Protein AF-A0A7Y2HBG3-F1 (afdb_monomer_lite)

pLDDT: mean 85.07, std 15.74, range [34.28, 98.06]

Foldseek 3Di:
DDDDDDDDDDDDPPPPPPPPPPPPPWEFDQEEEFEADLQSHGFDEVVNGTPDCPVCVVVVPDQQKKKFKADPVRHTAFIDYRRGTPDGNDDDAPDWIKMKMAGNVGDIYIHIYHYFHQDDKAWAEAQAPPADDPPPPPDRDHHDPLQEAAQLCVCCQVVVQDPVQNCVNPNDDLQCRLVPTIDGSNSQFDSVQKDKDWDKADPDLQQFIKIKIKMKGWDCNVHIDIDIHIHIHGHHYQDPVQEEAWDQDPPPRATDADASHWHAAHQDDDDDFPQDPALVSQLVRPQDPVDAFDARPNPPQHVVNVDDGSATPRSSSQNNRAGWHWDQDDVVRDRDTDHQDADDRQKGKDKDWDWDPPDDPPDDGDIDIRMDMWIARNNVRDIDD

Secondary structure (DSSP, 8-state):
---------------------------B-SEEEEEB-TTS-B---HHHHBSS---GGGTTTS--EEEEEE-TTS-EEEEEETTEEEEES---BTSEEEEEEEETTS-EEEEEEEEE--SPPEE---SBTT-B-SSSSSS--B--GGGEEEGGGHHHHHTT--HHHHHHHS---HHHHHHHHEE-SS----GGGEEEEEEEEE--TTT-EEEEEEEEEEEESSSEEEEEEEEEEEEEPPPGGGEEE--B-TTT-SBPP-TT-EEEPPS-----TT---SHHHHHHHHS-TTS----SSSS---GGGT---SS--S-TTHHHHS-EEEE--SSS---EEEE-SSEETTEEEEEEEEEE----TT-SS--EEEEEEEEEETTT--EE-

Radius of gyration: 40.15 Å; chains: 1; bounding box: 95×35×157 Å

Sequence (385 aa):
MIKKFCILCWVLCATTLFFKVNAQSLSCNNHINVSVNEQCSIDLTVDMLLEGNVDIGEDIDDDAYTYTVFDLAGDPLVYGNIDGPTEVLGIVLDANLDFEVQHEGGNTCWGTLLFEDKIAPTLDCDCPVGGEDLDNDGIVDGYSENCTLTCWELPILKDKYWDRLRDNLVPEMVDDFVDDNTSDNCDGVSEDDVSYYDVYVDLGPCNGALLRRTWTVNYDAGGNGSVSCTREYFFKPVGLETVIEARVDPVSGAFEVIEDTLLLPPSIVELSCGADLSPEGITAFFDNPATVDQDTNDDRIDPDELDIDLVVENNEGIAYAYPHYYIEGRNPSGPHAQAVNTEVCNFIVAYTDQEIDACAPGCYGNRKVLRTWTVLESCSANYIE

Structure (mmCIF, N/CA/C/O backbone):
data_AF-A0A7Y2HBG3-F1
#
_entry.id   AF-A0A7Y2HBG3-F1
#
loop_
_atom_site.group_PDB
_atom_site.id
_atom_site.type_symbol
_atom_site.label_atom_id
_atom_site.label_alt_id
_atom_site.label_comp_id
_atom_site.label_asym_id
_atom_site.label_entity_id
_atom_site.label_seq_id
_atom_site.pdbx_PDB_ins_code
_atom_site.Cartn_x
_atom_site.Cartn_y
_atom_site.Cartn_z
_atom_site.occupancy
_atom_site.B_iso_or_equiv
_atom_site.auth_seq_id
_atom_site.auth_comp_id
_atom_site.auth_asym_id
_atom_site.auth_atom_id
_atom_site.pdbx_PDB_model_num
ATOM 1 N N . MET A 1 1 ? 42.270 -3.106 -110.096 1.00 35.66 1 MET A N 1
ATOM 2 C CA . MET A 1 1 ? 42.963 -1.877 -110.552 1.00 35.66 1 MET A CA 1
ATOM 3 C C . MET A 1 1 ? 43.227 -1.029 -109.309 1.00 35.66 1 MET A C 1
ATOM 5 O O . MET A 1 1 ? 42.261 -0.665 -108.667 1.00 35.66 1 MET A O 1
ATOM 9 N N . ILE A 1 2 ? 44.451 -0.999 -108.752 1.00 37.34 2 ILE A N 1
ATOM 10 C CA . ILE A 1 2 ? 45.536 -0.037 -109.090 1.00 37.34 2 ILE A CA 1
ATOM 11 C C . ILE A 1 2 ? 45.033 1.394 -108.775 1.00 37.34 2 ILE A C 1
ATOM 13 O O . ILE A 1 2 ? 44.134 1.833 -109.470 1.00 37.34 2 ILE A O 1
ATOM 17 N N . LYS A 1 3 ? 45.526 2.186 -107.804 1.00 36.47 3 LYS A N 1
ATOM 18 C CA . LYS A 1 3 ? 46.884 2.355 -107.237 1.00 36.47 3 LYS A CA 1
ATOM 19 C C . LYS A 1 3 ? 46.865 3.338 -106.029 1.00 36.47 3 LYS A C 1
ATOM 21 O O . LYS A 1 3 ? 46.089 4.279 -106.076 1.00 36.47 3 LYS A O 1
ATOM 26 N N . LYS A 1 4 ? 47.868 3.183 -105.136 1.00 37.56 4 LYS A N 1
ATOM 27 C CA . LYS A 1 4 ? 48.688 4.204 -104.401 1.00 37.56 4 LYS A CA 1
ATOM 28 C C . LYS A 1 4 ? 47.971 5.123 -103.385 1.00 37.56 4 LYS A C 1
ATOM 30 O O . LYS A 1 4 ? 47.071 5.842 -103.772 1.00 37.56 4 LYS A O 1
ATOM 35 N N . PHE A 1 5 ? 48.264 5.144 -102.076 1.00 38.56 5 PHE A N 1
ATOM 36 C CA . PHE A 1 5 ? 49.525 5.311 -101.307 1.00 38.56 5 PHE A CA 1
ATOM 37 C C . PHE A 1 5 ? 50.268 6.640 -101.565 1.00 38.56 5 PHE A C 1
ATOM 39 O O . PHE A 1 5 ? 50.906 6.768 -102.608 1.00 38.56 5 PHE A O 1
ATOM 46 N N . CYS A 1 6 ? 50.176 7.583 -100.609 1.00 35.06 6 CYS A N 1
ATOM 47 C CA . CYS A 1 6 ? 51.200 8.549 -100.137 1.00 35.06 6 CYS A CA 1
ATOM 48 C C . CYS A 1 6 ? 50.526 9.568 -99.180 1.00 35.06 6 CYS A C 1
ATOM 50 O O . CYS A 1 6 ? 49.588 10.220 -99.613 1.00 35.06 6 CYS A O 1
ATOM 52 N N . ILE A 1 7 ? 50.798 9.647 -97.868 1.00 37.88 7 ILE A N 1
ATOM 53 C CA . ILE A 1 7 ? 51.998 10.104 -97.120 1.00 37.88 7 ILE A CA 1
ATOM 54 C C . ILE A 1 7 ? 51.656 11.397 -96.329 1.00 37.88 7 ILE A C 1
ATOM 56 O O . ILE A 1 7 ? 51.047 12.307 -96.878 1.00 37.88 7 ILE A O 1
ATOM 60 N N . LEU A 1 8 ? 52.168 11.452 -95.087 1.00 36.41 8 LEU A N 1
ATOM 61 C CA . LEU A 1 8 ? 52.326 12.583 -94.143 1.00 36.41 8 LEU A CA 1
ATOM 62 C C . LEU A 1 8 ? 51.073 13.004 -93.334 1.00 36.41 8 LEU A C 1
ATOM 64 O O . LEU A 1 8 ? 50.142 13.584 -93.869 1.00 36.41 8 LEU A O 1
ATOM 68 N N . CYS A 1 9 ? 50.939 12.605 -92.063 1.00 34.28 9 CYS A N 1
ATOM 69 C CA . CYS A 1 9 ? 51.647 13.096 -90.861 1.00 34.28 9 CYS A CA 1
ATOM 70 C C . CYS A 1 9 ? 51.121 14.458 -90.377 1.00 34.28 9 CYS A C 1
ATOM 72 O O . CYS A 1 9 ? 51.545 15.490 -90.883 1.00 34.28 9 CYS A O 1
ATOM 74 N N . TRP A 1 10 ? 50.284 14.448 -89.335 1.00 40.06 10 TRP A N 1
ATOM 75 C CA . TRP A 1 10 ? 50.557 15.245 -88.138 1.00 40.06 10 TRP A CA 1
ATOM 76 C C . TRP A 1 10 ? 49.806 14.679 -86.932 1.00 40.06 10 TRP A C 1
ATOM 78 O O . TRP A 1 10 ? 48.584 14.562 -86.916 1.00 40.06 10 TRP A O 1
ATOM 88 N N . VAL A 1 11 ? 50.600 14.281 -85.945 1.00 46.84 11 VAL A N 1
ATOM 89 C CA . VAL A 1 11 ? 50.195 13.928 -84.591 1.00 46.84 11 VAL A CA 1
ATOM 90 C C . VAL A 1 11 ? 49.826 15.230 -83.883 1.00 46.84 11 VAL A C 1
ATOM 92 O O . VAL A 1 11 ? 50.690 16.086 -83.714 1.00 46.84 11 VAL A O 1
ATOM 95 N N . LEU A 1 12 ? 48.580 15.367 -83.431 1.00 44.00 12 LEU A N 1
ATOM 96 C CA . LEU A 1 12 ? 48.275 16.190 -82.264 1.00 44.00 12 LEU A CA 1
ATOM 97 C C . LEU A 1 12 ? 47.732 15.248 -81.192 1.00 44.00 12 LEU A C 1
ATOM 99 O O . LEU A 1 12 ? 46.601 14.773 -81.254 1.00 44.00 12 LEU A O 1
ATOM 103 N N . CYS A 1 13 ? 48.622 14.912 -80.264 1.00 42.25 13 CYS A N 1
ATOM 104 C CA . CYS A 1 13 ? 48.340 14.166 -79.053 1.00 42.25 13 CYS A CA 1
ATOM 105 C C . CYS A 1 13 ? 47.404 15.020 -78.189 1.00 42.25 13 CYS A C 1
ATOM 107 O O . CYS A 1 13 ? 47.849 15.956 -77.528 1.00 42.25 13 CYS A O 1
ATOM 109 N N . ALA A 1 14 ? 46.101 14.743 -78.243 1.00 43.56 14 ALA A N 1
ATOM 110 C CA . ALA A 1 14 ? 45.167 15.227 -77.243 1.00 43.56 14 ALA A CA 1
ATOM 111 C C . ALA A 1 14 ? 45.442 14.427 -75.967 1.00 43.56 14 ALA A C 1
ATOM 113 O O . ALA A 1 14 ? 45.007 13.286 -75.829 1.00 43.56 14 ALA A O 1
ATOM 114 N N . THR A 1 15 ? 46.228 15.003 -75.062 1.00 45.09 15 THR A N 1
ATOM 115 C CA . THR A 1 15 ? 46.352 14.515 -73.691 1.00 45.09 15 THR A CA 1
ATOM 116 C C . THR A 1 15 ? 44.989 14.657 -73.026 1.00 45.09 15 THR A C 1
ATOM 118 O O . THR A 1 15 ? 44.652 15.709 -72.487 1.00 45.09 15 THR A O 1
ATOM 121 N N . THR A 1 16 ? 44.179 13.605 -73.102 1.00 46.97 16 THR A N 1
ATOM 122 C CA . THR A 1 16 ? 43.052 13.397 -72.200 1.00 46.97 16 THR A CA 1
ATOM 123 C C . THR A 1 16 ? 43.629 13.296 -70.795 1.00 46.97 16 THR A C 1
ATOM 125 O O . THR A 1 16 ? 44.203 12.268 -70.429 1.00 46.97 16 THR A O 1
ATOM 128 N N . LEU A 1 17 ? 43.522 14.380 -70.023 1.00 44.84 17 LEU A N 1
ATOM 129 C CA . LEU A 1 17 ? 43.567 14.308 -68.570 1.00 44.84 17 LEU A CA 1
ATOM 130 C C . LEU A 1 17 ? 42.410 13.400 -68.150 1.00 44.84 17 LEU A C 1
ATOM 132 O O . LEU A 1 17 ? 41.267 13.832 -68.037 1.00 44.84 17 LEU A O 1
ATOM 136 N N . PHE A 1 18 ? 42.706 12.117 -67.969 1.00 40.81 18 PHE A N 1
ATOM 137 C CA . PHE A 1 18 ? 41.895 11.277 -67.111 1.00 40.81 18 PHE A CA 1
ATOM 138 C C . PHE A 1 18 ? 42.109 11.812 -65.699 1.00 40.81 18 PHE A C 1
ATOM 140 O O . PHE A 1 18 ? 43.105 11.490 -65.052 1.00 40.81 18 PHE A O 1
ATOM 147 N N . PHE A 1 19 ? 41.195 12.661 -65.232 1.00 39.84 19 PHE A N 1
ATOM 148 C CA . PHE A 1 19 ? 40.973 12.763 -63.801 1.00 39.84 19 PHE A CA 1
ATOM 149 C C . PHE A 1 19 ? 40.593 11.355 -63.349 1.00 39.84 19 PHE A C 1
ATOM 151 O O . PHE A 1 19 ? 39.530 10.844 -63.703 1.00 39.84 19 PHE A O 1
ATOM 158 N N . LYS A 1 20 ? 41.495 10.687 -62.626 1.00 36.22 20 LYS A N 1
ATOM 159 C CA . LYS A 1 20 ? 41.077 9.602 -61.750 1.00 36.22 20 LYS A CA 1
ATOM 160 C C . LYS A 1 20 ? 40.217 10.262 -60.681 1.00 36.22 20 LYS A C 1
ATOM 162 O O . LYS A 1 20 ? 40.748 10.775 -59.704 1.00 36.22 20 LYS A O 1
ATOM 167 N N . VAL A 1 21 ? 38.907 10.292 -60.900 1.00 41.09 21 VAL A N 1
ATOM 168 C CA . VAL A 1 21 ? 37.963 10.398 -59.793 1.00 41.09 21 VAL A CA 1
ATOM 169 C C . VAL A 1 21 ? 38.123 9.073 -59.056 1.00 41.09 21 VAL A C 1
ATOM 171 O O . VAL A 1 21 ? 37.597 8.050 -59.487 1.00 41.09 21 VAL A O 1
ATOM 174 N N . ASN A 1 22 ? 38.980 9.047 -58.034 1.00 44.22 22 ASN A N 1
ATOM 175 C CA . ASN A 1 22 ? 38.869 8.014 -57.018 1.00 44.22 22 ASN A CA 1
ATOM 176 C C . ASN A 1 22 ? 37.537 8.309 -56.335 1.00 44.22 22 ASN A C 1
ATOM 178 O O . ASN A 1 22 ? 37.468 9.200 -55.497 1.00 44.22 22 ASN A O 1
ATOM 182 N N . ALA A 1 23 ? 36.470 7.629 -56.751 1.00 49.62 23 ALA A N 1
ATOM 183 C CA . ALA A 1 23 ? 35.312 7.512 -55.887 1.00 49.62 23 ALA A CA 1
ATOM 184 C C . ALA A 1 23 ? 35.822 6.791 -54.635 1.00 49.62 23 ALA A C 1
ATOM 186 O O . ALA A 1 23 ? 36.252 5.638 -54.733 1.00 49.62 23 ALA A O 1
ATOM 187 N N . GLN A 1 24 ? 35.889 7.490 -53.500 1.00 57.66 24 GLN A N 1
ATOM 188 C CA . GLN A 1 24 ? 36.055 6.821 -52.214 1.00 57.66 24 GLN A CA 1
ATOM 189 C C . GLN A 1 24 ? 34.936 5.778 -52.122 1.00 57.66 24 GLN A C 1
ATOM 191 O O . GLN A 1 24 ? 33.767 6.092 -52.346 1.00 57.66 24 GLN A O 1
ATOM 196 N N . SER A 1 25 ? 35.314 4.519 -51.911 1.00 71.62 25 SER A N 1
ATOM 197 C CA . SER A 1 25 ? 34.357 3.433 -51.733 1.00 71.62 25 SER A CA 1
ATOM 198 C C . SER A 1 25 ? 33.735 3.607 -50.355 1.00 71.62 25 SER A C 1
ATOM 200 O O . SER A 1 25 ? 34.375 3.269 -49.366 1.00 71.62 25 SER A O 1
ATOM 202 N N . LEU A 1 26 ? 32.528 4.164 -50.308 1.00 84.12 26 LEU A N 1
ATOM 203 C CA . LEU A 1 26 ? 31.754 4.310 -49.082 1.00 84.12 26 LEU A CA 1
ATOM 204 C C . LEU A 1 26 ? 30.995 3.002 -48.816 1.00 84.12 26 LEU A C 1
ATOM 206 O O . LEU A 1 26 ? 30.283 2.526 -49.700 1.00 84.12 26 LEU A O 1
ATOM 210 N N . SER A 1 27 ? 31.180 2.409 -47.637 1.00 89.62 27 SER A N 1
ATOM 211 C CA . SER A 1 27 ? 30.490 1.185 -47.207 1.00 89.62 27 SER A CA 1
ATOM 212 C C . SER A 1 27 ? 29.998 1.371 -45.776 1.00 89.62 27 SER A C 1
ATOM 214 O O . SER A 1 27 ? 30.723 1.933 -44.957 1.00 89.62 27 SER A O 1
ATOM 216 N N . CYS A 1 28 ? 28.780 0.918 -45.495 1.00 93.44 28 CYS A N 1
ATOM 217 C CA . CYS A 1 28 ? 28.123 1.030 -44.195 1.00 93.44 28 CYS A CA 1
ATOM 218 C C . CYS A 1 28 ? 28.035 -0.350 -43.544 1.00 93.44 28 CYS A C 1
ATOM 220 O O . CYS A 1 28 ? 27.941 -1.357 -44.249 1.00 93.44 28 CYS A O 1
ATOM 222 N N . ASN A 1 29 ? 28.005 -0.399 -42.213 1.00 94.25 29 ASN A N 1
ATOM 223 C CA . ASN A 1 29 ? 27.684 -1.619 -41.480 1.00 94.25 29 ASN A CA 1
ATOM 224 C C . ASN A 1 29 ? 26.280 -2.094 -41.871 1.00 94.25 29 ASN A C 1
ATOM 226 O O . ASN A 1 29 ? 25.335 -1.311 -41.911 1.00 94.25 29 ASN A O 1
ATOM 230 N N . ASN A 1 30 ? 26.133 -3.394 -42.139 1.00 94.19 30 ASN A N 1
ATOM 231 C CA . ASN A 1 30 ? 24.834 -3.951 -42.534 1.00 94.19 30 ASN A CA 1
ATOM 232 C C . ASN A 1 30 ? 23.771 -3.796 -41.428 1.00 94.19 30 ASN A C 1
ATOM 234 O O . ASN A 1 30 ? 22.612 -3.495 -41.717 1.00 94.19 30 ASN A O 1
ATOM 238 N N . HIS A 1 31 ? 24.168 -4.030 -40.174 1.00 95.81 31 HIS A N 1
ATOM 239 C CA . HIS A 1 31 ? 23.319 -3.887 -38.995 1.00 95.81 31 HIS A CA 1
ATOM 240 C C . HIS A 1 31 ? 24.152 -3.489 -37.775 1.00 95.81 31 HIS A C 1
ATOM 242 O O . HIS A 1 31 ? 25.235 -4.053 -37.584 1.00 95.81 31 HIS A O 1
ATOM 248 N N . ILE A 1 32 ? 23.642 -2.576 -36.949 1.00 95.06 32 ILE A N 1
ATOM 249 C CA . ILE A 1 32 ? 24.228 -2.231 -35.649 1.00 95.06 32 ILE A CA 1
ATOM 250 C C . ILE A 1 32 ? 23.154 -2.129 -34.561 1.00 95.06 32 ILE A C 1
ATOM 252 O O . ILE A 1 32 ? 22.011 -1.780 -34.836 1.00 95.06 32 ILE A O 1
ATOM 256 N N . ASN A 1 33 ? 23.555 -2.356 -33.314 1.00 93.81 33 ASN A N 1
ATOM 257 C CA . ASN A 1 33 ? 22.723 -2.082 -32.146 1.00 93.81 33 ASN A CA 1
ATOM 258 C C . ASN A 1 33 ? 23.331 -0.908 -31.387 1.00 93.81 33 ASN A C 1
ATOM 260 O O . ASN A 1 33 ? 24.543 -0.889 -31.153 1.00 93.81 33 ASN A O 1
ATOM 264 N N . VAL A 1 34 ? 22.496 0.044 -30.991 1.00 93.31 34 VAL A N 1
ATOM 265 C CA . VAL A 1 34 ? 22.908 1.262 -30.297 1.00 93.31 34 VAL A CA 1
ATOM 266 C C . VAL A 1 34 ? 22.105 1.364 -29.008 1.00 93.31 34 VAL A C 1
ATOM 268 O O . VAL A 1 34 ? 20.884 1.474 -29.041 1.00 93.31 34 VAL A O 1
ATOM 271 N N . SER A 1 35 ? 22.793 1.314 -27.869 1.00 93.06 35 SER A N 1
ATOM 272 C CA . SER A 1 35 ? 22.155 1.570 -26.578 1.00 93.06 35 SER A CA 1
ATOM 273 C C . SER A 1 35 ? 21.939 3.064 -26.379 1.00 93.06 35 SER A C 1
ATOM 275 O O . SER A 1 35 ? 22.846 3.852 -26.654 1.00 93.06 35 SER A O 1
ATOM 277 N N . VAL A 1 36 ? 20.770 3.438 -25.869 1.00 93.50 36 VAL A N 1
ATOM 278 C CA . VAL A 1 36 ? 20.542 4.785 -25.330 1.00 93.50 36 VAL A CA 1
ATOM 279 C C . VAL A 1 36 ? 21.261 4.964 -23.990 1.00 93.50 36 VAL A C 1
ATOM 281 O O . VAL A 1 36 ? 21.630 3.993 -23.325 1.00 93.50 36 VAL A O 1
ATOM 284 N N . ASN A 1 37 ? 21.515 6.217 -23.624 1.00 92.19 37 ASN A N 1
ATOM 285 C CA . ASN A 1 37 ? 22.162 6.576 -22.364 1.00 92.19 37 ASN A CA 1
ATOM 286 C C . ASN A 1 37 ? 21.147 6.868 -21.239 1.00 92.19 37 ASN A C 1
ATOM 288 O O . ASN A 1 37 ? 19.935 6.774 -21.427 1.00 92.19 37 ASN A O 1
ATOM 292 N N . GLU A 1 38 ? 21.659 7.265 -20.069 1.00 91.75 38 GLU A N 1
ATOM 293 C CA . GLU A 1 38 ? 20.882 7.549 -18.848 1.00 91.75 38 GLU A CA 1
ATOM 294 C C . GLU A 1 38 ? 19.824 8.659 -19.009 1.00 91.75 38 GLU A C 1
ATOM 296 O O . GLU A 1 38 ? 18.970 8.820 -18.144 1.00 91.75 38 GLU A O 1
ATOM 301 N N . GLN A 1 39 ? 19.873 9.449 -20.084 1.00 92.12 39 GLN A N 1
ATOM 302 C CA . GLN A 1 39 ? 18.915 10.515 -20.391 1.00 92.12 39 GLN A CA 1
ATOM 303 C C . GLN A 1 39 ? 18.018 10.160 -21.587 1.00 92.12 39 GLN A C 1
ATOM 305 O O . GLN A 1 39 ? 17.551 11.061 -22.288 1.00 92.12 39 GLN A O 1
ATOM 310 N N . CYS A 1 40 ? 17.855 8.868 -21.885 1.00 92.00 40 CYS A N 1
ATOM 311 C CA . CYS A 1 40 ? 17.193 8.364 -23.092 1.00 92.00 40 CYS A CA 1
ATOM 312 C C . CYS A 1 40 ? 17.672 9.056 -24.372 1.00 92.00 40 CYS A C 1
ATOM 314 O O . CYS A 1 40 ? 16.893 9.400 -25.258 1.00 92.00 40 CYS A O 1
ATOM 316 N N . SER A 1 41 ? 18.966 9.351 -24.444 1.00 92.06 41 SER A N 1
ATOM 317 C CA . SER A 1 41 ? 19.564 10.037 -25.582 1.00 92.06 41 SER A CA 1
ATOM 318 C C . SER A 1 41 ? 20.488 9.093 -26.336 1.00 92.06 41 SER A C 1
ATOM 320 O O . SER A 1 41 ? 21.005 8.114 -25.795 1.00 92.06 41 SER A O 1
ATOM 322 N N . ILE A 1 42 ? 20.667 9.377 -27.621 1.00 92.50 42 ILE A N 1
ATOM 323 C CA . ILE A 1 42 ? 21.480 8.561 -28.517 1.00 92.50 42 ILE A CA 1
ATOM 324 C C . ILE A 1 42 ? 22.881 9.163 -28.602 1.00 92.50 42 ILE A C 1
ATOM 326 O O . ILE A 1 42 ? 23.030 10.327 -28.959 1.00 92.50 42 ILE A O 1
ATOM 330 N N . ASP A 1 43 ? 23.903 8.342 -28.383 1.00 91.69 43 ASP A N 1
ATOM 331 C CA . ASP A 1 43 ? 25.300 8.691 -28.647 1.00 91.69 43 ASP A CA 1
ATOM 332 C C . ASP A 1 43 ? 25.776 7.956 -29.913 1.00 91.69 43 ASP A C 1
ATOM 334 O O . ASP A 1 43 ? 26.466 6.938 -29.851 1.00 91.69 43 ASP A O 1
ATOM 338 N N . LEU A 1 44 ? 25.345 8.446 -31.084 1.00 93.25 44 LEU A N 1
ATOM 339 C CA . LEU A 1 44 ? 25.628 7.846 -32.395 1.00 93.25 44 LEU A CA 1
ATOM 340 C C . LEU A 1 44 ? 26.450 8.794 -33.269 1.00 93.25 44 LEU A C 1
ATOM 342 O O . LEU A 1 44 ? 25.975 9.861 -33.660 1.00 93.25 44 LEU A O 1
ATOM 346 N N . THR A 1 45 ? 27.660 8.377 -33.632 1.00 91.38 45 THR A N 1
ATOM 347 C CA . THR A 1 45 ? 28.518 9.092 -34.588 1.00 91.38 45 THR A CA 1
ATOM 348 C C . THR A 1 45 ? 28.583 8.352 -35.918 1.00 91.38 45 THR A C 1
ATOM 350 O O . THR A 1 45 ? 28.360 7.142 -35.995 1.00 91.38 45 THR A O 1
ATOM 353 N N . VAL A 1 46 ? 28.928 9.070 -36.988 1.00 89.62 46 VAL A N 1
ATOM 354 C CA . VAL A 1 46 ? 29.006 8.473 -38.331 1.00 89.62 46 VAL A CA 1
ATOM 355 C C . VAL A 1 46 ? 30.045 7.348 -38.449 1.00 89.62 46 VAL A C 1
ATOM 357 O O . VAL A 1 46 ? 29.845 6.420 -39.227 1.00 89.62 46 VAL A O 1
ATOM 360 N N . ASP A 1 47 ? 31.115 7.370 -37.647 1.00 87.38 47 ASP A N 1
ATOM 361 C CA . ASP A 1 47 ? 32.137 6.309 -37.626 1.00 87.38 47 ASP A CA 1
ATOM 362 C C . ASP A 1 47 ? 31.538 4.946 -37.235 1.00 87.38 47 ASP A C 1
ATOM 364 O O . ASP A 1 47 ? 31.865 3.915 -37.817 1.00 87.38 47 ASP A O 1
ATOM 368 N N . MET A 1 48 ? 30.561 4.943 -36.323 1.00 90.62 48 MET A N 1
ATOM 369 C CA . MET A 1 48 ? 29.867 3.723 -35.891 1.00 90.62 48 MET A CA 1
ATOM 370 C C . MET A 1 48 ? 29.035 3.085 -37.017 1.00 90.62 48 MET A C 1
ATOM 372 O O . MET A 1 48 ? 28.728 1.891 -36.971 1.00 90.62 48 MET A O 1
ATOM 376 N N . LEU A 1 49 ? 28.671 3.865 -38.039 1.00 92.81 49 LEU A N 1
ATOM 377 C CA . LEU A 1 49 ? 27.843 3.435 -39.166 1.00 92.81 49 LEU A CA 1
ATOM 378 C C . LEU A 1 49 ? 28.663 2.904 -40.346 1.00 92.81 49 LEU A C 1
ATOM 380 O O . LEU A 1 49 ? 28.112 2.199 -41.191 1.00 92.81 49 LEU A O 1
ATOM 384 N N . LEU A 1 50 ? 29.956 3.218 -40.424 1.00 90.19 50 LEU A N 1
ATOM 385 C CA . LEU A 1 50 ? 30.808 2.893 -41.566 1.00 90.19 50 LEU A CA 1
ATOM 386 C C . LEU A 1 50 ? 31.531 1.546 -41.401 1.00 90.19 50 LEU A C 1
ATOM 388 O O . LEU A 1 50 ? 31.882 1.113 -40.305 1.00 90.19 50 LEU A O 1
ATOM 392 N N . GLU A 1 51 ? 31.763 0.863 -42.522 1.00 87.00 51 GLU A N 1
ATOM 393 C CA . GLU A 1 51 ? 32.562 -0.363 -42.572 1.00 87.00 51 GLU A CA 1
ATOM 394 C C . GLU A 1 51 ? 34.053 -0.051 -42.778 1.00 87.00 51 GLU A C 1
ATOM 396 O O . GLU A 1 51 ? 34.460 0.552 -43.775 1.00 87.00 51 GLU A O 1
ATOM 401 N N . GLY A 1 52 ? 34.892 -0.597 -41.893 1.00 70.31 52 GLY A N 1
ATOM 402 C CA . GLY A 1 52 ? 36.352 -0.527 -41.989 1.00 70.31 52 GLY A CA 1
ATOM 403 C C . GLY A 1 52 ? 36.955 0.709 -41.319 1.00 70.31 52 GLY A C 1
ATOM 404 O O . GLY A 1 52 ? 36.258 1.631 -40.928 1.00 70.31 52 GLY A O 1
ATOM 405 N N . ASN A 1 53 ? 38.284 0.716 -41.172 1.00 58.69 53 ASN A N 1
ATOM 406 C CA . ASN A 1 53 ? 39.011 1.872 -40.645 1.00 58.69 53 ASN A CA 1
ATOM 407 C C . ASN A 1 53 ? 39.105 2.923 -41.757 1.00 58.69 53 ASN A C 1
ATOM 409 O O . ASN A 1 53 ? 40.114 2.994 -42.466 1.00 58.69 53 ASN A O 1
ATOM 413 N N . VAL A 1 54 ? 38.015 3.656 -41.984 1.00 58.78 54 VAL A N 1
ATOM 414 C CA . VAL A 1 54 ? 38.080 4.908 -42.731 1.00 58.78 54 VAL A CA 1
ATOM 415 C C . VAL A 1 54 ? 39.020 5.771 -41.904 1.00 58.78 54 VAL A C 1
ATOM 417 O O . VAL A 1 54 ? 38.752 6.022 -40.739 1.00 58.78 54 VAL A O 1
ATOM 420 N N . ASP A 1 55 ? 40.194 6.102 -42.436 1.00 56.38 55 ASP A N 1
ATOM 421 C CA . ASP A 1 55 ? 41.157 6.948 -41.733 1.00 56.38 55 ASP A CA 1
ATOM 422 C C . ASP A 1 55 ? 40.569 8.368 -41.733 1.00 56.38 55 ASP A 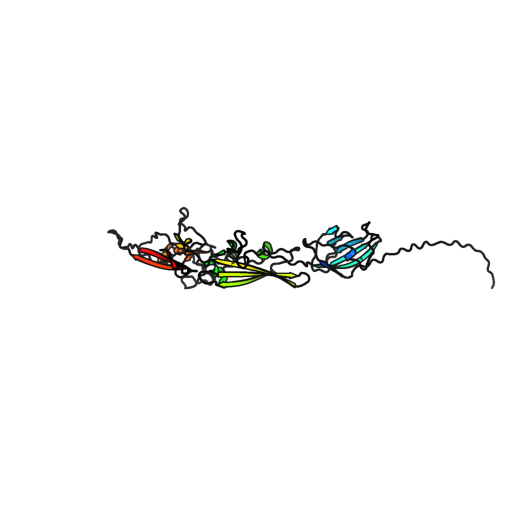C 1
ATOM 424 O O . ASP A 1 55 ? 40.936 9.213 -42.544 1.00 56.38 55 ASP A O 1
ATOM 428 N N . ILE A 1 56 ? 39.575 8.602 -40.867 1.00 60.34 56 ILE A N 1
ATOM 429 C CA . ILE A 1 56 ? 38.886 9.891 -40.699 1.00 60.34 56 ILE A CA 1
ATOM 430 C C . ILE A 1 56 ? 39.908 10.951 -40.263 1.00 60.34 56 ILE A C 1
ATOM 432 O O . ILE A 1 56 ? 39.697 12.138 -40.453 1.00 60.34 56 ILE A O 1
ATOM 436 N N . GLY A 1 57 ? 41.070 10.511 -39.759 1.00 52.69 57 GLY A N 1
ATOM 437 C CA . GLY A 1 57 ? 42.181 11.288 -39.217 1.00 52.69 57 GLY A CA 1
ATOM 438 C C . GLY A 1 57 ? 42.790 12.388 -40.095 1.00 52.69 57 GLY A C 1
ATOM 439 O O . GLY A 1 57 ? 43.538 13.198 -39.550 1.00 52.69 57 GLY A O 1
ATOM 440 N N . GLU A 1 58 ? 42.485 12.459 -41.396 1.00 51.94 58 GLU A N 1
ATOM 441 C CA . GLU A 1 58 ? 42.834 13.617 -42.248 1.00 51.94 58 GLU A CA 1
ATOM 442 C C . GLU A 1 58 ? 41.612 14.421 -42.757 1.00 51.94 58 GLU A C 1
ATOM 444 O O . GLU A 1 58 ? 41.807 15.539 -43.225 1.00 51.94 58 GLU A O 1
ATOM 449 N N . ASP A 1 59 ? 40.381 13.912 -42.593 1.00 54.34 59 ASP A N 1
ATOM 450 C CA . ASP A 1 59 ? 39.098 14.552 -42.966 1.00 54.34 59 ASP A CA 1
ATOM 451 C C . ASP A 1 59 ? 38.274 15.016 -41.729 1.00 54.34 59 ASP A C 1
ATOM 453 O O . ASP A 1 59 ? 37.124 15.428 -41.866 1.00 54.34 59 ASP A O 1
ATOM 457 N N . ILE A 1 60 ? 38.855 14.985 -40.516 1.00 48.19 60 ILE A N 1
ATOM 458 C CA . ILE A 1 60 ? 38.238 15.423 -39.235 1.00 48.19 60 ILE A CA 1
ATOM 459 C C . ILE A 1 60 ? 37.737 16.886 -39.265 1.00 48.19 60 ILE A C 1
ATOM 461 O O . ILE A 1 60 ? 36.939 17.272 -38.417 1.00 48.19 60 ILE A O 1
ATOM 465 N N . ASP A 1 61 ? 38.180 17.702 -40.225 1.00 51.53 61 ASP A N 1
ATOM 466 C CA . ASP A 1 61 ? 38.003 19.158 -40.204 1.00 51.53 61 ASP A CA 1
ATOM 467 C C . ASP A 1 61 ? 36.781 19.716 -40.978 1.00 51.53 61 ASP A C 1
ATOM 469 O O . ASP A 1 61 ? 36.645 20.940 -40.989 1.00 51.53 61 ASP A O 1
ATOM 473 N N . ASP A 1 62 ? 35.904 18.924 -41.627 1.00 58.59 62 ASP A N 1
ATOM 474 C CA . ASP A 1 62 ? 34.938 19.529 -42.588 1.00 58.59 62 ASP A CA 1
ATOM 475 C C . ASP A 1 62 ? 33.504 18.963 -42.656 1.00 58.59 62 ASP A C 1
ATOM 477 O O . ASP A 1 62 ? 32.851 19.144 -43.677 1.00 58.59 62 ASP A O 1
ATOM 481 N N . ASP A 1 63 ? 32.975 18.277 -41.630 1.00 67.12 63 ASP A N 1
ATOM 482 C CA . ASP A 1 63 ? 31.568 17.796 -41.640 1.00 67.12 63 ASP A CA 1
ATOM 483 C C . ASP A 1 63 ? 31.185 16.972 -42.896 1.00 67.12 63 ASP A C 1
ATOM 485 O O . ASP A 1 63 ? 30.014 16.836 -43.257 1.00 67.12 63 ASP A O 1
ATOM 489 N N . ALA A 1 64 ? 32.182 16.381 -43.565 1.00 80.69 64 ALA A N 1
ATOM 490 C CA . ALA A 1 64 ? 32.029 15.821 -44.906 1.00 80.69 64 ALA A CA 1
ATOM 491 C C . ALA A 1 64 ? 31.095 14.600 -44.960 1.00 80.69 64 ALA A C 1
ATOM 493 O O . ALA A 1 64 ? 30.696 14.166 -46.046 1.00 80.69 64 ALA A O 1
ATOM 494 N N . TYR A 1 65 ? 30.779 14.038 -43.792 1.00 87.38 65 TYR A N 1
ATOM 495 C CA . TYR A 1 65 ? 29.894 12.905 -43.605 1.00 87.38 65 TYR A CA 1
ATOM 496 C C . TYR A 1 65 ? 28.736 13.279 -42.691 1.00 87.38 65 TYR A C 1
ATOM 498 O O . TYR A 1 65 ? 28.928 13.669 -41.538 1.00 87.38 65 TYR A O 1
ATOM 506 N N . THR A 1 66 ? 27.529 13.062 -43.190 1.00 92.75 66 THR A N 1
ATOM 507 C CA . THR A 1 66 ? 26.298 13.167 -42.414 1.00 92.75 66 THR A CA 1
ATOM 508 C C . THR A 1 66 ? 25.547 11.851 -42.466 1.00 92.75 66 THR A C 1
ATOM 510 O O . THR A 1 66 ? 25.739 11.040 -43.375 1.00 92.75 66 THR A O 1
ATOM 513 N N . TYR A 1 67 ? 24.690 11.623 -41.481 1.00 95.31 67 TYR A N 1
ATOM 514 C CA . TYR A 1 67 ? 23.780 10.492 -41.486 1.00 95.31 67 TYR A CA 1
ATOM 515 C C . TYR A 1 67 ? 22.349 10.931 -41.205 1.00 95.31 67 TYR A C 1
ATOM 517 O O . TYR A 1 67 ? 22.090 11.980 -40.609 1.00 95.31 67 TYR A O 1
ATOM 525 N N . THR A 1 68 ? 21.408 10.114 -41.659 1.00 97.69 68 THR A N 1
ATOM 526 C CA . THR A 1 68 ? 19.989 10.236 -41.336 1.00 97.69 68 THR A CA 1
ATOM 527 C C . THR A 1 68 ? 19.450 8.865 -40.959 1.00 97.69 68 THR A C 1
ATOM 529 O O . THR A 1 68 ? 19.695 7.890 -41.668 1.00 97.69 68 THR A O 1
ATOM 532 N N . VAL A 1 69 ? 18.736 8.794 -39.839 1.00 97.88 69 VAL A N 1
ATOM 533 C CA . VAL A 1 69 ? 17.977 7.614 -39.407 1.00 97.88 69 VAL A CA 1
ATOM 534 C C . VAL A 1 69 ? 16.511 7.858 -39.721 1.00 97.88 69 VAL A C 1
ATOM 536 O O . VAL A 1 69 ? 16.011 8.952 -39.460 1.00 97.88 69 VAL A O 1
ATOM 539 N N . PHE A 1 70 ? 15.832 6.857 -40.266 1.00 96.81 70 PHE A N 1
A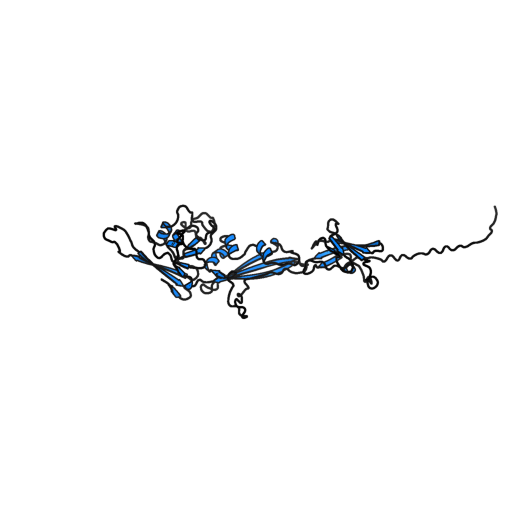TOM 540 C CA . PHE A 1 70 ? 14.434 6.938 -40.674 1.00 96.81 70 PHE A CA 1
ATOM 541 C C . PHE A 1 70 ? 13.546 6.086 -39.767 1.00 96.81 70 PHE A C 1
ATOM 543 O O . PHE A 1 70 ? 13.973 5.047 -39.266 1.00 96.81 70 PHE A O 1
ATOM 550 N N . ASP A 1 71 ? 12.302 6.514 -39.567 1.00 94.25 71 ASP A N 1
ATOM 551 C CA . ASP A 1 71 ? 11.278 5.696 -38.926 1.00 94.25 71 ASP A CA 1
ATOM 552 C C . ASP A 1 71 ? 10.791 4.562 -39.849 1.00 94.25 71 ASP A C 1
ATOM 554 O O . ASP A 1 71 ? 11.210 4.411 -41.000 1.00 94.25 71 ASP A O 1
ATOM 558 N N . LEU A 1 72 ? 9.841 3.766 -39.354 1.00 92.62 72 LEU A N 1
ATOM 559 C CA . LEU A 1 72 ? 9.233 2.669 -40.113 1.00 92.62 72 LEU A CA 1
ATOM 560 C C . LEU A 1 72 ? 8.379 3.135 -41.312 1.00 92.62 72 LEU A C 1
ATOM 562 O O . LEU A 1 72 ? 8.014 2.313 -42.156 1.00 92.62 72 LEU A O 1
ATOM 566 N N . ALA A 1 73 ? 8.026 4.421 -41.389 1.00 94.38 73 ALA A N 1
ATOM 567 C CA . ALA A 1 73 ? 7.329 5.033 -42.518 1.00 94.38 73 ALA A CA 1
ATOM 568 C C . ALA A 1 73 ? 8.296 5.639 -43.557 1.00 94.38 73 ALA A C 1
ATOM 570 O O . ALA A 1 73 ? 7.864 5.953 -44.672 1.00 94.38 73 ALA A O 1
ATOM 571 N N . GLY A 1 74 ? 9.590 5.732 -43.233 1.00 92.56 74 GLY A N 1
ATOM 572 C CA . GLY A 1 74 ? 10.629 6.349 -44.053 1.00 92.56 74 GLY A CA 1
ATOM 573 C C . GLY A 1 74 ? 10.798 7.852 -43.813 1.00 92.56 74 GLY A C 1
ATOM 574 O O . GLY A 1 74 ? 11.460 8.514 -44.614 1.00 92.56 74 GLY A O 1
ATOM 575 N N . ASP A 1 75 ? 10.203 8.401 -42.754 1.00 95.06 75 ASP A N 1
ATOM 576 C CA . ASP A 1 75 ? 10.371 9.796 -42.356 1.00 95.06 75 ASP A CA 1
ATOM 577 C C . ASP A 1 75 ? 11.628 9.956 -41.473 1.00 95.06 75 ASP A C 1
ATOM 579 O O . ASP A 1 75 ? 11.940 9.069 -40.677 1.00 95.06 75 ASP A O 1
ATOM 583 N N . PRO A 1 76 ? 12.393 11.058 -41.588 1.00 95.88 76 PRO A N 1
ATOM 584 C CA . PRO A 1 76 ? 13.598 11.255 -40.782 1.00 95.88 76 PRO A CA 1
ATOM 585 C C . PRO A 1 76 ? 13.303 11.366 -39.276 1.00 95.88 76 PRO A C 1
ATOM 587 O O . PRO A 1 76 ? 12.461 12.164 -38.868 1.00 95.88 76 PRO A O 1
ATOM 590 N N . LEU A 1 77 ? 14.054 10.627 -38.456 1.00 95.88 77 LEU A N 1
ATOM 591 C CA . LEU A 1 77 ? 14.025 10.662 -36.987 1.00 95.88 77 LEU A CA 1
ATOM 592 C C . LEU A 1 77 ? 15.245 11.351 -36.385 1.00 95.88 77 LEU A C 1
ATOM 594 O O . LEU A 1 77 ? 15.113 12.125 -35.441 1.00 95.88 77 LEU A O 1
ATOM 598 N N . VAL A 1 78 ? 16.433 11.056 -36.908 1.00 96.75 78 VAL A N 1
ATOM 599 C CA . VAL A 1 78 ? 17.696 11.563 -36.363 1.00 96.75 78 VAL A CA 1
ATOM 600 C C . VAL A 1 78 ? 18.574 12.035 -37.504 1.00 96.75 78 VAL A C 1
ATOM 602 O O . VAL A 1 78 ? 18.764 11.310 -38.479 1.00 96.75 78 VAL A O 1
ATOM 605 N N . TYR A 1 79 ? 19.142 13.222 -37.352 1.00 96.19 79 TYR A N 1
ATOM 606 C CA . TYR A 1 79 ? 20.231 13.725 -38.175 1.00 96.19 79 TYR A CA 1
ATOM 607 C C . TYR A 1 79 ? 21.495 13.778 -37.334 1.00 96.19 79 TYR A C 1
ATOM 609 O O . TYR A 1 79 ? 21.438 14.105 -36.148 1.00 96.19 79 TYR A O 1
ATOM 617 N N . GLY A 1 80 ? 22.641 13.505 -37.944 1.00 94.25 80 GLY A N 1
ATOM 618 C CA . GLY A 1 80 ? 23.917 13.653 -37.261 1.00 94.25 80 GLY A CA 1
ATOM 619 C C . GLY A 1 80 ? 25.112 13.662 -38.195 1.00 94.25 80 GLY A C 1
ATOM 620 O O . GLY A 1 80 ? 24.980 13.574 -39.418 1.00 94.25 80 GLY A O 1
ATOM 621 N N . ASN A 1 81 ? 26.287 13.811 -37.600 1.00 90.56 81 ASN A N 1
ATOM 622 C CA . ASN A 1 81 ? 27.574 13.888 -38.282 1.00 90.56 81 ASN A CA 1
ATOM 623 C C . ASN A 1 81 ? 28.649 13.138 -37.469 1.00 90.56 81 ASN A C 1
ATOM 625 O O . ASN A 1 81 ? 28.364 12.176 -36.746 1.00 90.56 81 ASN A O 1
ATOM 629 N N . ILE A 1 82 ? 29.906 13.552 -37.619 1.00 85.62 82 ILE A N 1
ATOM 630 C CA . ILE A 1 82 ? 31.043 12.981 -36.895 1.00 85.62 82 ILE A CA 1
ATOM 631 C C . ILE A 1 82 ? 31.022 13.276 -35.388 1.00 85.62 82 ILE A C 1
ATOM 633 O O . ILE A 1 82 ? 31.505 12.453 -34.613 1.00 85.62 82 ILE A O 1
ATOM 637 N N . ASP A 1 83 ? 30.416 14.389 -34.973 1.00 87.19 83 ASP A N 1
ATOM 638 C CA . ASP A 1 83 ? 30.355 14.819 -33.572 1.00 87.19 83 ASP A CA 1
ATOM 639 C C . ASP A 1 83 ? 29.156 14.228 -32.813 1.00 87.19 83 ASP A C 1
ATOM 641 O O . ASP A 1 83 ? 29.081 14.349 -31.591 1.00 87.19 83 ASP A O 1
ATOM 645 N N . GLY A 1 84 ? 28.231 13.569 -33.518 1.00 90.75 84 GLY A N 1
ATOM 646 C CA . GLY A 1 84 ? 27.053 12.927 -32.938 1.00 90.75 84 GLY A CA 1
ATOM 647 C C . GLY A 1 84 ? 25.745 13.353 -33.611 1.00 90.75 84 GLY A C 1
ATOM 648 O O . GLY A 1 84 ? 25.762 13.886 -34.727 1.00 90.75 84 GLY A O 1
ATOM 649 N N . PRO A 1 85 ? 24.593 13.123 -32.957 1.00 94.31 85 PRO A N 1
ATOM 650 C CA . PRO A 1 85 ? 23.311 13.638 -33.423 1.00 94.31 85 PRO A CA 1
ATOM 651 C C . PRO A 1 85 ? 23.278 15.171 -33.391 1.00 94.31 85 PRO A C 1
ATOM 653 O O . PRO A 1 85 ? 23.560 15.799 -32.372 1.00 94.31 85 PRO A O 1
ATOM 656 N N . THR A 1 86 ? 22.899 15.784 -34.507 1.00 93.88 86 THR A N 1
ATOM 657 C CA . THR A 1 86 ? 22.706 17.233 -34.646 1.00 93.88 86 THR A CA 1
ATOM 658 C C . THR A 1 86 ? 21.253 17.641 -34.414 1.00 93.88 86 THR A C 1
ATOM 660 O O . THR A 1 86 ? 20.994 18.746 -33.937 1.00 93.88 86 THR A O 1
ATOM 663 N N . GLU A 1 87 ? 20.303 16.751 -34.710 1.00 95.06 87 GLU A N 1
ATOM 664 C CA . GLU A 1 87 ? 18.875 16.940 -34.461 1.00 95.06 87 GLU A CA 1
ATOM 665 C C . GLU A 1 87 ? 18.204 15.581 -34.223 1.00 95.06 87 GLU A C 1
ATOM 667 O O . GLU A 1 87 ? 18.359 14.656 -35.019 1.00 95.06 87 GLU A O 1
ATOM 672 N N . VAL A 1 88 ? 17.445 15.468 -33.130 1.00 94.00 88 VAL A N 1
ATOM 673 C CA . VAL A 1 88 ? 16.674 14.270 -32.769 1.00 94.00 88 VAL A CA 1
ATOM 674 C C . VAL A 1 88 ? 15.198 14.657 -32.729 1.00 94.00 88 VAL A C 1
ATOM 676 O O . VAL A 1 88 ? 14.764 15.396 -31.848 1.00 94.00 88 VAL A O 1
ATOM 679 N N . LEU A 1 89 ? 14.438 14.185 -33.715 1.00 92.56 89 LEU A N 1
ATOM 680 C CA . LEU A 1 89 ? 12.995 14.407 -33.846 1.00 92.56 89 LEU A CA 1
ATOM 681 C C . LEU A 1 89 ? 12.175 13.362 -33.078 1.00 92.56 89 LEU A C 1
ATOM 683 O O . LEU A 1 89 ? 11.025 13.620 -32.728 1.00 92.56 89 LEU A O 1
ATOM 687 N N . GLY A 1 90 ? 12.769 12.200 -32.808 1.00 88.94 90 GLY A N 1
ATOM 688 C CA . GLY A 1 90 ? 12.186 11.127 -32.014 1.00 88.94 90 GLY A CA 1
ATOM 689 C C . GLY A 1 90 ? 13.127 9.930 -31.915 1.00 88.94 90 GLY A C 1
ATOM 690 O O . GLY A 1 90 ? 14.078 9.808 -32.687 1.00 88.94 90 GLY A O 1
ATOM 691 N N . ILE A 1 91 ? 12.843 9.047 -30.962 1.00 88.56 91 ILE A N 1
ATOM 692 C CA . ILE A 1 91 ? 13.549 7.781 -30.758 1.00 88.56 91 ILE A CA 1
ATOM 693 C C . ILE A 1 91 ? 12.495 6.680 -30.770 1.00 88.56 91 ILE A C 1
ATOM 695 O O . ILE A 1 91 ? 11.455 6.809 -30.127 1.00 88.56 91 ILE A O 1
ATOM 699 N N . VAL A 1 92 ? 12.751 5.619 -31.531 1.00 90.31 92 VAL A N 1
ATOM 700 C CA . VAL A 1 92 ? 11.912 4.420 -31.554 1.00 90.31 92 VAL A CA 1
ATOM 701 C C . VAL A 1 92 ? 12.779 3.265 -31.078 1.00 90.31 92 VAL A C 1
ATOM 703 O O . VAL A 1 92 ? 13.699 2.857 -31.788 1.00 90.31 92 VAL A O 1
ATOM 706 N N . LEU A 1 93 ? 12.507 2.793 -29.864 1.00 90.25 93 LEU A N 1
ATOM 707 C CA . LEU A 1 93 ? 13.188 1.646 -29.271 1.00 90.25 93 LEU A CA 1
ATOM 708 C C . LEU A 1 93 ? 12.650 0.334 -29.856 1.00 90.25 93 LEU A C 1
ATOM 710 O O . LEU A 1 93 ? 11.522 0.273 -30.352 1.00 90.25 93 LEU A O 1
ATOM 714 N N . ASP A 1 94 ? 13.490 -0.698 -29.835 1.00 88.19 94 ASP A N 1
ATOM 715 C CA . ASP A 1 94 ? 13.165 -2.092 -30.162 1.00 88.19 94 ASP A CA 1
ATOM 716 C C . ASP A 1 94 ? 12.565 -2.322 -31.563 1.00 88.19 94 ASP A C 1
ATOM 718 O O . ASP A 1 94 ? 11.935 -3.344 -31.855 1.00 88.19 94 ASP A O 1
ATOM 722 N N . ALA A 1 95 ? 12.821 -1.387 -32.481 1.00 91.25 95 ALA A N 1
ATOM 723 C CA . ALA A 1 95 ? 12.468 -1.477 -33.888 1.00 91.25 95 ALA A CA 1
ATOM 724 C C . ALA A 1 95 ? 13.715 -1.427 -34.780 1.00 91.25 95 ALA A C 1
ATOM 726 O O . ALA A 1 95 ? 14.605 -0.601 -34.592 1.00 91.25 95 ALA A O 1
ATOM 727 N N . ASN A 1 96 ? 13.756 -2.285 -35.804 1.00 95.12 96 ASN A N 1
ATOM 728 C CA . ASN A 1 96 ? 14.778 -2.187 -36.846 1.00 95.12 96 ASN A CA 1
ATOM 729 C C . ASN A 1 96 ? 14.476 -0.982 -37.743 1.00 95.12 96 ASN A C 1
ATOM 731 O O . ASN A 1 96 ? 13.510 -1.011 -38.509 1.00 95.12 96 ASN A O 1
ATOM 735 N N . LEU A 1 97 ? 15.315 0.043 -37.644 1.00 96.81 97 LEU A N 1
ATOM 736 C CA . LEU A 1 97 ? 15.259 1.279 -38.415 1.00 96.81 97 LEU A CA 1
ATOM 737 C C . LEU A 1 97 ? 16.290 1.258 -39.543 1.00 96.81 97 LEU A C 1
ATOM 739 O O . LEU A 1 97 ? 17.315 0.580 -39.446 1.00 96.81 97 LEU A O 1
ATOM 743 N N . ASP A 1 98 ? 16.042 2.034 -40.592 1.00 97.44 98 ASP A N 1
ATOM 744 C CA . ASP A 1 98 ? 17.000 2.231 -41.678 1.00 97.44 98 ASP A CA 1
ATOM 745 C C . ASP A 1 98 ? 17.844 3.485 -41.411 1.00 97.44 98 ASP A C 1
ATOM 747 O O . ASP A 1 98 ? 17.342 4.498 -40.917 1.00 97.44 98 ASP A O 1
ATOM 751 N N . PHE A 1 99 ? 19.124 3.444 -41.779 1.00 97.50 99 PHE A N 1
ATOM 752 C CA . PHE A 1 99 ? 19.978 4.630 -41.808 1.00 97.50 99 PHE A CA 1
ATOM 753 C C . PHE A 1 99 ? 20.652 4.797 -43.170 1.00 97.50 99 PHE A C 1
ATOM 755 O O . PHE A 1 99 ? 20.981 3.820 -43.845 1.00 97.50 99 PHE A O 1
ATOM 762 N N . GLU A 1 100 ? 20.908 6.046 -43.549 1.00 97.06 100 GLU A N 1
ATOM 763 C CA . GLU A 1 100 ? 21.716 6.417 -44.710 1.00 97.06 100 GLU A CA 1
ATOM 764 C C . GLU A 1 100 ? 22.865 7.321 -44.259 1.00 97.06 100 GLU A C 1
ATOM 766 O O . GLU A 1 100 ? 22.656 8.268 -43.504 1.00 97.06 100 GLU A O 1
ATOM 771 N N . VAL A 1 101 ? 24.078 7.033 -44.731 1.00 94.06 101 VAL A N 1
ATOM 772 C CA . VAL A 1 101 ? 25.243 7.911 -44.594 1.00 94.06 101 VAL A CA 1
ATOM 773 C C . VAL A 1 101 ? 25.528 8.543 -45.945 1.00 94.06 101 VAL A C 1
ATOM 775 O O . VAL A 1 101 ? 25.632 7.842 -46.955 1.00 94.06 101 VAL A O 1
ATOM 778 N N . GLN A 1 102 ? 25.711 9.858 -45.958 1.00 92.25 102 GLN A N 1
ATOM 779 C CA . GLN A 1 102 ? 26.051 10.632 -47.140 1.00 92.25 102 GLN A CA 1
ATOM 780 C C . GLN A 1 102 ? 27.413 11.299 -46.972 1.00 92.25 102 GLN A C 1
ATOM 782 O O . GLN A 1 102 ? 27.700 11.916 -45.954 1.00 92.25 102 GLN A O 1
ATOM 787 N N . HIS A 1 103 ? 28.234 11.210 -48.018 1.00 88.19 103 HIS A N 1
ATOM 788 C CA . HIS A 1 103 ? 29.458 11.990 -48.157 1.00 88.19 103 HIS A CA 1
ATOM 789 C C . HIS A 1 103 ? 29.229 13.192 -49.088 1.00 88.19 103 HIS A C 1
ATOM 791 O O . HIS A 1 103 ? 28.546 13.058 -50.111 1.00 88.19 103 HIS A O 1
ATOM 797 N N . GLU A 1 104 ? 29.867 14.336 -48.828 1.00 83.62 104 GLU A N 1
ATOM 798 C CA . GLU A 1 104 ? 29.792 15.546 -49.673 1.00 83.62 104 GLU A CA 1
ATOM 799 C C . GLU A 1 104 ? 30.168 15.305 -51.145 1.00 83.62 104 GLU A C 1
ATOM 801 O O . GLU A 1 104 ? 29.663 15.961 -52.060 1.00 83.62 104 GLU A O 1
ATOM 806 N N . GLY A 1 105 ? 31.010 14.302 -51.407 1.00 78.75 105 GLY A N 1
ATOM 807 C CA . GLY A 1 105 ? 31.355 13.839 -52.756 1.00 78.75 105 GLY A CA 1
ATOM 808 C C . GLY A 1 105 ? 30.213 13.148 -53.522 1.00 78.75 105 GLY A C 1
ATOM 809 O O . GLY A 1 105 ? 30.423 12.741 -54.666 1.00 78.75 105 GLY A O 1
ATOM 810 N N . GLY A 1 106 ? 29.028 13.004 -52.917 1.00 81.81 106 GLY A N 1
ATOM 811 C CA . GLY A 1 106 ? 27.811 12.458 -53.528 1.00 81.81 106 GLY A CA 1
ATOM 812 C C . GLY A 1 106 ? 27.658 10.938 -53.436 1.00 81.81 106 GLY A C 1
ATOM 813 O O . GLY A 1 106 ? 26.765 10.383 -54.073 1.00 81.81 106 GLY A O 1
ATOM 814 N N . ASN A 1 107 ? 28.520 10.263 -52.674 1.00 86.25 107 ASN A N 1
ATOM 815 C CA . ASN A 1 107 ? 28.380 8.835 -52.399 1.00 86.25 107 ASN A CA 1
ATOM 816 C C . ASN A 1 107 ? 27.489 8.636 -51.172 1.00 86.25 107 ASN A C 1
ATOM 818 O O . ASN A 1 107 ? 27.630 9.373 -50.197 1.00 86.25 107 ASN A O 1
ATOM 822 N N . THR A 1 108 ? 26.632 7.619 -51.213 1.00 92.50 108 THR A N 1
ATOM 823 C CA . THR A 1 108 ? 25.827 7.191 -50.066 1.00 92.50 108 THR A CA 1
ATOM 824 C C . THR A 1 108 ? 26.018 5.703 -49.796 1.00 92.50 108 THR A C 1
ATOM 826 O O . THR A 1 108 ? 26.341 4.927 -50.702 1.00 92.50 108 THR A O 1
ATOM 829 N N . CYS A 1 109 ? 25.837 5.308 -48.543 1.00 94.19 109 CYS A N 1
ATOM 830 C CA . CYS A 1 109 ? 25.641 3.919 -48.149 1.00 94.19 109 CYS A CA 1
ATOM 831 C C . CYS A 1 109 ? 24.505 3.839 -47.132 1.00 94.19 109 CYS A C 1
ATOM 833 O O . CYS A 1 109 ? 24.111 4.850 -46.558 1.00 94.19 109 CYS A O 1
ATOM 835 N N . TRP A 1 110 ? 23.963 2.643 -46.933 1.00 96.06 110 TRP A N 1
ATOM 836 C CA . TRP A 1 110 ? 22.830 2.419 -46.045 1.00 96.06 110 TRP A CA 1
ATOM 837 C C . TRP A 1 110 ? 23.006 1.126 -45.261 1.00 96.06 110 TRP A C 1
ATOM 839 O O . TRP A 1 110 ? 23.745 0.226 -45.672 1.00 96.06 110 TRP A O 1
ATOM 849 N N . GLY A 1 111 ? 22.285 1.034 -44.155 1.00 96.38 111 GLY A N 1
ATOM 850 C CA . GLY A 1 111 ? 22.224 -0.139 -43.303 1.00 96.38 111 GLY A CA 1
ATOM 851 C C . GLY A 1 111 ? 20.994 -0.084 -42.411 1.00 96.38 111 GLY A C 1
ATOM 852 O O . GLY A 1 111 ? 20.121 0.764 -42.587 1.00 96.38 111 GLY A O 1
ATOM 853 N N . THR A 1 112 ? 20.940 -1.001 -41.455 1.00 97.44 112 THR A N 1
ATOM 854 C CA . THR A 1 112 ? 19.880 -1.034 -40.442 1.00 97.44 112 THR A CA 1
ATOM 855 C C . THR A 1 112 ? 20.462 -0.804 -39.057 1.00 97.44 112 THR A C 1
ATOM 857 O O . THR A 1 112 ? 21.616 -1.150 -38.801 1.00 97.44 112 THR A O 1
ATOM 860 N N . LEU A 1 113 ? 19.677 -0.249 -38.147 1.00 96.62 113 LEU A N 1
ATOM 861 C CA . LEU A 1 113 ? 20.051 -0.145 -36.745 1.00 96.62 113 LEU A CA 1
ATOM 862 C C . LEU A 1 113 ? 18.880 -0.462 -35.822 1.00 96.62 113 LEU A C 1
ATOM 864 O O . LEU A 1 113 ? 17.723 -0.383 -36.227 1.00 96.62 113 LEU A O 1
ATOM 868 N N . LEU A 1 114 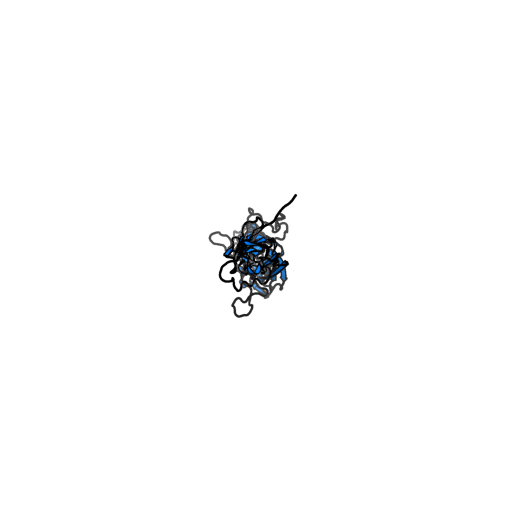? 19.206 -0.822 -34.588 1.00 94.38 114 LEU A N 1
ATOM 869 C CA . LEU A 1 114 ? 18.262 -1.023 -33.497 1.00 94.38 114 LEU A CA 1
ATOM 870 C C . LEU A 1 114 ? 18.673 -0.118 -32.333 1.00 94.38 114 LEU A C 1
ATOM 872 O O . LEU A 1 114 ? 19.797 -0.249 -31.840 1.00 94.38 114 LEU A O 1
ATOM 876 N N . PHE A 1 115 ? 17.788 0.787 -31.910 1.00 93.44 115 PHE A N 1
ATOM 877 C CA . PHE A 1 115 ? 17.946 1.474 -30.628 1.00 93.44 115 PHE A CA 1
ATOM 878 C C . PHE A 1 115 ? 17.371 0.592 -29.522 1.00 93.44 115 PHE A C 1
ATOM 880 O O . PHE A 1 115 ? 16.239 0.134 -29.642 1.00 93.44 115 PHE A O 1
ATOM 887 N N . GLU A 1 116 ? 18.151 0.344 -28.475 1.00 92.06 116 GLU A N 1
ATOM 888 C CA . GLU A 1 116 ? 17.751 -0.494 -27.338 1.00 92.06 116 GLU A CA 1
ATOM 889 C C . GLU A 1 116 ? 17.963 0.288 -26.042 1.00 92.06 116 GLU A C 1
ATOM 891 O O . GLU A 1 116 ? 19.026 0.896 -25.864 1.00 92.06 116 GLU A O 1
ATOM 896 N N . ASP A 1 117 ? 17.013 0.214 -25.113 1.00 91.81 117 ASP A N 1
ATOM 897 C CA . ASP A 1 117 ? 17.328 0.504 -23.718 1.00 91.81 117 ASP A CA 1
ATOM 898 C C . ASP A 1 117 ? 18.032 -0.706 -23.103 1.00 91.81 117 ASP A C 1
ATOM 900 O O . ASP A 1 117 ? 17.657 -1.852 -23.340 1.00 91.81 117 ASP A O 1
ATOM 904 N N . LYS A 1 118 ? 19.126 -0.470 -22.381 1.00 90.62 118 LYS A N 1
ATOM 905 C CA . LYS A 1 118 ? 19.875 -1.523 -21.672 1.00 90.62 118 LYS A CA 1
ATOM 906 C C . LYS A 1 118 ? 20.117 -1.195 -20.211 1.00 90.62 118 LYS A C 1
ATOM 908 O O . LYS A 1 118 ? 20.871 -1.908 -19.540 1.00 90.62 118 LYS A O 1
ATOM 913 N N . ILE A 1 119 ? 19.529 -0.112 -19.730 1.00 91.44 119 ILE A N 1
ATOM 914 C CA . ILE A 1 119 ? 19.576 0.266 -18.332 1.00 91.44 119 ILE A CA 1
ATOM 915 C C . ILE A 1 119 ? 18.346 -0.356 -17.669 1.00 91.44 119 ILE A C 1
ATOM 917 O O . ILE A 1 119 ? 17.288 -0.493 -18.268 1.00 91.44 119 ILE A O 1
ATOM 921 N N . ALA A 1 120 ? 18.540 -0.887 -16.465 1.00 92.19 120 ALA A N 1
ATOM 922 C CA . ALA A 1 120 ? 17.443 -1.464 -15.705 1.00 92.19 120 ALA A CA 1
ATOM 923 C C . ALA A 1 120 ? 16.691 -0.346 -14.973 1.00 92.19 120 ALA A C 1
ATOM 925 O O . ALA A 1 120 ? 17.362 0.548 -14.438 1.00 92.19 120 ALA A O 1
ATOM 926 N N . PRO A 1 121 ? 15.361 -0.453 -14.830 1.00 94.25 121 PRO A N 1
ATOM 927 C CA . PRO A 1 121 ? 14.609 0.472 -14.006 1.00 94.25 121 PRO A CA 1
ATOM 928 C C . PRO A 1 121 ? 15.074 0.384 -12.550 1.00 94.25 121 PRO A C 1
ATOM 930 O O . PRO A 1 121 ? 15.543 -0.650 -12.056 1.00 94.25 121 PRO A O 1
ATOM 933 N N . THR A 1 122 ? 14.920 1.492 -11.844 1.00 93.94 122 THR A N 1
ATOM 934 C CA . THR A 1 122 ? 15.171 1.610 -10.410 1.00 93.94 122 THR A CA 1
ATOM 935 C C . THR A 1 122 ? 13.846 1.670 -9.664 1.00 93.94 122 THR A C 1
ATOM 937 O O . THR A 1 122 ? 12.887 2.263 -10.150 1.00 93.94 122 THR A O 1
ATOM 940 N N . LEU A 1 123 ? 13.791 1.026 -8.495 1.00 95.25 123 LEU A N 1
ATOM 941 C CA . LEU A 1 123 ? 12.606 1.017 -7.640 1.00 95.25 123 LEU A CA 1
ATOM 942 C C . LEU A 1 123 ? 12.880 1.848 -6.388 1.00 95.25 123 LEU A C 1
ATOM 944 O O . LEU A 1 123 ? 13.881 1.603 -5.704 1.00 95.25 123 LEU A O 1
ATOM 948 N N . ASP A 1 124 ? 11.992 2.791 -6.086 1.00 93.25 124 ASP A N 1
ATOM 949 C CA . ASP A 1 124 ? 11.959 3.491 -4.805 1.00 93.25 124 ASP A CA 1
ATOM 950 C C . ASP A 1 124 ? 11.045 2.740 -3.839 1.00 93.25 124 ASP A C 1
ATOM 952 O O . ASP A 1 124 ? 9.848 2.588 -4.076 1.00 93.25 124 ASP A O 1
ATOM 956 N N . CYS A 1 125 ? 11.625 2.226 -2.759 1.00 89.44 125 CYS A N 1
ATOM 957 C CA . CYS A 1 125 ? 10.920 1.360 -1.827 1.00 89.44 125 CYS A CA 1
ATOM 958 C C . CYS A 1 125 ? 11.127 1.869 -0.409 1.00 89.44 125 CYS A C 1
ATOM 960 O O . CYS A 1 125 ? 12.126 1.551 0.243 1.00 89.44 125 CYS A O 1
ATOM 962 N N . ASP A 1 126 ? 10.156 2.654 0.051 1.00 91.19 126 ASP A N 1
ATOM 963 C CA . ASP A 1 126 ? 9.986 2.974 1.466 1.00 91.19 126 ASP A CA 1
ATOM 964 C C . ASP A 1 126 ? 9.609 1.714 2.277 1.00 91.19 126 ASP A C 1
ATOM 966 O O . ASP A 1 126 ? 9.481 0.610 1.737 1.00 91.19 126 ASP A O 1
ATOM 970 N N . CYS A 1 127 ? 9.472 1.855 3.597 1.00 94.69 127 CYS A N 1
ATOM 971 C CA . CYS A 1 127 ? 9.176 0.737 4.497 1.00 94.69 127 CYS A CA 1
ATOM 972 C C . CYS A 1 127 ? 10.192 -0.421 4.383 1.00 94.69 127 CYS A C 1
ATOM 974 O O . CYS A 1 127 ? 9.816 -1.550 4.050 1.00 94.69 127 CYS A O 1
ATOM 976 N N . PRO A 1 128 ? 11.496 -0.189 4.620 1.00 95.06 128 PRO A N 1
ATOM 977 C CA . PRO A 1 128 ? 12.514 -1.223 4.460 1.00 95.06 128 PRO A CA 1
ATOM 978 C C . PRO A 1 128 ? 12.297 -2.416 5.405 1.00 95.06 128 PRO A C 1
ATOM 980 O O . PRO A 1 128 ? 11.874 -2.278 6.552 1.00 95.06 128 PRO A O 1
ATOM 983 N N . VAL A 1 129 ? 12.660 -3.616 4.937 1.00 95.69 129 VAL A N 1
ATOM 984 C CA . VAL A 1 129 ? 12.607 -4.839 5.756 1.00 95.69 129 VAL A CA 1
ATOM 985 C C . VAL A 1 129 ? 13.521 -4.712 6.975 1.00 95.69 129 VAL A C 1
ATOM 987 O O . VAL A 1 129 ? 14.731 -4.529 6.845 1.00 95.69 129 VAL A O 1
ATOM 990 N N . GLY A 1 130 ? 12.950 -4.934 8.152 1.00 93.38 130 GLY A N 1
ATOM 991 C CA . GLY A 1 130 ? 13.589 -4.795 9.451 1.00 93.38 130 GLY A CA 1
ATOM 992 C C . GLY A 1 130 ? 13.302 -3.463 10.136 1.00 93.38 130 GLY A C 1
ATOM 993 O O . GLY A 1 130 ? 13.686 -3.336 11.297 1.00 93.38 130 GLY A O 1
ATOM 994 N N . GLY A 1 131 ? 12.632 -2.525 9.459 1.00 92.94 131 GLY A N 1
ATOM 995 C CA . GLY A 1 131 ? 12.426 -1.160 9.925 1.00 92.94 131 GLY A CA 1
ATOM 996 C C . GLY A 1 131 ? 13.527 -0.203 9.471 1.00 92.94 131 GLY A C 1
ATOM 997 O O . GLY A 1 131 ? 14.457 -0.572 8.746 1.00 92.94 131 GLY A O 1
ATOM 998 N N . GLU A 1 132 ? 13.424 1.040 9.919 1.00 93.25 132 GLU A N 1
ATOM 999 C CA . GLU A 1 132 ? 14.336 2.128 9.589 1.00 93.25 132 GLU A CA 1
ATOM 1000 C C . GLU A 1 132 ? 14.926 2.801 10.834 1.00 93.25 132 GLU A C 1
ATOM 1002 O O . GLU A 1 132 ? 14.533 2.541 11.972 1.00 93.25 132 GLU A O 1
ATOM 1007 N N . ASP A 1 133 ? 15.942 3.621 10.591 1.00 91.69 133 ASP A N 1
ATOM 1008 C CA . ASP A 1 133 ? 16.621 4.446 11.586 1.00 91.69 133 ASP A CA 1
ATOM 1009 C C . ASP A 1 133 ? 15.920 5.811 11.639 1.00 91.69 133 ASP A C 1
ATOM 1011 O O . ASP A 1 133 ? 16.145 6.674 10.783 1.00 91.69 133 ASP A O 1
ATOM 1015 N N . LEU A 1 134 ? 15.007 5.973 12.599 1.00 91.12 134 LEU A N 1
ATOM 1016 C CA . LEU A 1 134 ? 14.113 7.128 12.671 1.00 91.12 134 LEU A CA 1
ATOM 1017 C C . LEU A 1 134 ? 14.833 8.401 13.142 1.00 91.12 134 LEU A C 1
ATOM 1019 O O . LEU A 1 134 ? 14.385 9.510 12.831 1.00 91.12 134 LEU A O 1
ATOM 1023 N N . ASP A 1 135 ? 15.947 8.275 13.871 1.00 90.56 135 ASP A N 1
ATOM 1024 C CA . ASP A 1 135 ? 16.712 9.405 14.412 1.00 90.56 135 ASP A CA 1
ATOM 1025 C C . ASP A 1 135 ? 18.083 9.633 13.742 1.00 90.56 135 ASP A C 1
ATOM 1027 O O . ASP A 1 135 ? 18.758 10.632 14.025 1.00 90.56 135 ASP A O 1
ATOM 1031 N N . ASN A 1 136 ? 18.418 8.809 12.746 1.00 90.00 136 ASN A N 1
ATOM 1032 C CA . ASN A 1 136 ? 19.665 8.810 11.982 1.00 90.00 136 ASN A CA 1
ATOM 1033 C C . ASN A 1 136 ? 20.920 8.572 12.846 1.00 90.00 136 ASN A C 1
ATOM 1035 O O . ASN A 1 136 ? 21.988 9.141 12.563 1.00 90.00 136 ASN A O 1
ATOM 1039 N N . ASP A 1 137 ? 20.822 7.771 13.911 1.00 93.31 137 ASP A N 1
ATOM 1040 C CA . ASP A 1 137 ? 21.953 7.419 14.778 1.00 93.31 137 ASP A CA 1
ATOM 1041 C C . ASP A 1 137 ? 22.765 6.193 14.295 1.00 93.31 137 ASP A C 1
ATOM 1043 O O . ASP A 1 137 ? 23.846 5.891 14.825 1.00 93.31 137 ASP A O 1
ATOM 1047 N N . GLY A 1 138 ? 22.302 5.545 13.225 1.00 89.69 138 GLY A N 1
ATOM 1048 C CA . GLY A 1 138 ? 22.861 4.343 12.618 1.00 89.69 138 GLY A CA 1
ATOM 1049 C C . GLY A 1 138 ? 22.283 3.036 13.167 1.00 89.69 138 GLY A C 1
ATOM 1050 O O . GLY A 1 138 ? 22.821 1.968 12.844 1.00 89.69 138 GLY A O 1
ATOM 1051 N N . ILE A 1 139 ? 21.246 3.090 14.005 1.00 91.25 139 ILE A N 1
ATOM 1052 C CA . ILE A 1 139 ? 20.565 1.941 14.599 1.00 91.25 139 ILE A CA 1
ATOM 1053 C C . ILE A 1 139 ? 19.113 1.934 14.125 1.00 91.25 139 ILE A C 1
ATOM 1055 O O . ILE A 1 139 ? 18.388 2.903 14.262 1.00 91.25 139 ILE A O 1
ATOM 1059 N N . VAL A 1 140 ? 18.669 0.792 13.599 1.00 91.69 140 VAL A N 1
ATOM 1060 C CA . VAL A 1 140 ? 17.250 0.595 13.287 1.00 91.69 140 VAL A CA 1
ATOM 1061 C C . VAL A 1 140 ? 16.467 0.522 14.594 1.00 91.69 140 VAL A C 1
ATOM 1063 O O . VAL A 1 140 ? 16.691 -0.391 15.399 1.00 91.69 140 VAL A O 1
ATOM 1066 N N . ASP A 1 141 ? 15.576 1.484 14.804 1.00 88.94 141 ASP A N 1
ATOM 1067 C CA . ASP A 1 141 ? 14.868 1.694 16.064 1.00 88.94 141 ASP A CA 1
ATOM 1068 C C . ASP A 1 141 ? 13.338 1.727 15.914 1.00 88.94 141 ASP A C 1
ATOM 1070 O O . ASP A 1 141 ? 12.628 1.748 16.925 1.00 88.94 141 ASP A O 1
ATOM 1074 N N . GLY A 1 142 ? 12.810 1.612 14.692 1.00 92.00 142 GLY A N 1
ATOM 1075 C CA . GLY A 1 142 ? 11.374 1.485 14.484 1.00 92.00 142 GLY A CA 1
ATOM 1076 C C . GLY A 1 142 ? 10.944 1.351 13.029 1.00 92.00 142 GLY A C 1
ATOM 1077 O O . GLY A 1 142 ? 11.711 0.960 12.157 1.00 92.00 142 GLY A O 1
ATOM 1078 N N . TYR A 1 143 ? 9.672 1.655 12.801 1.00 94.69 143 TYR A N 1
ATOM 1079 C CA . TYR A 1 143 ? 9.054 1.792 11.486 1.00 94.69 143 TYR A CA 1
ATOM 1080 C C . TYR A 1 143 ? 8.448 3.195 11.435 1.00 94.69 143 TYR A C 1
ATOM 1082 O O . TYR A 1 143 ? 7.946 3.679 12.455 1.00 94.69 143 TYR A O 1
ATOM 1090 N N . SER A 1 144 ? 8.499 3.855 10.283 1.00 94.00 144 SER A N 1
ATOM 1091 C CA . SER A 1 144 ? 7.808 5.129 10.074 1.00 94.00 144 SER A CA 1
ATOM 1092 C C . SER A 1 144 ? 6.295 4.987 10.222 1.00 94.00 144 SER A C 1
ATOM 1094 O O . SER A 1 144 ? 5.727 3.890 10.187 1.00 94.00 144 SER A O 1
ATOM 1096 N N . GLU A 1 145 ? 5.634 6.129 10.410 1.00 91.75 145 GLU A N 1
ATOM 1097 C CA . GLU A 1 145 ? 4.186 6.204 10.618 1.00 91.75 145 GLU A CA 1
ATOM 1098 C C . GLU A 1 145 ? 3.408 5.622 9.428 1.00 91.75 145 GLU A C 1
ATOM 1100 O O . GLU A 1 145 ? 2.476 4.860 9.639 1.00 91.75 145 GLU A O 1
ATOM 1105 N N . ASN A 1 146 ? 3.839 5.863 8.186 1.00 92.31 146 ASN A N 1
ATOM 1106 C CA . ASN A 1 146 ? 3.214 5.298 6.979 1.00 92.31 146 ASN A CA 1
ATOM 1107 C C . ASN A 1 146 ? 3.457 3.789 6.792 1.00 92.31 146 ASN A C 1
ATOM 1109 O O . ASN A 1 146 ? 2.798 3.160 5.969 1.00 92.31 146 ASN A O 1
ATOM 1113 N N . CYS A 1 147 ? 4.392 3.203 7.541 1.00 95.75 147 CYS A N 1
ATOM 1114 C CA . CYS A 1 147 ? 4.676 1.768 7.534 1.00 95.75 147 CYS A CA 1
ATOM 1115 C C . CYS A 1 147 ? 4.146 1.070 8.795 1.00 95.75 147 CYS A C 1
ATOM 1117 O O . CYS A 1 147 ? 4.362 -0.131 8.976 1.00 95.75 147 CYS A O 1
ATOM 1119 N N . THR A 1 148 ? 3.481 1.813 9.683 1.00 95.81 148 THR A N 1
ATOM 1120 C CA . THR A 1 148 ? 2.947 1.311 10.945 1.00 95.81 148 THR A CA 1
ATOM 1121 C C . THR A 1 148 ? 1.432 1.383 10.919 1.00 95.81 148 THR A C 1
ATOM 1123 O O . THR A 1 148 ? 0.854 2.454 10.808 1.00 95.81 148 THR A O 1
ATOM 1126 N N . LEU A 1 149 ? 0.804 0.229 11.084 1.00 95.69 149 LEU A N 1
ATOM 1127 C CA . LEU A 1 149 ? -0.636 0.076 11.205 1.00 95.69 149 LEU A CA 1
ATOM 1128 C C . LEU A 1 149 ? -0.975 -0.444 12.596 1.00 95.69 149 LEU A C 1
ATOM 1130 O O . LEU A 1 149 ? -0.136 -1.006 13.307 1.00 95.69 149 LEU A O 1
ATOM 1134 N N . THR A 1 150 ? -2.223 -0.303 12.995 1.00 93.25 150 THR A N 1
ATOM 1135 C CA . THR A 1 150 ? -2.750 -0.932 14.199 1.00 93.25 150 THR A CA 1
ATOM 1136 C C . THR A 1 150 ? -3.129 -2.384 13.934 1.00 93.25 150 THR A C 1
ATOM 1138 O O . THR A 1 150 ? -3.519 -2.800 12.846 1.00 93.25 150 THR A O 1
ATOM 1141 N N . CYS A 1 151 ? -3.010 -3.218 14.959 1.00 93.19 151 CYS A N 1
ATOM 1142 C CA . CYS A 1 151 ? -3.291 -4.651 14.872 1.00 93.19 151 CYS A CA 1
ATOM 1143 C C . CYS A 1 151 ? -4.695 -5.014 14.346 1.00 93.19 151 CYS A C 1
ATOM 1145 O O . CYS A 1 151 ? -4.849 -6.078 13.745 1.00 93.19 151 CYS A O 1
ATOM 1147 N N . TRP A 1 152 ? -5.707 -4.168 14.561 1.00 92.19 152 TRP A N 1
ATOM 1148 C CA . TRP A 1 152 ? -7.079 -4.413 14.112 1.00 92.19 152 TRP A CA 1
ATOM 1149 C C . TRP A 1 152 ? -7.298 -4.069 12.631 1.00 92.19 152 TRP A C 1
ATOM 1151 O O . TRP A 1 152 ? -8.326 -4.432 12.073 1.00 92.19 152 TRP A O 1
ATOM 1161 N N . GLU A 1 153 ? -6.310 -3.472 11.959 1.00 94.75 153 GLU A N 1
ATOM 1162 C CA . GLU A 1 153 ? -6.309 -3.271 10.502 1.00 94.75 153 GLU A CA 1
ATOM 1163 C C . GLU A 1 153 ? -5.762 -4.493 9.748 1.00 94.75 153 GLU A C 1
ATOM 1165 O O . GLU A 1 153 ? -6.006 -4.665 8.555 1.00 94.75 153 GLU A O 1
ATOM 1170 N N . LEU A 1 154 ? -5.052 -5.400 10.431 1.00 93.81 154 LEU A N 1
ATOM 1171 C CA . LEU A 1 154 ? -4.496 -6.602 9.802 1.00 93.81 154 LEU A CA 1
ATOM 1172 C C . LEU A 1 154 ? -5.565 -7.488 9.129 1.00 93.81 154 LEU A C 1
ATOM 1174 O O . LEU A 1 154 ? -5.326 -7.929 7.997 1.00 93.81 154 LEU A O 1
ATOM 1178 N N . PRO A 1 155 ? -6.721 -7.777 9.764 1.00 90.50 155 PRO A N 1
ATOM 1179 C CA . PRO A 1 155 ? -7.783 -8.551 9.127 1.00 90.50 155 PRO A CA 1
ATOM 1180 C C . PRO A 1 155 ? -8.282 -7.907 7.827 1.00 90.50 155 PRO A C 1
ATOM 1182 O O . PRO A 1 155 ? -8.481 -8.622 6.848 1.00 90.50 155 PRO A O 1
ATOM 1185 N N . ILE A 1 156 ? -8.376 -6.570 7.764 1.00 90.62 156 ILE A N 1
ATOM 1186 C CA . ILE A 1 156 ? -8.848 -5.823 6.581 1.00 90.62 156 ILE A CA 1
ATOM 1187 C C . ILE A 1 156 ? -8.053 -6.209 5.328 1.00 90.62 156 ILE A C 1
ATOM 1189 O O . ILE A 1 156 ? -8.620 -6.453 4.258 1.00 90.62 156 ILE A O 1
ATOM 1193 N N . LEU A 1 157 ? -6.732 -6.322 5.481 1.00 92.88 157 LEU A N 1
ATOM 1194 C CA . LEU A 1 157 ? -5.819 -6.715 4.413 1.00 92.88 157 LEU A CA 1
ATOM 1195 C C . LEU A 1 157 ? -5.860 -8.223 4.161 1.00 92.88 157 LEU A C 1
ATOM 1197 O O . LEU A 1 157 ? -5.996 -8.669 3.022 1.00 92.88 157 LEU A O 1
ATOM 1201 N N . LYS A 1 158 ? -5.745 -9.017 5.229 1.00 90.44 158 LYS A N 1
ATOM 1202 C CA . LYS A 1 158 ? -5.592 -10.473 5.148 1.00 90.44 158 LYS A CA 1
ATOM 1203 C C . LYS A 1 158 ? -6.828 -11.173 4.582 1.00 90.44 158 LYS A C 1
ATOM 1205 O O . LYS A 1 158 ? -6.686 -12.103 3.786 1.00 90.44 158 LYS A O 1
ATOM 1210 N N . ASP A 1 159 ? -8.011 -10.706 4.965 1.00 87.31 159 ASP A N 1
ATOM 1211 C CA . ASP A 1 159 ? -9.296 -11.285 4.567 1.00 87.31 159 ASP A CA 1
ATOM 1212 C C . ASP A 1 159 ? -9.906 -10.567 3.354 1.00 87.31 159 ASP A C 1
ATOM 1214 O O . ASP A 1 159 ? -10.987 -10.922 2.891 1.00 87.31 159 ASP A O 1
ATOM 1218 N N . LYS A 1 160 ? -9.156 -9.624 2.767 1.00 85.94 160 LYS A N 1
ATOM 1219 C CA . LYS A 1 160 ? -9.474 -8.944 1.508 1.00 85.94 160 LYS A CA 1
ATOM 1220 C C . LYS A 1 160 ? -10.809 -8.194 1.533 1.00 85.94 160 LYS A C 1
ATOM 1222 O O . LYS A 1 160 ? -11.568 -8.305 0.577 1.00 85.94 160 LYS A O 1
ATOM 1227 N N . TYR A 1 161 ? -11.057 -7.391 2.569 1.00 84.50 161 TYR A N 1
ATOM 1228 C CA . TYR A 1 161 ? -12.349 -6.722 2.767 1.00 84.50 161 TYR A CA 1
ATOM 1229 C C . TYR A 1 161 ? -12.779 -5.831 1.582 1.00 84.50 161 TYR A C 1
ATOM 1231 O O . TYR A 1 161 ? -13.607 -6.222 0.762 1.00 84.50 161 TYR A O 1
ATOM 1239 N N . TRP A 1 162 ? -12.218 -4.625 1.470 1.00 85.94 162 TRP A N 1
ATOM 1240 C CA . TRP A 1 162 ? -12.594 -3.661 0.438 1.00 85.94 162 TRP A CA 1
ATOM 1241 C C . TRP A 1 162 ? -11.352 -3.038 -0.180 1.00 85.94 162 TRP A C 1
ATOM 1243 O O . TRP A 1 162 ? -10.565 -2.407 0.520 1.00 85.94 162 TRP A O 1
ATOM 1253 N N . ASP A 1 163 ? -11.197 -3.208 -1.495 1.00 86.88 163 ASP A N 1
ATOM 1254 C CA . ASP A 1 163 ? -9.992 -2.830 -2.246 1.00 86.88 163 ASP A CA 1
ATOM 1255 C C . ASP A 1 163 ? -9.547 -1.393 -1.960 1.00 86.88 163 ASP A C 1
ATOM 1257 O O . ASP A 1 163 ? -8.387 -1.159 -1.661 1.00 86.88 163 ASP A O 1
ATOM 1261 N N . ARG A 1 164 ? -10.477 -0.430 -1.933 1.00 88.44 164 ARG A N 1
ATOM 1262 C CA . ARG A 1 164 ? -10.128 0.976 -1.685 1.00 88.44 164 ARG A CA 1
ATOM 1263 C C . ARG A 1 164 ? -9.578 1.220 -0.281 1.00 88.44 164 ARG A C 1
ATOM 1265 O O . ARG A 1 164 ? -8.675 2.029 -0.124 1.00 88.44 164 ARG A O 1
ATOM 1272 N N . LEU A 1 165 ? -10.128 0.560 0.737 1.00 90.12 165 LEU A N 1
ATOM 1273 C CA . LEU A 1 165 ? -9.592 0.686 2.088 1.00 90.12 165 LEU A CA 1
ATOM 1274 C C . LEU A 1 165 ? -8.245 -0.019 2.203 1.00 90.12 165 LEU A C 1
ATOM 1276 O O . LEU A 1 165 ? -7.326 0.530 2.793 1.00 90.12 165 LEU A O 1
ATOM 1280 N N . ARG A 1 166 ? -8.106 -1.210 1.614 1.00 92.38 166 ARG A N 1
ATOM 1281 C CA . ARG A 1 166 ? -6.821 -1.913 1.601 1.00 92.38 166 ARG A CA 1
ATOM 1282 C C . ARG A 1 166 ? -5.735 -1.083 0.939 1.00 92.38 166 ARG A C 1
ATOM 1284 O O . ARG A 1 166 ? -4.668 -0.969 1.519 1.00 92.38 166 ARG A O 1
ATOM 1291 N N . ASP A 1 167 ? -6.036 -0.487 -0.207 1.00 93.31 167 ASP A N 1
ATOM 1292 C CA . ASP A 1 167 ? -5.122 0.378 -0.944 1.00 93.31 167 ASP A CA 1
ATOM 1293 C C . ASP A 1 167 ? -4.758 1.649 -0.162 1.00 93.31 167 ASP A C 1
ATOM 1295 O O . ASP A 1 167 ? -3.589 2.012 -0.088 1.00 93.31 167 ASP A O 1
ATOM 1299 N N . ASN A 1 168 ? -5.733 2.261 0.524 1.00 92.44 168 ASN A N 1
ATOM 1300 C CA . ASN A 1 168 ? -5.476 3.387 1.426 1.00 92.44 168 ASN A CA 1
ATOM 1301 C C . ASN A 1 168 ? -4.549 3.012 2.600 1.00 92.44 168 ASN A C 1
ATOM 1303 O O . ASN A 1 168 ? -3.763 3.846 3.039 1.00 92.44 168 ASN A O 1
ATOM 1307 N N . LEU A 1 169 ? -4.680 1.795 3.143 1.00 94.06 169 LEU A N 1
ATOM 1308 C CA . LEU A 1 169 ? -3.881 1.309 4.274 1.00 94.06 169 LEU A CA 1
ATOM 1309 C C . LEU A 1 169 ? -2.482 0.862 3.836 1.00 94.06 169 LEU A C 1
ATOM 1311 O O . LEU A 1 169 ? -1.485 1.169 4.483 1.00 94.06 169 LEU A O 1
ATOM 1315 N N . VAL A 1 170 ? -2.413 0.088 2.755 1.00 95.38 170 VAL A N 1
ATOM 1316 C CA . VAL A 1 170 ? -1.192 -0.483 2.192 1.00 95.38 170 VAL A CA 1
ATOM 1317 C C . VAL A 1 170 ? -1.314 -0.465 0.662 1.00 95.38 170 VAL A C 1
ATOM 1319 O O . VAL A 1 170 ? -2.003 -1.336 0.114 1.00 95.38 170 VAL A O 1
ATOM 1322 N N . PRO A 1 171 ? -0.601 0.448 -0.032 1.00 93.00 171 PRO A N 1
ATOM 1323 C CA . PRO A 1 171 ? -0.733 0.651 -1.476 1.00 93.00 171 PRO A CA 1
ATOM 1324 C C . PRO A 1 171 ? -0.626 -0.650 -2.270 1.00 93.00 171 PRO A C 1
ATOM 1326 O O . PRO A 1 171 ? 0.365 -1.384 -2.150 1.00 93.00 171 PRO A O 1
ATOM 1329 N N . GLU A 1 172 ? -1.666 -0.959 -3.042 1.00 92.12 172 GLU A N 1
ATOM 1330 C CA . GLU A 1 172 ? -1.824 -2.173 -3.848 1.00 92.12 172 GLU A CA 1
ATOM 1331 C C . GLU A 1 172 ? -2.075 -1.890 -5.337 1.00 92.12 172 GLU A C 1
ATOM 1333 O O . GLU A 1 172 ? -1.929 -2.804 -6.153 1.00 92.12 172 GLU A O 1
ATOM 1338 N N . MET A 1 173 ? -2.400 -0.646 -5.710 1.00 92.44 173 MET A N 1
ATOM 1339 C CA . MET A 1 173 ? -2.541 -0.246 -7.111 1.00 92.44 173 MET A CA 1
ATOM 1340 C C . MET A 1 173 ? -1.205 -0.270 -7.856 1.00 92.44 173 MET A C 1
ATOM 1342 O O . MET A 1 173 ? -0.210 0.324 -7.445 1.00 92.44 173 MET A O 1
ATOM 1346 N N . VAL A 1 174 ? -1.198 -0.994 -8.975 1.00 93.62 174 VAL A N 1
ATOM 1347 C CA . VAL A 1 174 ? -0.006 -1.194 -9.802 1.00 93.62 174 VAL A CA 1
ATOM 1348 C C . VAL A 1 174 ? 0.341 0.065 -10.596 1.00 93.62 174 VAL A C 1
ATOM 1350 O O . VAL A 1 174 ? 1.517 0.405 -10.666 1.00 93.62 174 VAL A O 1
ATOM 1353 N N . ASP A 1 175 ? -0.665 0.762 -11.130 1.00 92.88 175 ASP A N 1
ATOM 1354 C CA . ASP A 1 175 ? -0.493 2.041 -11.833 1.00 92.88 175 ASP A CA 1
ATOM 1355 C C . ASP A 1 175 ? 0.233 3.062 -10.949 1.00 92.88 175 ASP A C 1
ATOM 1357 O O . ASP A 1 175 ? 1.283 3.579 -11.323 1.00 92.88 175 ASP A O 1
ATOM 1361 N N . ASP A 1 176 ? -0.268 3.262 -9.727 1.00 92.12 176 ASP A N 1
ATOM 1362 C CA . ASP A 1 176 ? 0.324 4.191 -8.763 1.00 92.12 176 ASP A CA 1
ATOM 1363 C C . ASP A 1 176 ? 1.760 3.778 -8.394 1.00 92.12 176 ASP A C 1
ATOM 1365 O O . ASP A 1 176 ? 2.643 4.621 -8.277 1.00 92.12 176 ASP A O 1
ATOM 1369 N N . PHE A 1 177 ? 2.045 2.475 -8.272 1.00 93.56 177 PHE A N 1
ATOM 1370 C CA . PHE A 1 177 ? 3.409 2.001 -8.019 1.00 93.56 177 PHE A CA 1
ATOM 1371 C C . PHE A 1 177 ? 4.365 2.270 -9.195 1.00 93.56 177 PHE A C 1
ATOM 1373 O O . PHE A 1 177 ? 5.541 2.577 -8.979 1.00 93.56 177 PHE A O 1
ATOM 1380 N N . VAL A 1 178 ? 3.899 2.135 -10.440 1.00 93.38 178 VAL A N 1
ATOM 1381 C CA . VAL A 1 178 ? 4.707 2.470 -11.623 1.00 93.38 178 VAL A CA 1
ATOM 1382 C C . VAL A 1 178 ? 5.013 3.966 -11.635 1.00 93.38 178 VAL A C 1
ATOM 1384 O O . VAL A 1 178 ? 6.180 4.331 -11.767 1.00 93.38 178 VAL A O 1
ATOM 1387 N N . ASP A 1 179 ? 4.002 4.805 -11.417 1.00 92.00 179 ASP A N 1
ATOM 1388 C CA . ASP A 1 179 ? 4.129 6.263 -11.484 1.00 92.00 179 ASP A CA 1
ATOM 1389 C C . ASP A 1 179 ? 4.963 6.849 -10.329 1.00 92.00 179 ASP A C 1
ATOM 1391 O O . ASP A 1 179 ? 5.793 7.736 -10.547 1.00 92.00 179 ASP A O 1
ATOM 1395 N N . ASP A 1 180 ? 4.770 6.352 -9.103 1.00 92.75 180 ASP A N 1
ATOM 1396 C CA . ASP A 1 180 ? 5.362 6.949 -7.900 1.00 92.75 180 ASP A CA 1
ATOM 1397 C C . ASP A 1 180 ? 6.639 6.242 -7.424 1.00 92.75 180 ASP A C 1
ATOM 1399 O O . ASP A 1 180 ? 7.453 6.845 -6.719 1.00 92.75 180 ASP A O 1
ATOM 1403 N N . ASN A 1 181 ? 6.831 4.961 -7.762 1.00 94.06 181 ASN A N 1
ATOM 1404 C CA . ASN A 1 181 ? 7.898 4.131 -7.192 1.00 94.06 181 ASN A CA 1
ATOM 1405 C C . ASN A 1 181 ? 8.823 3.481 -8.228 1.00 94.06 181 ASN A C 1
ATOM 1407 O O . ASN A 1 181 ? 9.753 2.770 -7.836 1.00 94.06 181 ASN A O 1
ATOM 1411 N N . THR A 1 182 ? 8.634 3.732 -9.524 1.00 94.56 182 THR A N 1
ATOM 1412 C CA . THR A 1 182 ? 9.519 3.219 -10.578 1.00 94.56 182 THR A CA 1
ATOM 1413 C C . THR A 1 182 ? 10.128 4.369 -11.374 1.00 94.56 182 THR A C 1
ATOM 1415 O O . THR A 1 182 ? 9.454 5.322 -11.741 1.00 94.56 182 THR A O 1
ATOM 1418 N N . SER A 1 183 ? 11.431 4.298 -11.646 1.00 92.94 183 SER A N 1
ATOM 1419 C CA . SER A 1 183 ? 12.114 5.261 -12.512 1.00 92.94 183 SER A CA 1
ATOM 1420 C C . SER A 1 183 ? 13.014 4.536 -13.496 1.00 92.94 183 SER A C 1
ATOM 1422 O O . SER A 1 183 ? 13.876 3.747 -13.100 1.00 92.94 183 SER A O 1
ATOM 1424 N N . ASP A 1 184 ? 12.815 4.837 -14.773 1.00 92.75 184 ASP A N 1
ATOM 1425 C CA . ASP A 1 184 ? 13.568 4.312 -15.902 1.00 92.75 184 ASP A CA 1
ATOM 1426 C C . ASP A 1 184 ? 14.036 5.478 -16.780 1.00 92.75 184 ASP A C 1
ATOM 1428 O O . ASP A 1 184 ? 13.415 6.540 -16.788 1.00 92.75 184 ASP A O 1
ATOM 1432 N N . ASN A 1 185 ? 15.149 5.334 -17.496 1.00 90.75 185 ASN A N 1
ATOM 1433 C CA . ASN A 1 185 ? 15.657 6.422 -18.334 1.00 90.75 185 ASN A CA 1
ATOM 1434 C C . ASN A 1 185 ? 14.735 6.709 -19.522 1.00 90.75 185 ASN A C 1
ATOM 1436 O O . ASN A 1 185 ? 14.660 7.874 -19.908 1.00 90.75 185 ASN A O 1
ATOM 1440 N N . CYS A 1 186 ? 14.050 5.703 -20.080 1.00 88.00 186 CYS A N 1
ATOM 1441 C CA . CYS A 1 186 ? 13.202 5.833 -21.269 1.00 88.00 186 CYS A CA 1
ATOM 1442 C C . CYS A 1 186 ? 11.709 5.557 -21.030 1.00 88.00 186 CYS A C 1
ATOM 1444 O O . CYS A 1 186 ? 10.976 5.370 -22.004 1.00 88.00 186 CYS A O 1
ATOM 1446 N N . ASP A 1 187 ? 11.257 5.553 -19.771 1.00 80.00 187 ASP A N 1
ATOM 1447 C CA . ASP A 1 187 ? 9.863 5.305 -19.376 1.00 80.00 187 ASP A CA 1
ATOM 1448 C C . ASP A 1 187 ? 9.277 4.023 -20.016 1.00 80.00 187 ASP A C 1
ATOM 1450 O O . ASP A 1 187 ? 8.158 4.010 -20.531 1.00 80.00 187 ASP A O 1
ATOM 1454 N N . GLY A 1 188 ? 10.060 2.934 -20.025 1.00 81.88 188 GLY A N 1
ATOM 1455 C CA . GLY A 1 188 ? 9.693 1.672 -20.682 1.00 81.88 188 GLY A CA 1
ATOM 1456 C C . GLY A 1 188 ? 8.815 0.722 -19.860 1.00 81.88 188 GLY A C 1
ATOM 1457 O O . GLY A 1 188 ? 8.454 -0.344 -20.356 1.00 81.88 188 GLY A O 1
ATOM 1458 N N . VAL A 1 189 ? 8.495 1.070 -18.611 1.00 89.69 189 VAL A N 1
ATOM 1459 C CA . VAL A 1 189 ? 7.746 0.206 -17.686 1.00 89.69 189 VAL A CA 1
ATOM 1460 C C . VAL A 1 189 ? 6.262 0.552 -17.714 1.00 89.69 189 VAL A C 1
ATOM 1462 O O . VAL A 1 189 ? 5.887 1.714 -17.581 1.00 89.69 189 VAL A O 1
ATOM 1465 N N . SER A 1 190 ? 5.414 -0.467 -17.837 1.00 91.44 190 SER A N 1
ATOM 1466 C CA . SER A 1 190 ? 3.957 -0.341 -17.781 1.00 91.44 190 SER A CA 1
ATOM 1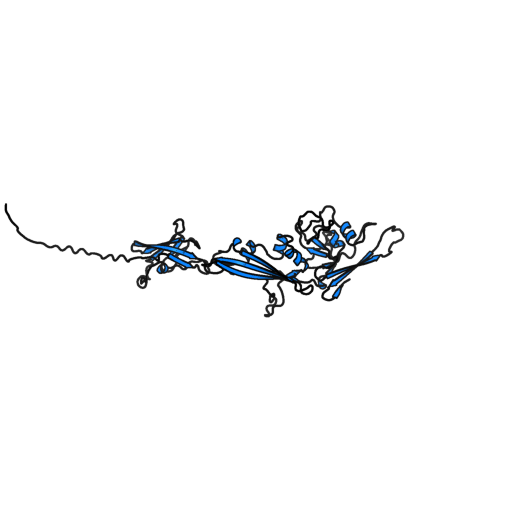467 C C . SER A 1 190 ? 3.344 -1.171 -16.649 1.00 91.44 190 SER A C 1
ATOM 1469 O O . SER A 1 190 ? 4.007 -2.022 -16.057 1.00 91.44 190 SER A O 1
ATOM 1471 N N . GLU A 1 191 ? 2.054 -0.968 -16.367 1.00 92.75 191 GLU A N 1
ATOM 1472 C CA . GLU A 1 191 ? 1.308 -1.759 -15.373 1.00 92.75 191 GLU A CA 1
ATOM 1473 C C . GLU A 1 191 ? 1.360 -3.274 -15.637 1.00 92.75 191 GLU A C 1
ATOM 1475 O O . GLU A 1 191 ? 1.432 -4.072 -14.702 1.00 92.75 191 GLU A O 1
ATOM 1480 N N . ASP A 1 192 ? 1.410 -3.677 -16.912 1.00 93.56 192 ASP A N 1
ATOM 1481 C CA . ASP A 1 192 ? 1.469 -5.080 -17.335 1.00 93.56 192 ASP A CA 1
ATOM 1482 C C . ASP A 1 192 ? 2.804 -5.753 -16.958 1.00 93.56 192 ASP A C 1
ATOM 1484 O O . ASP A 1 192 ? 2.894 -6.985 -16.888 1.00 93.56 192 ASP A O 1
ATOM 1488 N N . ASP A 1 193 ? 3.843 -4.957 -16.701 1.00 94.06 193 ASP A N 1
ATOM 1489 C CA . ASP A 1 193 ? 5.182 -5.432 -16.361 1.00 94.06 193 ASP A CA 1
ATOM 1490 C C . ASP A 1 193 ? 5.366 -5.660 -14.857 1.00 94.06 193 ASP A C 1
ATOM 1492 O O . ASP A 1 193 ? 6.342 -6.297 -14.430 1.00 94.06 193 ASP A O 1
ATOM 1496 N N . VAL A 1 194 ? 4.425 -5.172 -14.048 1.00 95.81 194 VAL A N 1
ATOM 1497 C CA . VAL A 1 194 ? 4.538 -5.112 -12.596 1.00 95.81 194 VAL A CA 1
ATOM 1498 C C . VAL A 1 194 ? 3.622 -6.127 -11.921 1.00 95.81 194 VAL A C 1
ATOM 1500 O O . VAL A 1 194 ? 2.492 -6.400 -12.314 1.00 95.81 194 VAL A O 1
ATOM 1503 N N . SER A 1 195 ? 4.132 -6.734 -10.856 1.00 95.81 195 SER A N 1
ATOM 1504 C CA . SER A 1 195 ? 3.366 -7.638 -10.003 1.00 95.81 195 SER A CA 1
ATOM 1505 C C . SER A 1 195 ? 3.831 -7.535 -8.560 1.00 95.81 195 SER A C 1
ATOM 1507 O O . SER A 1 195 ? 4.982 -7.183 -8.295 1.00 95.81 195 SER A O 1
ATOM 1509 N N . TYR A 1 196 ? 2.963 -7.895 -7.618 1.00 96.88 196 TYR A N 1
ATOM 1510 C CA . TYR A 1 196 ? 3.342 -8.018 -6.216 1.00 96.88 196 TYR A CA 1
ATOM 1511 C C . TYR A 1 196 ? 2.795 -9.293 -5.580 1.00 96.88 196 TYR A C 1
ATOM 1513 O O . TYR A 1 196 ? 1.850 -9.919 -6.069 1.00 96.88 196 TYR A O 1
ATOM 1521 N N . TYR A 1 197 ? 3.406 -9.692 -4.468 1.00 96.19 197 TYR A N 1
ATOM 1522 C CA . TYR A 1 197 ? 2.864 -10.722 -3.591 1.00 96.19 197 TYR A CA 1
ATOM 1523 C C . TYR A 1 197 ? 3.100 -10.376 -2.123 1.00 96.19 197 TYR A C 1
ATOM 1525 O O . TYR A 1 197 ? 4.070 -9.700 -1.776 1.00 96.19 197 TYR A O 1
ATOM 1533 N N . ASP A 1 198 ? 2.238 -10.929 -1.271 1.00 97.19 198 ASP A N 1
ATOM 1534 C CA . ASP A 1 198 ? 2.215 -10.652 0.160 1.00 97.19 198 ASP A CA 1
ATOM 1535 C C . ASP A 1 198 ? 2.621 -11.869 0.993 1.00 97.19 198 ASP A C 1
ATOM 1537 O O . ASP A 1 198 ? 2.224 -13.009 0.727 1.00 97.19 198 ASP A O 1
ATOM 1541 N N . VAL A 1 199 ? 3.392 -11.613 2.049 1.00 97.94 199 VAL A N 1
ATOM 1542 C CA . VAL A 1 199 ? 3.748 -12.589 3.079 1.00 97.94 199 VAL A CA 1
ATOM 1543 C C . VAL A 1 199 ? 3.440 -12.008 4.451 1.00 97.94 199 VAL A C 1
ATOM 1545 O O . VAL A 1 199 ? 4.054 -11.032 4.875 1.00 97.94 199 VAL A O 1
ATOM 1548 N N . TYR A 1 200 ? 2.536 -12.662 5.174 1.00 97.31 200 TYR A N 1
ATOM 1549 C CA . TYR A 1 200 ? 2.199 -12.310 6.551 1.00 97.31 200 TYR A CA 1
ATOM 1550 C C . TYR A 1 200 ? 3.057 -13.096 7.543 1.00 97.31 200 TYR A C 1
ATOM 1552 O O . TYR A 1 200 ? 3.207 -14.316 7.419 1.00 97.31 200 TYR A O 1
ATOM 1560 N N . VAL A 1 201 ? 3.582 -12.410 8.555 1.00 97.50 201 VAL A N 1
ATOM 1561 C CA . VAL A 1 201 ? 4.358 -13.004 9.647 1.00 97.50 201 VAL A CA 1
ATOM 1562 C C . VAL A 1 201 ? 3.711 -12.634 10.974 1.00 97.50 201 VAL A C 1
ATOM 1564 O O . VAL A 1 201 ? 3.632 -11.465 11.328 1.00 97.50 201 VAL A O 1
ATOM 1567 N N . ASP A 1 202 ? 3.274 -13.640 11.721 1.00 95.00 202 ASP A N 1
ATOM 1568 C CA . ASP A 1 202 ? 2.779 -13.475 13.087 1.00 95.00 202 ASP A CA 1
ATOM 1569 C C . ASP A 1 202 ? 3.965 -13.503 14.066 1.00 95.00 202 ASP A C 1
ATOM 1571 O O . ASP A 1 202 ? 4.696 -14.498 14.136 1.00 95.00 202 ASP A O 1
ATOM 1575 N N . LEU A 1 203 ? 4.185 -12.407 14.800 1.00 95.00 203 LEU A N 1
ATOM 1576 C CA . LEU A 1 203 ? 5.235 -12.300 15.821 1.00 95.00 203 LEU A CA 1
ATOM 1577 C C . LEU A 1 203 ? 4.711 -12.653 17.227 1.00 95.00 203 LEU A C 1
ATOM 1579 O O . LEU A 1 203 ? 5.445 -12.570 18.222 1.00 95.00 203 LEU A O 1
ATOM 1583 N N . GLY A 1 204 ? 3.456 -13.089 17.309 1.00 90.19 204 GLY A N 1
ATOM 1584 C CA . GLY A 1 204 ? 2.714 -13.355 18.525 1.00 90.19 204 GLY A CA 1
ATOM 1585 C C . GLY A 1 204 ? 1.929 -12.132 19.007 1.00 90.19 204 GLY A C 1
ATOM 1586 O O . GLY A 1 204 ? 2.228 -10.996 18.633 1.00 90.19 204 GLY A O 1
ATOM 1587 N N . PRO A 1 205 ? 0.980 -12.340 19.937 1.00 82.06 205 PRO A N 1
ATOM 1588 C CA . PRO A 1 205 ? 0.007 -11.322 20.348 1.00 82.06 205 PRO A CA 1
ATOM 1589 C C . PRO A 1 205 ? 0.646 -10.049 20.922 1.00 82.06 205 PRO A C 1
ATOM 1591 O O . PRO A 1 205 ? 0.044 -8.985 20.884 1.00 82.06 205 PRO A O 1
ATOM 1594 N N . CYS A 1 206 ? 1.877 -10.142 21.431 1.00 89.00 206 CYS A N 1
ATOM 1595 C CA . CYS A 1 206 ? 2.566 -9.041 22.106 1.00 89.00 206 CYS A CA 1
ATOM 1596 C C . CYS A 1 206 ? 3.609 -8.326 21.263 1.00 89.00 206 CYS A C 1
ATOM 1598 O O . CYS A 1 206 ? 4.061 -7.255 21.650 1.00 89.00 206 CYS A O 1
ATOM 1600 N N . ASN A 1 207 ? 4.018 -8.925 20.146 1.00 91.62 207 ASN A N 1
ATOM 1601 C CA . ASN A 1 207 ? 5.005 -8.322 19.258 1.00 91.62 207 ASN A CA 1
ATOM 1602 C C . ASN A 1 207 ? 4.374 -7.872 17.940 1.00 91.62 207 ASN A C 1
ATOM 1604 O O . ASN A 1 207 ? 5.083 -7.302 17.125 1.00 91.62 207 ASN A O 1
ATOM 1608 N N . GLY A 1 208 ? 3.078 -8.124 17.733 1.00 93.69 208 GLY A N 1
ATOM 1609 C CA . GLY A 1 208 ? 2.347 -7.699 16.547 1.00 93.69 208 GLY A CA 1
ATOM 1610 C C . GLY A 1 208 ? 2.506 -8.659 15.376 1.00 93.69 208 GLY A C 1
ATOM 1611 O O . GLY A 1 208 ? 2.764 -9.854 15.541 1.00 93.69 208 GLY A O 1
ATOM 1612 N N . ALA A 1 209 ? 2.350 -8.123 14.174 1.00 96.94 209 ALA A N 1
ATOM 1613 C CA . ALA A 1 209 ? 2.521 -8.866 12.936 1.00 96.94 209 ALA A CA 1
ATOM 1614 C C . ALA A 1 209 ? 3.240 -8.017 11.886 1.00 96.94 209 ALA A C 1
ATOM 1616 O O . ALA A 1 209 ? 3.327 -6.799 12.009 1.00 96.94 209 ALA A O 1
ATOM 1617 N N . LEU A 1 210 ? 3.740 -8.674 10.844 1.00 97.88 210 LEU A N 1
ATOM 1618 C CA . LEU A 1 210 ? 4.341 -8.027 9.683 1.00 97.88 210 LEU A CA 1
ATOM 1619 C C . LEU A 1 210 ? 3.583 -8.430 8.420 1.00 97.88 210 LEU A C 1
ATOM 1621 O O . LEU A 1 210 ? 3.254 -9.607 8.247 1.00 97.88 210 LEU A O 1
ATOM 1625 N N . LEU A 1 211 ? 3.382 -7.476 7.517 1.00 98.06 211 LEU A N 1
ATOM 1626 C CA . LEU A 1 211 ? 3.082 -7.726 6.109 1.00 98.06 211 LEU A CA 1
ATOM 1627 C C . LEU A 1 211 ? 4.317 -7.363 5.293 1.00 98.06 211 LEU A C 1
ATOM 1629 O O . LEU A 1 211 ? 4.769 -6.226 5.323 1.00 98.06 211 LEU A O 1
ATOM 1633 N N . ARG A 1 212 ? 4.851 -8.323 4.543 1.00 97.94 212 ARG A N 1
ATOM 1634 C CA . ARG A 1 212 ? 5.899 -8.086 3.549 1.00 97.94 212 ARG A CA 1
ATOM 1635 C C . ARG A 1 212 ? 5.291 -8.137 2.161 1.00 97.94 212 ARG A C 1
ATOM 1637 O O . ARG A 1 212 ? 4.877 -9.218 1.743 1.00 97.94 212 ARG A O 1
ATOM 1644 N N . ARG A 1 213 ? 5.278 -7.004 1.463 1.00 97.31 213 ARG A N 1
ATOM 1645 C CA . ARG A 1 213 ? 4.852 -6.903 0.065 1.00 97.31 213 ARG A CA 1
ATOM 1646 C C . ARG A 1 213 ? 6.077 -6.797 -0.826 1.00 97.31 213 ARG A C 1
ATOM 1648 O O . ARG A 1 213 ? 6.844 -5.841 -0.719 1.00 97.31 213 ARG A O 1
ATOM 1655 N N . THR A 1 214 ? 6.282 -7.786 -1.688 1.00 97.56 214 THR A N 1
ATOM 1656 C CA . THR A 1 214 ? 7.386 -7.777 -2.652 1.00 97.56 214 THR A CA 1
ATOM 1657 C C . THR A 1 214 ? 6.862 -7.368 -4.018 1.00 97.56 214 THR A C 1
ATOM 1659 O O . THR A 1 214 ? 6.127 -8.133 -4.637 1.00 97.56 214 THR A O 1
ATOM 1662 N N . TRP A 1 215 ? 7.277 -6.193 -4.485 1.00 97.75 215 TRP A N 1
ATOM 1663 C CA . TRP A 1 215 ? 7.024 -5.696 -5.834 1.00 97.75 215 TRP A CA 1
ATOM 1664 C C . TRP A 1 215 ? 8.096 -6.215 -6.787 1.00 97.75 215 TRP A C 1
ATOM 1666 O O . TRP A 1 215 ? 9.274 -6.280 -6.431 1.00 97.75 215 TRP A O 1
ATOM 1676 N N . THR A 1 216 ? 7.690 -6.618 -7.985 1.00 97.00 216 THR A N 1
ATOM 1677 C CA . THR A 1 216 ? 8.568 -7.088 -9.058 1.00 97.00 216 THR A CA 1
ATOM 1678 C C . THR A 1 216 ? 8.173 -6.410 -10.355 1.00 97.00 216 THR A C 1
ATOM 1680 O O . THR A 1 216 ? 7.028 -6.537 -10.783 1.00 97.00 216 THR A O 1
ATOM 1683 N N . VAL A 1 217 ? 9.139 -5.747 -10.982 1.00 96.75 217 VAL A N 1
ATOM 1684 C CA . VAL A 1 217 ? 9.014 -5.114 -12.294 1.00 96.75 217 VAL A CA 1
ATOM 1685 C C . VAL A 1 217 ? 9.847 -5.913 -13.282 1.00 96.75 217 VAL A C 1
ATOM 1687 O O . VAL A 1 217 ? 11.053 -6.097 -13.084 1.00 96.75 217 VAL A O 1
ATOM 1690 N N . ASN A 1 218 ? 9.203 -6.424 -14.324 1.00 94.69 218 ASN A N 1
ATOM 1691 C CA . ASN A 1 218 ? 9.879 -7.049 -15.452 1.00 94.69 218 ASN A CA 1
ATOM 1692 C C . ASN A 1 218 ? 10.259 -5.970 -16.471 1.00 94.69 218 ASN A C 1
ATOM 1694 O O . ASN A 1 218 ? 9.578 -4.965 -16.596 1.00 94.69 218 ASN A O 1
ATOM 1698 N N . TYR A 1 219 ? 11.364 -6.156 -17.179 1.00 91.50 219 TYR A N 1
ATOM 1699 C CA . TYR A 1 219 ? 11.807 -5.212 -18.205 1.00 91.50 219 TYR A CA 1
ATOM 1700 C C . TYR A 1 219 ? 12.620 -5.942 -19.274 1.00 91.50 219 TYR A C 1
ATOM 1702 O O . TYR A 1 219 ? 13.092 -7.064 -19.049 1.00 91.50 219 TYR A O 1
ATOM 1710 N N . ASP A 1 220 ? 12.799 -5.314 -20.432 1.00 86.12 220 ASP A N 1
ATOM 1711 C CA . ASP A 1 220 ? 13.710 -5.783 -21.474 1.00 86.12 220 ASP A CA 1
ATOM 1712 C C . ASP A 1 220 ? 14.878 -4.798 -21.604 1.00 86.12 220 ASP A C 1
ATOM 1714 O O . ASP A 1 220 ? 14.678 -3.628 -21.899 1.00 86.12 220 ASP A O 1
ATOM 1718 N N . ALA A 1 221 ? 16.097 -5.272 -21.339 1.00 83.56 221 ALA A N 1
ATOM 1719 C CA . ALA A 1 221 ? 17.329 -4.482 -21.421 1.00 83.56 221 ALA A CA 1
ATOM 1720 C C . ALA A 1 221 ? 18.336 -5.128 -22.392 1.00 83.56 221 ALA A C 1
ATOM 1722 O O . ALA A 1 221 ? 19.511 -5.349 -22.066 1.00 83.56 221 ALA A O 1
ATOM 1723 N N . GLY A 1 222 ? 17.860 -5.543 -23.570 1.00 74.31 222 GLY A N 1
ATOM 1724 C CA . GLY A 1 222 ? 18.582 -6.452 -24.471 1.00 74.31 222 GLY A CA 1
ATOM 1725 C C . GLY A 1 222 ? 18.466 -7.926 -24.049 1.00 74.31 222 GLY A C 1
ATOM 1726 O O . GLY A 1 222 ? 19.358 -8.739 -24.322 1.00 74.31 222 GLY A O 1
ATOM 1727 N N . GLY A 1 223 ? 17.382 -8.245 -23.343 1.00 79.88 223 GLY A N 1
ATOM 1728 C CA . GLY A 1 223 ? 16.978 -9.526 -22.786 1.00 79.88 223 GLY A CA 1
ATOM 1729 C C . GLY A 1 223 ? 16.048 -9.333 -21.579 1.00 79.88 223 GLY A C 1
ATOM 1730 O O . GLY A 1 223 ? 16.200 -8.376 -20.821 1.00 79.88 223 GLY A O 1
ATOM 1731 N N . ASN A 1 224 ? 15.134 -10.285 -21.352 1.00 87.50 224 ASN A N 1
ATOM 1732 C CA . ASN A 1 224 ? 14.211 -10.245 -20.212 1.00 87.50 224 ASN A CA 1
ATOM 1733 C C . ASN A 1 224 ? 14.963 -10.210 -18.870 1.00 87.50 224 ASN A C 1
ATOM 1735 O O . ASN A 1 224 ? 15.697 -11.149 -18.529 1.00 87.50 224 ASN A O 1
ATOM 1739 N N . GLY A 1 225 ? 14.716 -9.158 -18.096 1.00 91.69 225 GLY A N 1
ATOM 1740 C CA . GLY A 1 225 ? 15.188 -8.949 -16.735 1.00 91.69 225 GLY A CA 1
ATOM 1741 C C . GLY A 1 225 ? 14.035 -8.702 -15.764 1.00 91.69 225 GLY A C 1
ATOM 1742 O O . GLY A 1 225 ? 12.875 -8.578 -16.153 1.00 91.69 225 GLY A O 1
ATOM 1743 N N . SER A 1 226 ? 14.366 -8.657 -14.475 1.00 95.50 226 SER A N 1
ATOM 1744 C CA . SER A 1 226 ? 13.426 -8.275 -13.423 1.00 95.50 226 SER A CA 1
ATOM 1745 C C . SER A 1 226 ? 14.161 -7.597 -12.273 1.00 95.50 226 SER A C 1
ATOM 1747 O O . SER A 1 226 ? 15.180 -8.121 -11.809 1.00 95.50 226 SER A O 1
ATOM 1749 N N . VAL A 1 227 ? 13.630 -6.482 -11.783 1.00 96.25 227 VAL A N 1
ATOM 1750 C CA . VAL A 1 227 ? 14.028 -5.864 -10.513 1.00 96.25 227 VAL A CA 1
ATOM 1751 C C . VAL A 1 227 ? 12.912 -6.061 -9.498 1.00 96.25 227 VAL A C 1
ATOM 1753 O O . VAL A 1 227 ? 11.739 -6.153 -9.850 1.00 96.25 227 VAL A O 1
ATOM 1756 N N . SER A 1 228 ? 13.270 -6.176 -8.224 1.00 96.75 228 SER A N 1
ATOM 1757 C CA . SER A 1 228 ? 12.293 -6.388 -7.160 1.00 96.75 228 SER A CA 1
ATOM 1758 C C . SER A 1 228 ? 12.732 -5.716 -5.875 1.00 96.75 228 SER A C 1
ATOM 1760 O O . SER A 1 228 ? 13.924 -5.729 -5.555 1.00 96.75 228 SER A O 1
ATOM 1762 N N . CYS A 1 229 ? 11.774 -5.246 -5.090 1.00 95.75 229 CYS A N 1
ATOM 1763 C CA . CYS A 1 229 ? 12.010 -4.771 -3.736 1.00 95.75 229 CYS A CA 1
ATOM 1764 C C . CYS A 1 229 ? 10.914 -5.267 -2.795 1.00 95.75 229 CYS A C 1
ATOM 1766 O O . CYS A 1 229 ? 9.868 -5.739 -3.231 1.00 95.75 229 CYS A O 1
ATOM 1768 N N . THR A 1 230 ? 11.168 -5.222 -1.489 1.00 97.50 230 THR A N 1
ATOM 1769 C CA . THR A 1 230 ? 10.197 -5.647 -0.474 1.00 97.50 230 THR A CA 1
ATOM 1770 C C . THR A 1 230 ? 9.958 -4.520 0.510 1.00 97.50 230 THR A C 1
ATOM 1772 O O . THR A 1 230 ? 10.910 -4.071 1.144 1.00 97.50 230 THR A O 1
ATOM 1775 N N . ARG A 1 231 ? 8.690 -4.133 0.641 1.00 96.94 231 ARG A N 1
ATOM 1776 C CA . ARG A 1 231 ? 8.175 -3.228 1.666 1.00 96.94 231 ARG A CA 1
ATOM 1777 C C . ARG A 1 231 ? 7.685 -4.056 2.856 1.00 96.94 231 ARG A C 1
ATOM 1779 O O . ARG A 1 231 ? 7.084 -5.116 2.657 1.00 96.94 231 ARG A O 1
ATOM 1786 N N . GLU A 1 232 ? 7.959 -3.620 4.078 1.00 97.62 232 GLU A N 1
ATOM 1787 C CA . GLU A 1 232 ? 7.538 -4.275 5.318 1.00 97.62 232 GLU A CA 1
ATOM 1788 C C . GLU A 1 232 ? 6.702 -3.326 6.179 1.00 97.62 232 GLU A C 1
ATOM 1790 O O . GLU A 1 232 ? 7.185 -2.299 6.643 1.00 97.62 232 GLU A O 1
ATOM 1795 N N . TYR A 1 233 ? 5.453 -3.716 6.416 1.00 97.94 233 TYR A N 1
ATOM 1796 C CA . TYR A 1 233 ? 4.490 -2.984 7.229 1.00 97.94 233 TYR A CA 1
ATOM 1797 C C . TYR A 1 233 ? 4.326 -3.673 8.578 1.00 97.94 233 TYR A C 1
ATOM 1799 O O . TYR A 1 233 ? 4.151 -4.897 8.641 1.00 97.94 233 TYR A O 1
ATOM 1807 N N . PHE A 1 234 ? 4.365 -2.893 9.652 1.00 97.62 234 PHE A N 1
ATOM 1808 C CA . PHE A 1 234 ? 4.275 -3.377 11.019 1.00 97.62 234 PHE A CA 1
ATOM 1809 C C . PHE A 1 234 ? 2.894 -3.116 11.620 1.00 97.62 234 PHE A C 1
ATOM 1811 O O . PHE A 1 234 ? 2.471 -1.974 11.753 1.00 97.62 234 PHE A O 1
ATOM 1818 N N . PHE A 1 235 ? 2.215 -4.181 12.045 1.00 96.81 235 PHE A N 1
ATOM 1819 C CA . PHE A 1 235 ? 0.935 -4.113 12.750 1.00 96.81 235 PHE A CA 1
ATOM 1820 C C . PHE A 1 235 ? 1.193 -4.102 14.248 1.00 96.81 235 PHE A C 1
ATOM 1822 O O . PHE A 1 235 ? 1.421 -5.146 14.873 1.00 96.81 235 PHE A O 1
ATOM 1829 N N . LYS A 1 236 ? 1.183 -2.902 14.812 1.00 94.00 236 LYS A N 1
ATOM 1830 C CA . LYS A 1 236 ? 1.530 -2.625 16.195 1.00 94.00 236 LYS A CA 1
ATOM 1831 C C . LYS A 1 236 ? 0.421 -3.105 17.149 1.00 94.00 236 LYS A C 1
ATOM 1833 O O . LYS A 1 236 ? -0.753 -2.793 16.935 1.00 94.00 236 LYS A O 1
ATOM 1838 N N . PRO A 1 237 ? 0.770 -3.829 18.232 1.00 91.88 237 PRO A N 1
ATOM 1839 C CA . PRO A 1 237 ? -0.143 -4.083 19.343 1.00 91.88 237 PRO A CA 1
ATOM 1840 C C . PRO A 1 237 ? -0.575 -2.783 20.017 1.00 91.88 237 PRO A C 1
ATOM 1842 O O . PRO A 1 237 ? 0.165 -1.798 20.035 1.00 91.88 237 PRO A O 1
ATOM 1845 N N . VAL A 1 238 ? -1.744 -2.791 20.641 1.00 88.12 238 VAL A N 1
ATOM 1846 C CA . VAL A 1 238 ? -2.312 -1.574 21.218 1.00 88.12 238 VAL A CA 1
ATOM 1847 C C . VAL A 1 238 ? -2.043 -1.545 22.717 1.00 88.12 238 VAL A C 1
ATOM 1849 O O . VAL A 1 238 ? -2.247 -2.530 23.426 1.00 88.12 238 VAL A O 1
ATOM 1852 N N . GLY A 1 239 ? -1.520 -0.422 23.206 1.00 88.06 239 GLY A N 1
ATOM 1853 C CA . GLY A 1 239 ? -1.185 -0.235 24.615 1.00 88.06 239 GLY A CA 1
ATOM 1854 C C . GLY A 1 239 ? -2.317 0.423 25.404 1.00 88.06 239 GLY A C 1
ATOM 1855 O O . GLY A 1 239 ? -3.133 1.163 24.848 1.00 88.06 239 GLY A O 1
ATOM 1856 N N . LEU A 1 240 ? -2.374 0.176 26.719 1.00 90.69 240 LEU A N 1
ATOM 1857 C CA . LEU A 1 240 ? -3.408 0.743 27.603 1.00 90.69 240 LEU A CA 1
ATOM 1858 C C . LEU A 1 240 ? -3.393 2.276 27.659 1.00 90.69 240 LEU A C 1
ATOM 1860 O O . LEU A 1 240 ? -4.392 2.887 28.024 1.00 90.69 240 LEU A O 1
ATOM 1864 N N . GLU A 1 241 ? -2.278 2.909 27.303 1.00 89.31 241 GLU A N 1
ATOM 1865 C CA . GLU A 1 241 ? -2.151 4.362 27.201 1.00 89.31 241 GLU A CA 1
ATOM 1866 C C . GLU A 1 241 ? -3.049 4.983 26.126 1.00 89.31 241 GLU A C 1
ATOM 1868 O O . GLU A 1 241 ? -3.327 6.180 26.191 1.00 89.31 241 GLU A O 1
ATOM 1873 N N . THR A 1 242 ? -3.509 4.179 25.166 1.00 87.12 242 THR A N 1
ATOM 1874 C CA . THR A 1 242 ? -4.440 4.604 24.113 1.00 87.12 242 THR A CA 1
ATOM 1875 C C . THR A 1 242 ? -5.898 4.526 24.558 1.00 87.12 242 THR A C 1
ATOM 1877 O O . THR A 1 242 ? -6.776 4.957 23.823 1.00 87.12 242 THR A O 1
ATOM 1880 N N . VAL A 1 243 ? -6.194 3.984 25.746 1.00 93.00 243 VAL A N 1
ATOM 1881 C CA . VAL A 1 243 ? -7.583 3.804 26.174 1.00 93.00 243 VAL A CA 1
ATOM 1882 C C . VAL A 1 243 ? -8.111 5.066 26.846 1.00 93.00 243 VAL A C 1
ATOM 1884 O O . VAL A 1 243 ? -7.589 5.500 27.877 1.00 93.00 243 VAL A O 1
ATOM 1887 N N . ILE A 1 244 ? -9.173 5.649 26.293 1.00 94.38 244 ILE A N 1
ATOM 1888 C CA . ILE A 1 244 ? -9.804 6.871 26.816 1.00 94.38 244 ILE A CA 1
ATOM 1889 C C . ILE A 1 244 ? -11.333 6.774 26.774 1.00 94.38 244 ILE A C 1
ATOM 1891 O O . ILE A 1 244 ? -11.888 5.940 26.076 1.00 94.38 244 ILE A O 1
ATOM 1895 N N . GLU A 1 245 ? -12.042 7.629 27.516 1.00 93.38 245 GLU A N 1
ATOM 1896 C CA . GLU A 1 245 ? -13.508 7.738 27.408 1.00 93.38 245 GLU A CA 1
ATOM 1897 C C . GLU A 1 245 ? -13.903 8.435 26.097 1.00 93.38 245 GLU A C 1
ATOM 1899 O O . GLU A 1 245 ? -13.338 9.481 25.754 1.00 93.38 245 GLU A O 1
ATOM 1904 N N . ALA A 1 246 ? -14.886 7.869 25.392 1.00 93.56 246 ALA A N 1
ATOM 1905 C CA . ALA A 1 246 ? -15.469 8.443 24.190 1.00 93.56 246 ALA A CA 1
ATOM 1906 C C . ALA A 1 246 ? -16.046 9.830 24.484 1.00 93.56 246 ALA A C 1
ATOM 1908 O O . ALA A 1 246 ? -16.742 10.057 25.479 1.00 93.56 246 ALA A O 1
ATOM 1909 N N . ARG A 1 247 ? -15.761 10.778 23.595 1.00 91.56 247 ARG A N 1
ATOM 1910 C CA . ARG A 1 247 ? -16.227 12.159 23.717 1.00 91.56 247 ARG A CA 1
ATOM 1911 C C . ARG A 1 247 ? -17.364 12.397 22.752 1.00 91.56 247 ARG A C 1
ATOM 1913 O O . ARG A 1 247 ? -17.384 11.838 21.666 1.00 91.56 247 ARG A O 1
ATOM 1920 N N . VAL A 1 248 ? -18.296 13.245 23.157 1.00 89.31 248 VAL A N 1
ATOM 1921 C CA . VAL A 1 248 ? -19.384 13.698 22.295 1.00 89.31 248 VAL A CA 1
ATOM 1922 C C . VAL A 1 248 ? -19.060 15.113 21.845 1.00 89.31 248 VAL A C 1
ATOM 1924 O O . VAL A 1 248 ? -18.842 15.993 22.684 1.00 89.31 248 VAL A O 1
ATOM 1927 N N . ASP A 1 249 ? -19.052 15.332 20.534 1.00 87.69 249 ASP A N 1
ATOM 1928 C CA . ASP A 1 249 ? -18.872 16.651 19.952 1.00 87.69 249 ASP A CA 1
ATOM 1929 C C . ASP A 1 249 ? -20.031 17.563 20.408 1.00 87.69 249 ASP A C 1
ATOM 1931 O O . ASP A 1 249 ? -21.212 17.237 20.230 1.00 87.69 249 ASP A O 1
ATOM 1935 N N . PRO A 1 250 ? -19.734 18.727 21.013 1.00 85.69 250 PRO A N 1
ATOM 1936 C CA . PRO A 1 250 ? -20.750 19.580 21.624 1.00 85.69 250 PRO A CA 1
ATOM 1937 C C . PRO A 1 250 ? -21.651 20.299 20.607 1.00 85.69 250 PRO A C 1
ATOM 1939 O O . PRO A 1 250 ? -22.634 20.927 21.006 1.00 85.69 250 PRO A O 1
ATOM 1942 N N . VAL A 1 251 ? -21.302 20.275 19.320 1.00 87.88 251 VAL A N 1
ATOM 1943 C CA . VAL A 1 251 ? -22.015 20.952 18.234 1.00 87.88 251 VAL A CA 1
ATOM 1944 C C . VAL A 1 251 ? -22.919 19.976 17.488 1.00 87.88 251 VAL A C 1
ATOM 1946 O O . VAL A 1 251 ? -24.094 20.284 17.282 1.00 87.88 251 VAL A O 1
ATOM 1949 N N . SER A 1 252 ? -22.387 18.825 17.076 1.00 87.50 252 SER A N 1
ATOM 1950 C CA . SER A 1 252 ? -23.118 17.802 16.326 1.00 87.50 252 SER A CA 1
ATOM 1951 C C . SER A 1 252 ? -23.906 16.862 17.238 1.00 87.50 252 SER A C 1
ATOM 1953 O O . SER A 1 252 ? -24.946 16.350 16.825 1.00 87.50 252 SER A O 1
ATOM 1955 N N . GLY A 1 253 ? -23.444 16.659 18.476 1.00 84.31 253 GLY A N 1
ATOM 1956 C CA . GLY A 1 253 ? -23.972 15.640 19.380 1.00 84.31 253 GLY A CA 1
ATOM 1957 C C . GLY A 1 253 ? -23.568 14.211 19.004 1.00 84.31 253 GLY A C 1
ATOM 1958 O O . GLY A 1 253 ? -24.078 13.278 19.619 1.00 84.31 253 GLY A O 1
ATOM 1959 N N . ALA A 1 254 ? -22.687 14.037 18.014 1.00 87.31 254 ALA A N 1
ATOM 1960 C CA . ALA A 1 254 ? -22.123 12.748 17.623 1.00 87.31 254 ALA A CA 1
ATOM 1961 C C . ALA A 1 254 ? -20.850 12.440 18.422 1.00 87.31 254 ALA A C 1
ATOM 1963 O O . ALA A 1 254 ? -20.226 13.348 18.974 1.00 87.31 254 ALA A O 1
ATOM 1964 N N . PHE A 1 255 ? -20.447 11.173 18.473 1.00 92.06 255 PHE A N 1
ATOM 1965 C CA . PHE A 1 255 ? -19.159 10.812 19.056 1.00 92.06 255 PHE A CA 1
ATOM 1966 C C . PHE A 1 255 ? -17.998 11.360 18.220 1.00 92.06 255 PHE A C 1
ATOM 1968 O O . PHE A 1 255 ? -18.039 11.351 16.990 1.00 92.06 255 PHE A O 1
ATOM 1975 N N . GLU A 1 256 ? -16.969 11.856 18.903 1.00 92.81 256 GLU A N 1
ATOM 1976 C CA . GLU A 1 256 ? -15.694 12.202 18.287 1.00 92.81 256 GLU A CA 1
ATOM 1977 C C . GLU A 1 256 ? -15.009 10.910 17.835 1.00 92.81 256 GLU A C 1
ATOM 1979 O O . GLU A 1 256 ? -14.766 10.005 18.637 1.00 92.81 256 GLU A O 1
ATOM 1984 N N . VAL A 1 257 ? -14.692 10.845 16.545 1.00 92.00 257 VAL A N 1
ATOM 1985 C CA . VAL A 1 257 ? -13.880 9.776 15.970 1.00 92.00 257 VAL A CA 1
ATOM 1986 C C . VAL A 1 257 ? -12.427 10.054 16.325 1.00 92.00 257 VAL A C 1
ATOM 1988 O O . VAL A 1 257 ? -11.901 11.126 16.019 1.00 92.00 257 VAL A O 1
ATOM 1991 N N . ILE A 1 258 ? -11.792 9.090 16.983 1.00 92.06 258 ILE A N 1
ATOM 1992 C CA . ILE A 1 258 ? -10.371 9.134 17.314 1.00 92.06 258 ILE A CA 1
ATOM 1993 C C . ILE A 1 258 ? -9.768 7.821 16.824 1.00 92.06 258 ILE A C 1
ATOM 1995 O O . ILE A 1 258 ? -10.089 6.756 17.350 1.00 92.06 258 ILE A O 1
ATOM 1999 N N . GLU A 1 259 ? -8.942 7.916 15.787 1.00 87.81 259 GLU A N 1
ATOM 2000 C CA . GLU A 1 259 ? -8.229 6.784 15.191 1.00 87.81 259 GLU A CA 1
ATOM 2001 C C . GLU A 1 259 ? -7.152 6.248 16.149 1.00 87.81 259 GLU A C 1
ATOM 2003 O O . GLU A 1 259 ? -6.761 6.913 17.117 1.00 87.81 259 GLU A O 1
ATOM 2008 N N . ASP A 1 260 ? -6.718 5.009 15.919 1.00 87.44 260 ASP A N 1
ATOM 2009 C CA . ASP A 1 260 ? -5.659 4.323 16.676 1.00 87.44 260 ASP A CA 1
ATOM 2010 C C . ASP A 1 260 ? -5.851 4.282 18.204 1.00 87.44 260 ASP A C 1
ATOM 2012 O O . ASP A 1 260 ? -4.899 4.168 18.981 1.00 87.44 260 ASP A O 1
ATOM 2016 N N . THR A 1 261 ? -7.103 4.383 18.651 1.00 92.56 261 THR A N 1
ATOM 2017 C CA . THR A 1 261 ? -7.472 4.605 20.050 1.00 92.56 261 THR A CA 1
ATOM 2018 C C . THR A 1 261 ? -8.628 3.690 20.436 1.00 92.56 261 THR A C 1
ATOM 2020 O O . THR A 1 261 ? -9.630 3.604 19.726 1.00 92.56 261 THR A O 1
ATOM 2023 N N . LEU A 1 262 ? -8.521 3.032 21.595 1.00 94.50 262 LEU A N 1
ATOM 2024 C CA . LEU A 1 262 ? -9.648 2.309 22.182 1.00 94.50 262 LEU A CA 1
ATOM 2025 C C . LEU A 1 262 ? -10.496 3.276 23.020 1.00 94.50 262 LEU A C 1
ATOM 2027 O O . LEU A 1 262 ? -10.025 3.881 23.982 1.00 94.50 262 LEU A O 1
ATOM 2031 N N . LEU A 1 263 ? -11.771 3.393 22.685 1.00 96.00 263 LEU A N 1
ATOM 2032 C CA . LEU A 1 263 ? -12.708 4.317 23.303 1.00 96.00 263 LEU A CA 1
ATOM 2033 C C . LEU A 1 263 ? -13.673 3.566 24.216 1.00 96.00 263 LEU A C 1
ATOM 2035 O O . LEU A 1 263 ? -14.418 2.702 23.767 1.00 96.00 263 LEU A O 1
ATOM 2039 N N . LEU A 1 264 ? -13.688 3.901 25.504 1.00 95.81 264 LEU A N 1
ATOM 2040 C CA . LEU A 1 264 ? -14.696 3.427 26.451 1.00 95.81 264 LEU A CA 1
ATOM 2041 C C . LEU A 1 264 ? -16.028 4.151 26.204 1.00 95.81 264 LEU A C 1
ATOM 2043 O O . LEU A 1 264 ? -16.012 5.338 25.869 1.00 95.81 264 LEU A O 1
ATOM 2047 N N . PRO A 1 265 ? -17.179 3.491 26.415 1.00 95.56 265 PRO A N 1
ATOM 2048 C CA . PRO A 1 265 ? -18.481 4.129 26.247 1.00 95.56 265 PRO A CA 1
ATOM 2049 C C . PRO A 1 265 ? -18.648 5.307 27.225 1.00 95.56 265 PRO A C 1
ATOM 2051 O O . PRO A 1 265 ? -17.971 5.355 28.259 1.00 95.56 265 PRO A O 1
ATOM 2054 N N . PRO A 1 266 ? -19.555 6.258 26.940 1.00 93.69 266 PRO A N 1
ATOM 2055 C CA . PRO A 1 266 ? -19.747 7.431 27.785 1.00 93.69 266 PRO A CA 1
ATOM 2056 C C . PRO A 1 266 ? -20.140 7.038 29.214 1.00 93.69 266 PRO A C 1
ATOM 2058 O O . PRO A 1 266 ? -20.942 6.129 29.439 1.00 93.69 266 PRO A O 1
ATOM 2061 N N . SER A 1 267 ? -19.641 7.788 30.197 1.00 90.69 267 SER A N 1
ATOM 2062 C CA . SER A 1 267 ? -19.883 7.531 31.626 1.00 90.69 267 SER A CA 1
ATOM 2063 C C . SER A 1 267 ? -21.356 7.586 32.060 1.00 90.69 267 SER A C 1
ATOM 2065 O O . SER A 1 267 ? -21.709 7.073 33.127 1.00 90.69 267 SER A O 1
ATOM 2067 N N . ILE A 1 268 ? -22.233 8.208 31.265 1.00 90.06 268 ILE A N 1
ATOM 2068 C CA . ILE A 1 268 ? -23.676 8.272 31.512 1.00 90.06 268 ILE A CA 1
ATOM 2069 C C . ILE A 1 268 ? -24.430 7.904 30.234 1.00 90.06 268 ILE A C 1
ATOM 2071 O O . ILE A 1 268 ? -24.341 8.604 29.229 1.00 90.06 268 ILE A O 1
ATOM 2075 N N . VAL A 1 269 ? -25.253 6.857 30.328 1.00 91.88 269 VAL A N 1
ATOM 2076 C CA . VAL A 1 269 ? -26.198 6.431 29.289 1.00 91.88 269 VAL A CA 1
ATOM 2077 C C . VAL A 1 269 ? -27.614 6.482 29.865 1.00 91.88 269 VAL A C 1
ATOM 2079 O O . VAL A 1 269 ? -27.902 5.864 30.893 1.00 91.88 269 VAL A O 1
ATOM 2082 N N . GLU A 1 270 ? -28.508 7.240 29.227 1.00 90.75 270 GLU A N 1
ATOM 2083 C CA . GLU A 1 270 ? -29.902 7.391 29.658 1.00 90.75 270 GLU A CA 1
ATOM 2084 C C . GLU A 1 270 ? -30.848 6.628 28.725 1.00 90.75 270 GLU A C 1
ATOM 2086 O O . GLU A 1 270 ? -30.920 6.903 27.531 1.00 90.75 270 GLU A O 1
ATOM 2091 N N . LEU A 1 271 ? -31.618 5.694 29.286 1.00 88.94 271 LEU A N 1
ATOM 2092 C CA . LEU A 1 271 ? -32.573 4.867 28.548 1.00 88.94 271 LEU A CA 1
ATOM 2093 C C . LEU A 1 271 ? -34.009 5.128 29.004 1.00 88.94 271 LEU A C 1
ATOM 2095 O O . LEU A 1 271 ? -34.273 5.526 30.143 1.00 88.94 271 LEU A O 1
ATOM 2099 N N . SER A 1 272 ? -34.965 4.834 28.123 1.00 88.19 272 SER A N 1
ATOM 2100 C CA . SER A 1 272 ? -36.383 4.843 28.487 1.00 88.19 272 SER A CA 1
ATOM 2101 C C . SER A 1 272 ? -36.746 3.682 29.431 1.00 88.19 272 SER A C 1
ATOM 2103 O O . SER A 1 272 ? -36.095 2.636 29.454 1.00 88.19 272 SER A O 1
ATOM 2105 N N . CYS A 1 273 ? -37.798 3.849 30.240 1.00 80.88 273 CYS A N 1
ATOM 2106 C CA . CYS A 1 273 ? -38.213 2.819 31.194 1.00 80.88 273 CYS A CA 1
ATOM 2107 C C . CYS A 1 273 ? -38.562 1.497 30.496 1.00 80.88 273 CYS A C 1
ATOM 2109 O O . CYS A 1 273 ? -39.428 1.465 29.624 1.00 80.88 273 CYS A O 1
ATOM 2111 N N . GLY A 1 274 ? -37.971 0.398 30.969 1.00 80.38 274 GLY A N 1
ATOM 2112 C CA . GLY A 1 274 ? -38.220 -0.942 30.435 1.00 80.38 274 GLY A CA 1
ATOM 2113 C C . GLY A 1 274 ? -37.336 -1.330 29.249 1.00 80.38 274 GLY A C 1
ATOM 2114 O O . GLY A 1 274 ? -37.515 -2.435 28.745 1.00 80.38 274 GLY A O 1
ATOM 2115 N N . ALA A 1 275 ? -36.403 -0.466 28.835 1.00 87.69 275 ALA A N 1
ATOM 2116 C CA . ALA A 1 275 ? -35.340 -0.836 27.907 1.00 87.69 275 ALA A CA 1
ATOM 2117 C C . ALA A 1 275 ? -34.459 -1.956 28.485 1.00 87.69 275 ALA A C 1
ATOM 2119 O O . ALA A 1 275 ? -34.322 -2.085 29.710 1.00 87.69 275 ALA A O 1
ATOM 2120 N N . ASP A 1 276 ? -33.878 -2.756 27.593 1.00 90.00 276 ASP A N 1
ATOM 2121 C CA . ASP A 1 276 ? -32.852 -3.726 27.953 1.00 90.00 276 ASP A CA 1
ATOM 2122 C C . ASP A 1 276 ? -31.564 -2.985 28.340 1.00 90.00 276 ASP A C 1
ATOM 2124 O O . ASP A 1 276 ? -31.197 -1.983 27.730 1.00 90.00 276 ASP A O 1
ATOM 2128 N N . LEU A 1 277 ? -30.935 -3.437 29.422 1.00 89.81 277 LEU A N 1
ATOM 2129 C CA . LEU A 1 277 ? -29.753 -2.812 30.007 1.00 89.81 277 LEU A CA 1
ATOM 2130 C C . LEU A 1 277 ? -28.474 -3.578 29.660 1.00 89.81 277 LEU A C 1
ATOM 2132 O O . LEU A 1 277 ? -27.397 -3.129 30.053 1.00 89.81 277 LEU A O 1
ATOM 2136 N N . SER A 1 278 ? -28.558 -4.728 28.977 1.00 92.94 278 SER A N 1
ATOM 2137 C CA . SER A 1 278 ? -27.361 -5.406 28.470 1.00 92.94 278 SER A CA 1
ATOM 2138 C C . SER A 1 278 ? -26.636 -4.512 27.452 1.00 92.94 278 SER A C 1
ATOM 2140 O O . SER A 1 278 ? -27.260 -3.612 26.885 1.00 92.94 278 SER A O 1
ATOM 2142 N N . PRO A 1 279 ? -25.323 -4.697 27.229 1.00 94.62 279 PRO A N 1
ATOM 2143 C CA . PRO A 1 279 ? -24.625 -3.998 26.154 1.00 94.62 279 PRO A CA 1
ATOM 2144 C C . PRO A 1 279 ? -25.352 -4.119 24.802 1.00 94.62 279 PRO A C 1
ATOM 2146 O O . PRO A 1 279 ? -25.616 -3.103 24.173 1.00 94.62 279 PRO A O 1
ATOM 2149 N N . GLU A 1 280 ? -25.808 -5.317 24.433 1.00 92.50 280 GLU A N 1
ATOM 2150 C CA . GLU A 1 280 ? -26.549 -5.573 23.189 1.00 92.50 280 GLU A CA 1
ATOM 2151 C C . GLU A 1 280 ? -27.871 -4.789 23.152 1.00 92.50 280 GLU A C 1
ATOM 2153 O O . GLU A 1 280 ? -28.235 -4.194 22.140 1.00 92.50 280 GLU A O 1
ATOM 2158 N N . GLY A 1 281 ? -28.582 -4.746 24.283 1.00 93.38 281 GLY A N 1
ATOM 2159 C CA . GLY A 1 281 ? -29.817 -3.985 24.438 1.00 93.38 281 GLY A CA 1
ATOM 2160 C C . GLY A 1 281 ? -29.627 -2.471 24.334 1.00 93.38 281 GLY A C 1
ATOM 2161 O O . GLY A 1 281 ? -30.485 -1.780 23.786 1.00 93.38 281 GLY A O 1
ATOM 2162 N N . ILE A 1 282 ? -28.501 -1.956 24.838 1.00 94.94 282 ILE A N 1
ATOM 2163 C CA . ILE A 1 282 ? -28.118 -0.544 24.709 1.00 94.94 282 ILE A CA 1
ATOM 2164 C C . ILE A 1 282 ? -27.765 -0.232 23.259 1.00 94.94 282 ILE A C 1
ATOM 2166 O O . ILE A 1 282 ? -28.261 0.763 22.736 1.00 94.94 282 ILE A O 1
ATOM 2170 N N . THR A 1 283 ? -26.970 -1.085 22.609 1.00 94.25 283 THR A N 1
ATOM 2171 C CA . THR A 1 283 ? -26.641 -0.958 21.188 1.00 94.25 283 THR A CA 1
ATOM 2172 C C . THR A 1 283 ? -27.919 -0.862 20.362 1.00 94.25 283 THR A C 1
ATOM 2174 O O . THR A 1 283 ? -28.162 0.170 19.750 1.00 94.25 283 THR A O 1
ATOM 2177 N N . ALA A 1 284 ? -28.820 -1.839 20.475 1.00 91.88 284 ALA A N 1
ATOM 2178 C CA . ALA A 1 284 ? -30.087 -1.843 19.742 1.00 91.88 284 ALA A CA 1
ATOM 2179 C C . ALA A 1 284 ? -31.027 -0.666 20.085 1.00 91.88 284 ALA A C 1
ATOM 2181 O O . ALA A 1 284 ? -31.937 -0.352 19.321 1.00 91.88 284 ALA A O 1
ATOM 2182 N N . PHE A 1 285 ? -30.872 -0.031 21.253 1.00 93.50 285 PHE A N 1
ATOM 2183 C CA . PHE A 1 285 ? -31.675 1.137 21.627 1.00 93.50 285 PHE A CA 1
ATOM 2184 C C . PHE A 1 285 ? -31.211 2.420 20.928 1.00 93.50 285 PHE A C 1
ATOM 2186 O O . PHE A 1 285 ? -32.048 3.270 20.614 1.00 93.50 285 PHE A O 1
ATOM 2193 N N . PHE A 1 286 ? -29.898 2.583 20.754 1.00 93.31 286 PHE A N 1
ATOM 2194 C CA . PHE A 1 286 ? -29.297 3.770 20.138 1.00 93.31 286 PHE A CA 1
ATOM 2195 C C . PHE A 1 286 ? -29.012 3.614 18.647 1.00 93.31 286 PHE A C 1
ATOM 2197 O O . PHE A 1 286 ? -28.771 4.621 17.986 1.00 93.31 286 PHE A O 1
ATOM 2204 N N . ASP A 1 287 ? -29.072 2.391 18.140 1.00 91.12 287 ASP A N 1
ATOM 2205 C CA . ASP A 1 287 ? -28.958 2.084 16.726 1.00 91.12 287 ASP A CA 1
ATOM 2206 C C . ASP A 1 287 ? -30.088 2.728 15.905 1.00 91.12 287 ASP A C 1
ATOM 2208 O O . ASP A 1 287 ? -31.260 2.753 16.314 1.00 91.12 287 ASP A O 1
ATOM 2212 N N . ASN A 1 288 ? -29.740 3.321 14.766 1.00 88.62 288 ASN A N 1
ATOM 2213 C CA . ASN A 1 288 ? -30.683 4.049 13.938 1.00 88.62 288 ASN A CA 1
ATOM 2214 C C . ASN A 1 288 ? -31.442 3.088 13.006 1.00 88.62 288 ASN A C 1
ATOM 2216 O O . ASN A 1 288 ? -30.919 2.653 11.988 1.00 88.62 288 ASN A O 1
ATOM 2220 N N . PRO A 1 289 ? -32.756 2.870 13.198 1.00 84.88 289 PRO A N 1
ATOM 2221 C CA . PRO A 1 289 ? -33.510 1.914 12.382 1.00 84.88 289 PRO A CA 1
ATOM 2222 C C . PRO A 1 289 ? -33.724 2.369 10.926 1.00 84.88 289 PRO A C 1
ATOM 2224 O O . PRO A 1 289 ? -34.413 1.693 10.159 1.00 84.88 289 PRO A O 1
ATOM 2227 N N . ALA A 1 290 ? -33.271 3.574 10.563 1.00 86.44 290 ALA A N 1
ATOM 2228 C CA . ALA A 1 290 ? -33.332 4.088 9.199 1.00 86.44 290 ALA A CA 1
ATOM 2229 C C . ALA A 1 290 ? -32.070 3.780 8.381 1.00 86.44 290 ALA A C 1
ATOM 2231 O O . ALA A 1 290 ? -32.112 3.927 7.155 1.00 86.44 290 ALA A O 1
ATOM 2232 N N . THR A 1 291 ? -30.974 3.398 9.032 1.00 83.62 291 THR A N 1
ATOM 2233 C CA . THR A 1 291 ? -29.770 2.871 8.393 1.00 83.62 291 THR A CA 1
ATOM 2234 C C . THR A 1 291 ? -29.831 1.346 8.386 1.00 83.62 291 THR A C 1
ATOM 2236 O O . THR A 1 291 ? -30.620 0.736 9.102 1.00 83.62 291 THR A O 1
ATOM 2239 N N . VAL A 1 292 ? -29.100 0.740 7.454 1.00 77.94 292 VAL A N 1
ATOM 2240 C CA . VAL A 1 292 ? -28.956 -0.714 7.374 1.00 77.94 292 VAL A CA 1
ATOM 2241 C C . VAL A 1 292 ? -27.508 -1.009 7.703 1.00 77.94 292 VAL A C 1
ATOM 2243 O O . VAL A 1 292 ? -26.619 -0.443 7.050 1.00 77.94 292 VAL A O 1
ATOM 2246 N N . ASP A 1 293 ? -27.307 -1.879 8.682 1.00 75.50 293 ASP A N 1
ATOM 2247 C CA . ASP A 1 293 ? -25.996 -2.416 9.007 1.00 75.50 293 ASP A CA 1
ATOM 2248 C C . ASP A 1 293 ? -25.535 -3.261 7.818 1.00 75.50 293 ASP A C 1
ATOM 2250 O O . ASP A 1 293 ? -26.211 -4.209 7.417 1.00 75.50 293 ASP A O 1
ATOM 2254 N N . GLN A 1 294 ? -24.470 -2.818 7.149 1.00 70.25 294 GLN A N 1
ATOM 2255 C CA . GLN A 1 294 ? -23.961 -3.466 5.938 1.00 70.25 294 GLN A CA 1
ATOM 2256 C C . GLN A 1 294 ? -22.831 -4.426 6.292 1.00 70.25 294 GLN A C 1
ATOM 2258 O O . GLN A 1 294 ? -21.963 -4.080 7.093 1.00 70.25 294 GLN A O 1
ATOM 2263 N N . ASP A 1 295 ? -22.880 -5.601 5.657 1.00 61.31 295 ASP A N 1
ATOM 2264 C CA . ASP A 1 295 ? -21.938 -6.697 5.841 1.00 61.31 295 ASP A CA 1
ATOM 2265 C C . ASP A 1 295 ? -20.710 -6.600 4.917 1.00 61.31 295 ASP A C 1
ATOM 2267 O O . ASP A 1 295 ? -20.657 -5.879 3.911 1.00 61.31 295 ASP A O 1
ATOM 2271 N N . THR A 1 296 ? -19.687 -7.350 5.300 1.00 60.91 296 THR A N 1
ATOM 2272 C CA . THR A 1 296 ? -18.318 -7.252 4.797 1.00 60.91 296 THR A CA 1
ATOM 2273 C C . THR A 1 296 ? -18.117 -7.932 3.436 1.00 60.91 296 THR A C 1
ATOM 2275 O O . THR A 1 296 ? -17.128 -7.673 2.743 1.00 60.91 296 THR A O 1
ATOM 2278 N N . ASN A 1 297 ? -19.029 -8.807 3.014 1.00 57.84 297 ASN A N 1
ATOM 2279 C CA . ASN A 1 297 ? -18.856 -9.631 1.815 1.00 57.84 297 ASN A CA 1
ATOM 2280 C C . ASN A 1 297 ? -19.945 -9.400 0.734 1.00 57.84 297 ASN A C 1
ATOM 2282 O O . ASN A 1 297 ? -19.844 -9.993 -0.346 1.00 57.84 297 ASN A O 1
ATOM 2286 N N . ASP A 1 298 ? -20.919 -8.505 0.973 1.00 57.25 298 ASP A N 1
ATOM 2287 C CA . ASP A 1 298 ? -22.052 -8.183 0.084 1.00 57.25 298 ASP A CA 1
ATOM 2288 C C . ASP A 1 298 ? -22.889 -9.431 -0.273 1.00 57.25 298 ASP A C 1
ATOM 2290 O O . ASP A 1 298 ? -23.482 -9.528 -1.359 1.00 57.25 298 ASP A O 1
ATOM 2294 N N . ASP A 1 299 ? -22.923 -10.427 0.620 1.00 58.16 299 ASP A N 1
ATOM 2295 C CA . ASP A 1 299 ? -23.757 -11.622 0.483 1.00 58.16 299 ASP A CA 1
ATOM 2296 C C . ASP A 1 299 ? -25.208 -11.396 0.950 1.00 58.16 299 ASP A C 1
ATOM 2298 O O . ASP A 1 299 ? -26.093 -12.188 0.589 1.00 58.16 299 ASP A O 1
ATOM 2302 N N . ARG A 1 300 ? -25.472 -10.222 1.551 1.00 55.12 300 ARG A N 1
ATOM 2303 C CA . ARG A 1 300 ? -26.780 -9.713 1.993 1.00 55.12 300 ARG A CA 1
ATOM 2304 C C . ARG A 1 300 ? -27.319 -10.447 3.220 1.00 55.12 300 ARG A C 1
ATOM 2306 O O . ARG A 1 300 ? -28.537 -10.663 3.283 1.00 55.12 300 ARG A O 1
ATOM 2313 N N . ILE A 1 301 ? -26.437 -10.848 4.124 1.00 53.38 301 ILE A N 1
ATOM 2314 C CA . ILE A 1 301 ? -26.754 -11.460 5.412 1.00 53.38 301 ILE A CA 1
ATOM 2315 C C . ILE A 1 301 ? -26.330 -10.465 6.488 1.00 53.38 301 ILE A C 1
ATOM 2317 O O . ILE A 1 301 ? -25.175 -10.075 6.566 1.00 53.38 301 ILE A O 1
ATOM 2321 N N . ASP A 1 302 ? -27.277 -10.024 7.309 1.00 54.06 302 ASP A N 1
ATOM 2322 C CA . ASP A 1 302 ? -26.979 -9.019 8.328 1.00 54.06 302 ASP A CA 1
ATOM 2323 C C . ASP A 1 302 ? -26.168 -9.603 9.513 1.00 54.06 302 ASP A C 1
ATOM 2325 O O . ASP A 1 302 ? -26.187 -10.815 9.775 1.00 54.06 302 ASP A O 1
ATOM 2329 N N . PRO A 1 303 ? -25.434 -8.761 10.268 1.00 54.56 303 PRO A N 1
ATOM 2330 C CA . PRO A 1 303 ? -24.724 -9.214 11.463 1.00 54.56 303 PRO A CA 1
ATOM 2331 C C . PRO A 1 303 ? -25.640 -9.843 12.538 1.00 54.56 303 PRO A C 1
ATOM 2333 O O . PRO A 1 303 ? -25.178 -10.662 13.342 1.00 54.56 303 PRO A O 1
ATOM 2336 N N . ASP A 1 304 ? -26.947 -9.537 12.567 1.00 56.28 304 ASP A N 1
ATOM 2337 C CA . ASP A 1 304 ? -27.918 -10.214 13.439 1.00 56.28 304 ASP A CA 1
ATOM 2338 C C . ASP A 1 304 ? -28.321 -11.630 12.971 1.00 56.28 304 ASP A C 1
ATOM 2340 O O . ASP A 1 304 ? -28.827 -12.429 13.775 1.00 56.28 304 ASP A O 1
ATOM 2344 N N . GLU A 1 305 ? -27.984 -12.006 11.737 1.00 55.09 305 GLU A N 1
ATOM 2345 C CA . GLU A 1 305 ? -28.086 -13.349 11.159 1.00 55.09 305 GLU A CA 1
ATOM 2346 C C . GLU A 1 305 ? -26.832 -14.225 11.383 1.00 55.09 305 GLU A C 1
ATOM 2348 O O . GLU A 1 305 ? -26.780 -15.366 10.905 1.00 55.09 305 GLU A O 1
ATOM 2353 N N . LEU A 1 306 ? -25.894 -13.777 12.234 1.00 54.47 306 LEU A N 1
ATOM 2354 C CA . LEU A 1 306 ? -24.636 -14.455 12.599 1.00 54.47 306 LEU A CA 1
ATOM 2355 C C . LEU A 1 306 ? -23.584 -14.499 11.478 1.00 54.47 306 LEU A C 1
ATOM 2357 O O . LEU A 1 306 ? -22.746 -15.413 11.485 1.00 54.47 306 LEU A O 1
ATOM 2361 N N . ASP A 1 307 ? -23.603 -13.542 10.548 1.00 58.44 307 ASP A N 1
ATOM 2362 C CA . ASP A 1 307 ? -22.428 -13.295 9.712 1.00 58.44 307 ASP A CA 1
ATOM 2363 C C . ASP A 1 307 ? -21.329 -12.596 10.533 1.00 58.44 307 ASP A C 1
ATOM 2365 O O . ASP A 1 307 ? -21.602 -11.823 11.453 1.00 58.44 307 ASP A O 1
ATOM 2369 N N . ILE A 1 308 ? -20.070 -12.951 10.276 1.00 55.94 308 ILE A N 1
ATOM 2370 C CA . ILE A 1 308 ? -18.921 -12.336 10.947 1.00 55.94 308 ILE A CA 1
ATOM 2371 C C . ILE A 1 308 ? -18.372 -11.263 10.020 1.00 55.94 308 ILE A C 1
ATOM 2373 O O . ILE A 1 308 ? -17.598 -11.554 9.107 1.00 55.94 308 ILE A O 1
ATOM 2377 N N . ASP A 1 309 ? -18.734 -10.024 10.321 1.00 65.94 309 ASP A N 1
ATOM 2378 C CA . ASP A 1 309 ? -18.223 -8.850 9.635 1.00 65.94 309 ASP A CA 1
ATOM 2379 C C . ASP A 1 309 ? -16.817 -8.470 10.100 1.00 65.94 309 ASP A C 1
ATOM 2381 O O . ASP A 1 309 ? -16.523 -8.461 11.298 1.00 65.94 309 ASP A O 1
ATOM 2385 N N . LEU A 1 310 ? -15.941 -8.116 9.151 1.00 79.06 310 LEU A N 1
ATOM 2386 C CA . LEU A 1 310 ? -14.701 -7.417 9.487 1.00 79.06 310 LEU A CA 1
ATOM 2387 C C . LEU A 1 310 ? -14.974 -5.968 9.897 1.00 79.06 310 LEU A C 1
ATOM 2389 O O . LEU A 1 310 ? -14.249 -5.446 10.742 1.00 79.06 310 LEU A O 1
ATOM 2393 N N . VAL A 1 311 ? -15.981 -5.324 9.297 1.00 86.50 311 VAL A N 1
ATOM 2394 C CA . VAL A 1 311 ? -16.400 -3.958 9.635 1.00 86.50 311 VAL A CA 1
ATOM 2395 C C . VAL A 1 311 ? -17.921 -3.903 9.658 1.00 86.50 311 VAL A C 1
ATOM 2397 O O . VAL A 1 311 ? -18.555 -4.013 8.615 1.00 86.50 311 VAL A O 1
ATOM 2400 N N . VAL A 1 312 ? -18.500 -3.698 10.840 1.00 87.06 312 VAL A N 1
ATOM 2401 C CA . VAL A 1 312 ? -19.933 -3.429 10.999 1.00 87.06 312 VAL A CA 1
ATOM 2402 C C . VAL A 1 312 ? -20.179 -1.952 10.710 1.00 87.06 312 VAL A C 1
ATOM 2404 O O . VAL A 1 312 ? -19.680 -1.078 11.425 1.00 87.06 312 VAL A O 1
ATOM 2407 N N . GLU A 1 313 ? -20.925 -1.661 9.651 1.00 86.44 313 GLU A N 1
ATOM 2408 C CA . GLU A 1 313 ? -21.234 -0.292 9.232 1.00 86.44 313 GLU A CA 1
ATOM 2409 C C . GLU A 1 313 ? -22.552 0.197 9.819 1.00 86.44 313 GLU A C 1
ATOM 2411 O O . GLU A 1 313 ? -23.479 -0.581 9.970 1.00 86.44 313 GLU A O 1
ATOM 2416 N N . ASN A 1 314 ? -22.673 1.502 10.068 1.00 86.81 314 ASN A N 1
ATOM 2417 C CA . ASN A 1 314 ? -23.908 2.175 10.498 1.00 86.81 314 ASN A CA 1
ATOM 2418 C C . ASN A 1 314 ? -24.520 1.736 11.837 1.00 86.81 314 ASN A C 1
ATOM 2420 O O . ASN A 1 314 ? -25.543 2.299 12.202 1.00 86.81 314 ASN A O 1
ATOM 2424 N N . ASN A 1 315 ? -23.887 0.849 12.602 1.00 88.31 315 ASN A N 1
ATOM 2425 C CA . ASN A 1 315 ? -24.378 0.507 13.932 1.00 88.31 315 ASN A CA 1
ATOM 2426 C C . ASN A 1 315 ? -23.952 1.568 14.964 1.00 88.31 315 ASN A C 1
ATOM 2428 O O . ASN A 1 315 ? -22.960 1.422 15.692 1.00 88.31 315 ASN A O 1
ATOM 2432 N N . GLU A 1 316 ? -24.680 2.687 15.031 1.00 89.69 316 GLU A N 1
ATOM 2433 C CA . GLU A 1 316 ? -24.296 3.817 15.891 1.00 89.69 316 GLU A CA 1
ATOM 2434 C C . GLU A 1 316 ? -24.438 3.501 17.388 1.00 89.69 316 GLU A C 1
ATOM 2436 O O . GLU A 1 316 ? -23.869 4.187 18.247 1.00 89.69 316 GLU A O 1
ATOM 2441 N N . GLY A 1 317 ? -25.168 2.432 17.715 1.00 93.00 317 GLY A N 1
ATOM 2442 C CA . GLY A 1 317 ? -25.369 1.954 19.073 1.00 93.00 317 GLY A CA 1
ATOM 2443 C C . GLY A 1 317 ? -24.102 1.427 19.750 1.00 93.00 317 GLY A C 1
ATOM 2444 O O . GLY A 1 317 ? -24.013 1.460 20.982 1.00 93.00 317 GLY A O 1
ATOM 2445 N N . ILE A 1 318 ? -23.108 0.962 18.984 1.00 94.44 318 ILE A N 1
ATOM 2446 C CA . ILE A 1 318 ? -21.872 0.370 19.524 1.00 94.44 318 ILE A CA 1
ATOM 2447 C C . ILE A 1 318 ? -21.157 1.339 20.469 1.00 94.44 318 ILE A C 1
ATOM 2449 O O . ILE A 1 318 ? -20.805 0.957 21.589 1.00 94.44 318 ILE A O 1
ATOM 2453 N N . ALA A 1 319 ? -21.025 2.606 20.068 1.00 95.81 319 ALA A N 1
ATOM 2454 C CA . ALA A 1 319 ? -20.295 3.617 20.829 1.00 95.81 319 ALA A CA 1
ATOM 2455 C C . ALA A 1 319 ? -20.930 3.945 22.197 1.00 95.81 319 ALA A C 1
ATOM 2457 O O . ALA A 1 319 ? -20.252 4.425 23.107 1.00 95.81 319 ALA A O 1
ATOM 2458 N N . TYR A 1 320 ? -22.223 3.650 22.376 1.00 95.56 320 TYR A N 1
ATOM 2459 C CA . TYR A 1 320 ? -22.926 3.824 23.651 1.00 95.56 320 TYR A CA 1
ATOM 2460 C C . TYR A 1 320 ? -22.750 2.646 24.608 1.00 95.56 320 TYR A C 1
ATOM 2462 O O . TYR A 1 320 ? -22.926 2.807 25.818 1.00 95.56 320 TYR A O 1
ATOM 2470 N N . ALA A 1 321 ? -22.458 1.458 24.083 1.00 95.56 321 ALA A N 1
ATOM 2471 C CA . ALA A 1 321 ? -22.554 0.220 24.837 1.00 95.56 321 ALA A CA 1
ATOM 2472 C C . ALA A 1 321 ? -21.199 -0.409 25.142 1.00 95.56 321 ALA A C 1
ATOM 2474 O O . ALA A 1 321 ? -21.014 -0.865 26.269 1.00 95.56 321 ALA A O 1
ATOM 2475 N N . TYR A 1 322 ? -20.275 -0.426 24.179 1.00 96.06 322 TYR A N 1
ATOM 2476 C CA . TYR A 1 322 ? -19.031 -1.191 24.247 1.00 96.06 322 TYR A CA 1
ATOM 2477 C C . TYR A 1 322 ? -17.790 -0.295 24.182 1.00 96.06 322 TYR A C 1
ATOM 2479 O O . TYR A 1 322 ? -17.820 0.775 23.563 1.00 96.06 322 TYR A O 1
ATOM 2487 N N . PRO A 1 323 ? -16.660 -0.748 24.756 1.00 96.31 323 PRO A N 1
ATOM 2488 C CA . PRO A 1 323 ? -15.353 -0.304 24.307 1.00 96.31 323 PRO A CA 1
ATOM 2489 C C . PRO A 1 323 ? -15.240 -0.536 22.799 1.00 96.31 323 PRO A C 1
ATOM 2491 O O . PRO A 1 323 ? -15.632 -1.601 22.325 1.00 96.31 323 PRO A O 1
ATOM 2494 N N . HIS A 1 324 ? -14.760 0.444 22.045 1.00 95.62 324 HIS A N 1
ATOM 2495 C CA . HIS A 1 324 ? -14.753 0.391 20.584 1.00 95.62 324 HIS A CA 1
ATOM 2496 C C . HIS A 1 324 ? -13.550 1.115 19.987 1.00 95.62 324 HIS A C 1
ATOM 2498 O O . HIS A 1 324 ? -12.927 1.946 20.639 1.00 95.62 324 HIS A O 1
ATOM 2504 N N . TYR A 1 325 ? -13.234 0.798 18.741 1.00 95.12 325 TYR A N 1
ATOM 2505 C CA . TYR A 1 325 ? -12.290 1.534 17.899 1.00 95.12 325 TYR A CA 1
ATOM 2506 C C . TYR A 1 325 ? -12.994 1.909 16.592 1.00 95.12 325 TYR A C 1
ATOM 2508 O O . TYR A 1 325 ? -14.082 1.405 16.315 1.00 95.12 325 TYR A O 1
ATOM 2516 N N . TYR A 1 326 ? -12.417 2.816 15.813 1.00 94.25 326 TYR A N 1
ATOM 2517 C CA . TYR A 1 326 ? -13.002 3.259 14.549 1.00 94.25 326 TYR A CA 1
ATOM 2518 C C . TYR A 1 326 ? -12.244 2.672 13.362 1.00 94.25 326 TYR A C 1
ATOM 2520 O O . TYR A 1 326 ? -11.018 2.684 13.358 1.00 94.25 326 TYR A O 1
ATOM 2528 N N . ILE A 1 327 ? -12.986 2.176 12.368 1.00 91.69 327 ILE A N 1
ATOM 2529 C CA . ILE A 1 327 ? -12.462 1.694 11.083 1.00 91.69 327 ILE A CA 1
ATOM 2530 C C . ILE A 1 327 ? -13.328 2.238 9.952 1.00 91.69 327 ILE A C 1
ATOM 2532 O O . ILE A 1 327 ? -14.554 2.278 10.063 1.00 91.69 327 ILE A O 1
ATOM 2536 N N . GLU A 1 328 ? -12.698 2.651 8.858 1.00 91.19 328 GLU A N 1
ATOM 2537 C CA . GLU A 1 328 ? -13.397 3.004 7.623 1.00 91.19 328 GLU A CA 1
ATOM 2538 C C . GLU A 1 328 ? -14.150 1.784 7.057 1.00 91.19 328 GLU A C 1
ATOM 2540 O O . GLU A 1 328 ? -13.651 0.665 7.007 1.00 91.19 328 GLU A O 1
ATOM 2545 N N . GLY A 1 329 ? -15.380 2.003 6.621 1.00 87.12 329 GLY A N 1
ATOM 2546 C CA . GLY A 1 329 ? -16.168 1.062 5.838 1.00 87.12 329 GLY A CA 1
ATOM 2547 C C . GLY A 1 329 ? -16.131 1.376 4.342 1.00 87.12 329 GLY A C 1
ATOM 2548 O O . GLY A 1 329 ? -15.357 2.187 3.845 1.00 87.12 329 GLY A O 1
ATOM 2549 N N . ARG A 1 330 ? -17.025 0.731 3.609 1.00 84.00 330 ARG A N 1
ATOM 2550 C CA . ARG A 1 330 ? -17.344 0.865 2.198 1.00 84.00 330 ARG A CA 1
ATOM 2551 C C . ARG A 1 330 ? -18.527 1.803 1.957 1.00 84.00 330 ARG A C 1
ATOM 2553 O O . ARG A 1 330 ? -18.424 2.650 1.063 1.00 84.00 330 ARG A O 1
ATOM 2560 N N . ASN A 1 331 ? -19.661 1.653 2.655 1.00 77.81 331 ASN A N 1
ATOM 2561 C CA . ASN A 1 331 ? -20.875 2.407 2.313 1.00 77.81 331 ASN A CA 1
ATOM 2562 C C . ASN A 1 331 ? -21.857 2.697 3.484 1.00 77.81 331 ASN A C 1
ATOM 2564 O O . ASN A 1 331 ? -22.811 1.956 3.717 1.00 77.81 331 ASN A O 1
ATOM 2568 N N . PRO A 1 332 ? -21.794 3.891 4.096 1.00 81.88 332 PRO A N 1
ATOM 2569 C CA . PRO A 1 332 ? -20.870 4.973 3.790 1.00 81.88 332 PRO A CA 1
ATOM 2570 C C . PRO A 1 332 ? -19.445 4.550 4.136 1.00 81.88 332 PRO A C 1
ATOM 2572 O O . PRO A 1 332 ? -19.247 3.623 4.917 1.00 81.88 332 PRO A O 1
ATOM 2575 N N . SER A 1 333 ? -18.448 5.242 3.582 1.00 80.88 333 SER A N 1
ATOM 2576 C CA . SER A 1 333 ? -17.050 4.882 3.834 1.00 80.88 333 SER A CA 1
ATOM 2577 C C . SER A 1 333 ? -16.655 4.965 5.311 1.00 80.88 333 SER A C 1
ATOM 2579 O O . SER A 1 333 ? -15.600 4.490 5.677 1.00 80.88 333 SER A O 1
ATOM 2581 N N . GLY A 1 334 ? -17.514 5.492 6.184 1.00 77.94 334 GLY A N 1
ATOM 2582 C CA . GLY A 1 334 ? -17.235 5.573 7.607 1.00 77.94 334 GLY A CA 1
ATOM 2583 C C . GLY A 1 334 ? -16.402 6.808 7.942 1.00 77.94 334 GLY A C 1
ATOM 2584 O O . GLY A 1 334 ? -16.460 7.792 7.191 1.00 77.94 334 GLY A O 1
ATOM 2585 N N . PRO A 1 335 ? -15.752 6.811 9.115 1.00 90.56 335 PRO A N 1
ATOM 2586 C CA . PRO A 1 335 ? -15.438 5.641 9.948 1.00 90.56 335 PRO A CA 1
ATOM 2587 C C . PRO A 1 335 ? -16.598 5.144 10.829 1.00 90.56 335 PRO A C 1
ATOM 2589 O O . PRO A 1 335 ? -17.491 5.907 11.198 1.00 90.56 335 PRO A O 1
ATOM 2592 N N . HIS A 1 336 ? -16.571 3.854 11.185 1.00 91.38 336 HIS A N 1
ATOM 2593 C CA . HIS A 1 336 ? -17.607 3.136 11.942 1.00 91.38 336 HIS A CA 1
ATOM 2594 C C . HIS A 1 336 ? -17.051 2.518 13.226 1.00 91.38 336 HIS A C 1
ATOM 2596 O O . HIS A 1 336 ? -15.947 1.971 13.230 1.00 91.38 336 HIS A O 1
ATOM 2602 N N . ALA A 1 337 ? -17.823 2.578 14.312 1.00 93.88 337 ALA A N 1
ATOM 2603 C CA . ALA A 1 337 ? -17.418 2.039 15.607 1.00 93.88 337 ALA A CA 1
ATOM 2604 C C . ALA A 1 337 ? -17.470 0.503 15.611 1.00 93.88 337 ALA A C 1
ATOM 2606 O O . ALA A 1 337 ? -18.524 -0.082 15.395 1.00 93.88 337 ALA A O 1
ATOM 2607 N N . GLN A 1 338 ? -16.350 -0.145 15.922 1.00 93.12 338 GLN A N 1
ATOM 2608 C CA . GLN A 1 338 ? -16.219 -1.597 16.014 1.00 93.12 338 GLN A CA 1
ATOM 2609 C C . GLN A 1 338 ? -16.130 -2.028 17.478 1.00 93.12 338 GLN A C 1
ATOM 2611 O O . GLN A 1 338 ? -15.245 -1.590 18.216 1.00 93.12 338 GLN A O 1
ATOM 2616 N N . ALA A 1 339 ? -17.060 -2.878 17.916 1.00 93.06 339 ALA A N 1
ATOM 2617 C CA . ALA A 1 339 ? -17.158 -3.296 19.310 1.00 93.06 339 ALA A CA 1
ATOM 2618 C C . ALA A 1 339 ? -15.999 -4.219 19.724 1.00 93.06 339 ALA A C 1
ATOM 2620 O O . ALA A 1 339 ? -15.685 -5.202 19.055 1.00 93.06 339 ALA A O 1
ATOM 2621 N N . VAL A 1 340 ? -15.432 -3.972 20.904 1.00 92.38 340 VAL A N 1
ATOM 2622 C CA . VAL A 1 340 ? -14.499 -4.873 21.588 1.00 92.38 340 VAL A CA 1
ATOM 2623 C C . VAL A 1 340 ? -15.241 -5.548 22.737 1.00 92.38 340 VAL A C 1
ATOM 2625 O O . VAL A 1 340 ? -15.289 -5.052 23.862 1.00 92.38 340 VAL A O 1
ATOM 2628 N N . ASN A 1 341 ? -15.862 -6.690 22.443 1.00 87.00 341 ASN A N 1
ATOM 2629 C CA . ASN A 1 341 ? -16.727 -7.423 23.377 1.00 87.00 341 ASN A CA 1
ATOM 2630 C C . ASN A 1 341 ? -16.152 -8.776 23.843 1.00 87.00 341 ASN A C 1
ATOM 2632 O O . ASN A 1 341 ? -16.775 -9.458 24.657 1.00 87.00 341 ASN A O 1
ATOM 2636 N N . THR A 1 342 ? -14.977 -9.165 23.341 1.00 84.25 342 THR A N 1
ATOM 2637 C CA . THR A 1 342 ? -14.250 -10.377 23.744 1.00 84.25 342 THR A CA 1
ATOM 2638 C C . THR A 1 342 ? -12.738 -10.130 23.729 1.00 84.25 342 THR A C 1
ATOM 2640 O O . THR A 1 342 ? -12.210 -9.526 24.661 1.00 84.25 342 THR A O 1
ATOM 2643 N N . GLU A 1 343 ? -12.047 -10.577 22.684 1.00 88.75 343 GLU A N 1
ATOM 2644 C CA . GLU A 1 343 ? -10.615 -10.404 22.474 1.00 88.75 343 GLU A CA 1
ATOM 2645 C C . GLU A 1 343 ? -10.391 -9.786 21.093 1.00 88.75 343 GLU A C 1
ATOM 2647 O O . GLU A 1 343 ? -10.770 -10.368 20.079 1.00 88.75 343 GLU A O 1
ATOM 2652 N N . VAL A 1 344 ? -9.790 -8.598 21.063 1.00 89.69 344 VAL A N 1
ATOM 2653 C CA . VAL A 1 344 ? -9.355 -7.928 19.832 1.00 89.69 344 VAL A CA 1
ATOM 2654 C C . VAL A 1 344 ? -7.895 -7.558 20.026 1.00 89.69 344 VAL A C 1
ATOM 2656 O O . VAL A 1 344 ? -7.527 -6.930 21.022 1.00 89.69 344 VAL A O 1
ATOM 2659 N N . CYS A 1 345 ? -7.052 -7.977 19.085 1.00 89.94 345 CYS A N 1
ATOM 2660 C CA . CYS A 1 345 ? -5.602 -7.867 19.199 1.00 89.94 345 CYS A CA 1
ATOM 2661 C C . CYS A 1 345 ? -5.049 -8.496 20.490 1.00 89.94 345 CYS A C 1
ATOM 2663 O O . CYS A 1 345 ? -5.139 -9.704 20.683 1.00 89.94 345 CYS A O 1
ATOM 2665 N N . ASN A 1 346 ? -4.454 -7.678 21.363 1.00 90.25 346 ASN A N 1
ATOM 2666 C CA . ASN A 1 346 ? -3.906 -8.043 22.663 1.00 90.25 346 ASN A CA 1
ATOM 2667 C C . ASN A 1 346 ? -4.797 -7.600 23.838 1.00 90.25 346 ASN A C 1
ATOM 2669 O O . ASN A 1 346 ? -4.390 -7.749 24.994 1.00 90.25 346 ASN A O 1
ATOM 2673 N N . PHE A 1 347 ? -5.992 -7.064 23.572 1.00 91.00 347 PHE A N 1
ATOM 2674 C CA . PHE A 1 347 ? -6.948 -6.693 24.608 1.00 91.00 347 PHE A CA 1
ATOM 2675 C C . PHE A 1 347 ? -7.991 -7.769 24.832 1.00 91.00 347 PHE A C 1
ATOM 2677 O O . PHE A 1 347 ? -8.560 -8.311 23.891 1.00 91.00 347 PHE A O 1
ATOM 2684 N N . ILE A 1 348 ? -8.289 -8.003 26.105 1.00 92.12 348 ILE A N 1
ATOM 2685 C CA . ILE A 1 348 ? -9.422 -8.798 26.558 1.00 92.12 348 ILE A CA 1
ATOM 2686 C C . ILE A 1 348 ? -10.334 -7.867 27.342 1.00 92.12 348 ILE A C 1
ATOM 2688 O O . ILE A 1 348 ? -9.896 -7.212 28.291 1.00 92.12 348 ILE A O 1
ATOM 2692 N N . VAL A 1 349 ? -11.604 -7.826 26.960 1.00 93.50 349 VAL A N 1
ATOM 2693 C CA . VAL A 1 349 ? -12.594 -6.944 27.571 1.00 93.50 349 VAL A CA 1
ATOM 2694 C C . VAL A 1 349 ? -13.662 -7.761 28.287 1.00 93.50 349 VAL A C 1
ATOM 2696 O O . VAL A 1 349 ? -14.145 -8.777 27.792 1.00 93.50 349 VAL A O 1
ATOM 2699 N N . ALA A 1 350 ? -14.036 -7.304 29.479 1.00 94.69 350 ALA A N 1
ATOM 2700 C CA . ALA A 1 350 ? -15.155 -7.829 30.248 1.00 94.69 350 ALA A CA 1
ATOM 2701 C C . ALA A 1 350 ? -15.902 -6.687 30.943 1.00 94.69 350 ALA A C 1
ATOM 2703 O O . ALA A 1 350 ? -15.376 -5.585 31.081 1.00 94.69 350 ALA A O 1
ATOM 2704 N N . TYR A 1 351 ? -17.116 -6.950 31.427 1.00 95.44 351 TYR A N 1
ATOM 2705 C CA . TYR A 1 351 ? -17.855 -5.982 32.232 1.00 95.44 351 TYR A CA 1
ATOM 2706 C C . TYR A 1 351 ? -18.510 -6.624 33.452 1.00 95.44 351 TYR A C 1
ATOM 2708 O O . TYR A 1 351 ? -18.798 -7.823 33.485 1.00 95.44 351 TYR A O 1
ATOM 2716 N N . THR A 1 352 ? -18.764 -5.799 34.465 1.00 95.94 352 THR A N 1
ATOM 2717 C CA . THR A 1 352 ? -19.586 -6.166 35.619 1.00 95.94 352 THR A CA 1
ATOM 2718 C C . THR A 1 352 ? -20.635 -5.099 35.885 1.00 95.94 352 THR A C 1
ATOM 2720 O O . THR A 1 352 ? -20.354 -3.905 35.800 1.00 95.94 352 THR A O 1
ATOM 2723 N N . ASP A 1 353 ? -21.842 -5.549 36.224 1.00 95.00 353 ASP A N 1
ATOM 2724 C CA . ASP A 1 353 ? -22.981 -4.680 36.495 1.00 95.00 353 ASP A CA 1
ATOM 2725 C C . ASP A 1 353 ? -23.373 -4.745 37.970 1.00 95.00 353 ASP A C 1
ATOM 2727 O O . ASP A 1 353 ? -23.581 -5.819 38.544 1.00 95.00 353 ASP A O 1
ATOM 2731 N N . GLN A 1 354 ? -23.537 -3.572 38.575 1.00 92.62 354 GLN A N 1
ATOM 2732 C CA . GLN A 1 354 ? -24.111 -3.409 39.901 1.00 92.62 354 GLN A CA 1
ATOM 2733 C C . GLN A 1 354 ? -25.426 -2.632 39.809 1.00 92.62 354 GLN A C 1
ATOM 2735 O O . GLN A 1 354 ? -25.446 -1.431 39.535 1.00 92.62 354 GLN A O 1
ATOM 2740 N N . GLU A 1 355 ? -26.541 -3.296 40.113 1.00 87.75 355 GLU A N 1
ATOM 2741 C CA . GLU A 1 355 ? -27.830 -2.618 40.258 1.00 87.75 355 GLU A CA 1
ATOM 2742 C C . GLU A 1 355 ? -27.856 -1.772 41.542 1.00 87.75 355 GLU A C 1
ATOM 2744 O O . GLU A 1 355 ? -27.557 -2.246 42.643 1.00 87.75 355 GLU A O 1
ATOM 2749 N N . ILE A 1 356 ? -28.242 -0.503 41.408 1.00 83.12 356 ILE A N 1
ATOM 2750 C CA . ILE A 1 356 ? -28.406 0.432 42.519 1.00 83.12 356 ILE A CA 1
ATOM 2751 C C . ILE A 1 356 ? -29.896 0.683 42.727 1.00 83.12 356 ILE A C 1
ATOM 2753 O O . ILE A 1 356 ? -30.582 1.241 41.865 1.00 83.12 356 ILE A O 1
ATOM 2757 N N . ASP A 1 357 ? -30.380 0.346 43.921 1.00 70.56 357 ASP A N 1
ATOM 2758 C CA . ASP A 1 357 ? -31.755 0.613 44.338 1.00 70.56 357 ASP A CA 1
ATOM 2759 C C . ASP A 1 357 ? -31.918 2.102 44.702 1.00 70.56 357 ASP A C 1
ATOM 2761 O O . ASP A 1 357 ? -31.898 2.516 45.861 1.00 70.56 357 ASP A O 1
ATOM 2765 N N . ALA A 1 358 ? -31.967 2.948 43.672 1.00 60.91 358 ALA A N 1
ATOM 2766 C CA . ALA A 1 358 ? -32.036 4.406 43.778 1.00 60.91 358 ALA A CA 1
ATOM 2767 C C . ALA A 1 358 ? -33.423 4.953 43.404 1.00 60.91 358 ALA A C 1
ATOM 2769 O O . ALA A 1 358 ? -33.541 6.048 42.844 1.00 60.91 358 ALA A O 1
ATOM 2770 N N . CYS A 1 359 ? -34.488 4.204 43.698 1.00 60.78 359 CYS A N 1
ATOM 2771 C CA . CYS A 1 359 ? -35.848 4.682 43.484 1.00 60.78 359 CYS A CA 1
ATOM 2772 C C . CYS A 1 359 ? -36.245 5.665 44.595 1.00 60.78 359 CYS A C 1
ATOM 2774 O O . CYS A 1 359 ? -36.548 5.278 45.724 1.00 60.78 359 CYS A O 1
ATOM 2776 N N . ALA A 1 360 ? -36.297 6.960 44.272 1.00 52.94 360 ALA A N 1
ATOM 2777 C CA . ALA A 1 360 ? -37.036 7.918 45.090 1.00 52.94 360 ALA A CA 1
ATOM 2778 C C . ALA A 1 360 ? -38.525 7.499 45.176 1.00 52.94 360 ALA A C 1
ATOM 2780 O O . ALA A 1 360 ? -39.042 6.897 44.225 1.00 52.94 360 ALA A O 1
ATOM 2781 N N . PRO A 1 361 ? -39.249 7.826 46.268 1.00 49.91 361 PRO A N 1
ATOM 2782 C CA . PRO A 1 361 ? -40.675 7.523 46.385 1.00 49.91 361 PRO A CA 1
ATOM 2783 C C . PRO A 1 361 ? -41.458 8.115 45.198 1.00 49.91 361 PRO A C 1
ATOM 2785 O O . PRO A 1 361 ? -41.603 9.331 45.101 1.00 49.91 361 PRO A O 1
ATOM 2788 N N . GLY A 1 362 ? -41.937 7.258 44.287 1.00 56.53 362 GLY A N 1
ATOM 2789 C CA . GLY A 1 362 ? -42.685 7.649 43.080 1.00 56.53 362 GLY A CA 1
ATOM 2790 C C . GLY A 1 362 ? -42.140 7.109 41.750 1.00 56.53 362 GLY A C 1
ATOM 2791 O O . GLY A 1 362 ? -42.84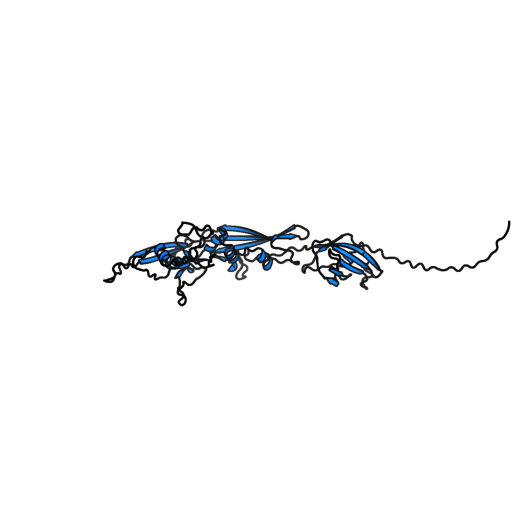8 7.182 40.750 1.00 56.53 362 GLY A O 1
ATOM 2792 N N . CYS A 1 363 ? -40.935 6.531 41.719 1.00 54.91 363 CYS A N 1
ATOM 2793 C CA . CYS A 1 363 ? -40.381 5.902 40.514 1.00 54.91 363 CYS A CA 1
ATOM 2794 C C . CYS A 1 363 ? -40.767 4.416 40.452 1.00 54.91 363 CYS A C 1
ATOM 2796 O O . CYS A 1 363 ? -40.046 3.556 40.950 1.00 54.91 363 CYS A O 1
ATOM 2798 N N . TYR A 1 364 ? -41.923 4.097 39.869 1.00 58.88 364 TYR A N 1
ATOM 2799 C CA . TYR A 1 364 ? -42.321 2.708 39.624 1.00 58.88 364 TYR A CA 1
ATOM 2800 C C . TYR A 1 364 ? -41.619 2.178 38.364 1.00 58.88 364 TYR A C 1
ATOM 2802 O O . TYR A 1 364 ? -42.163 2.288 37.271 1.00 58.88 364 TYR A O 1
ATOM 2810 N N . GLY A 1 365 ? -40.419 1.606 38.520 1.00 59.94 365 GLY A N 1
ATOM 2811 C CA . GLY A 1 365 ? -39.743 0.845 37.457 1.00 59.94 365 GLY A CA 1
ATOM 2812 C C . GLY A 1 365 ? -38.435 1.425 36.913 1.00 59.94 365 GLY A C 1
ATOM 2813 O O . GLY A 1 365 ? -37.856 0.816 36.018 1.00 59.94 365 GLY A O 1
ATOM 2814 N N . ASN A 1 366 ? -37.939 2.546 37.447 1.00 66.81 366 ASN A N 1
ATOM 2815 C CA . ASN A 1 366 ?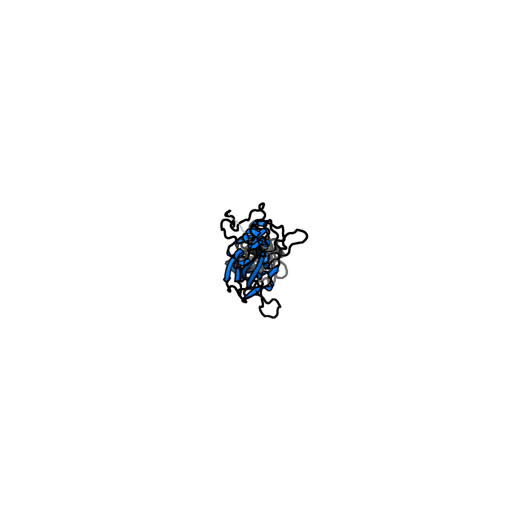 -36.628 3.072 37.054 1.00 66.81 366 ASN A CA 1
ATOM 2816 C C . ASN A 1 366 ? -35.527 2.203 37.673 1.00 66.81 366 ASN A C 1
ATOM 2818 O O . ASN A 1 366 ? -35.537 1.969 38.880 1.00 66.81 366 ASN A O 1
ATOM 2822 N N . ARG A 1 367 ? -34.571 1.747 36.864 1.00 75.69 367 ARG A N 1
ATOM 2823 C CA . ARG A 1 367 ? -33.385 1.016 37.325 1.00 75.69 367 ARG A CA 1
ATOM 2824 C C . ARG A 1 367 ? -32.157 1.891 37.124 1.00 75.69 367 ARG A C 1
ATOM 2826 O O . ARG A 1 367 ? -32.114 2.680 36.186 1.00 75.69 367 ARG A O 1
ATOM 2833 N N . LYS A 1 368 ? -31.179 1.770 38.016 1.00 84.38 368 LYS A N 1
ATOM 2834 C CA . LYS A 1 368 ? -29.841 2.327 37.811 1.00 84.38 368 LYS A CA 1
ATOM 2835 C C . LYS A 1 368 ? -28.852 1.179 37.850 1.00 84.38 368 LYS A C 1
ATOM 2837 O O . LYS A 1 368 ? -28.869 0.413 38.810 1.00 84.38 368 LYS A O 1
ATOM 2842 N N . VAL A 1 369 ? -28.022 1.077 36.824 1.00 89.19 369 VAL A N 1
ATOM 2843 C CA . VAL A 1 369 ? -26.929 0.109 36.747 1.00 89.19 369 VAL A CA 1
ATOM 2844 C C . VAL A 1 369 ? -25.636 0.901 36.716 1.00 89.19 369 VAL A C 1
ATOM 2846 O O . VAL A 1 369 ? -25.513 1.858 35.956 1.00 89.19 369 VAL A O 1
ATOM 2849 N N . LEU A 1 370 ? -24.705 0.534 37.586 1.00 92.50 370 LEU A N 1
ATOM 2850 C CA . LEU A 1 370 ? -23.318 0.949 37.486 1.00 92.50 370 LEU A CA 1
ATOM 2851 C C . LEU A 1 370 ? -22.577 -0.166 36.753 1.00 92.50 370 LEU A C 1
ATOM 2853 O O . LEU A 1 370 ? -22.480 -1.269 37.290 1.00 92.50 370 LEU A O 1
ATOM 2857 N N . ARG A 1 371 ? -22.108 0.118 35.537 1.00 94.25 371 ARG A N 1
ATOM 2858 C CA . ARG A 1 371 ? -21.284 -0.796 34.746 1.00 94.25 371 ARG A CA 1
ATOM 2859 C C . ARG A 1 371 ? -19.820 -0.408 34.881 1.00 94.25 371 ARG A C 1
ATOM 2861 O O . ARG A 1 371 ? -19.484 0.763 34.728 1.00 94.25 371 ARG A O 1
ATOM 2868 N N . THR A 1 372 ? -18.974 -1.397 35.130 1.00 95.31 372 THR A N 1
ATOM 2869 C CA . THR A 1 372 ? -17.514 -1.263 35.108 1.00 95.31 372 THR A CA 1
ATOM 2870 C C . THR A 1 372 ? -16.973 -2.118 33.974 1.00 95.31 372 THR A C 1
ATOM 2872 O O . THR A 1 372 ? -17.220 -3.326 33.962 1.00 95.31 372 THR A O 1
ATOM 2875 N N . TRP A 1 373 ? -16.268 -1.491 33.033 1.00 95.88 373 TRP A N 1
ATOM 2876 C CA . TRP A 1 373 ? -15.587 -2.161 31.928 1.00 95.88 373 TRP A CA 1
ATOM 2877 C C . TRP A 1 373 ? -14.148 -2.449 32.330 1.00 95.88 373 TRP A C 1
ATOM 2879 O O . TRP A 1 373 ? -13.376 -1.530 32.556 1.00 95.88 373 TRP A O 1
ATOM 2889 N N . THR A 1 374 ? -13.778 -3.720 32.391 1.00 95.06 374 THR A N 1
ATOM 2890 C CA . THR A 1 374 ? -12.398 -4.137 32.616 1.00 95.06 374 THR A CA 1
ATOM 2891 C C . THR A 1 374 ? -11.731 -4.378 31.269 1.00 95.06 374 THR A C 1
ATOM 2893 O O . THR A 1 374 ? -12.120 -5.301 30.551 1.00 95.06 374 THR A O 1
ATOM 2896 N N . VAL A 1 375 ? -10.712 -3.582 30.944 1.00 95.19 375 VAL A N 1
ATOM 2897 C CA . VAL A 1 375 ? -9.860 -3.792 29.763 1.00 95.19 375 VAL A CA 1
ATOM 2898 C C . VAL A 1 375 ? -8.514 -4.315 30.240 1.00 95.19 375 VAL A C 1
ATOM 2900 O O . VAL A 1 375 ? -7.763 -3.603 30.907 1.00 95.19 375 VAL A O 1
ATOM 2903 N N . LEU A 1 376 ? -8.226 -5.575 29.926 1.00 93.62 376 LEU A N 1
ATOM 2904 C CA . LEU A 1 376 ? -6.978 -6.255 30.251 1.00 93.62 376 LEU A CA 1
ATOM 2905 C C . LEU A 1 376 ? -6.078 -6.280 29.017 1.00 93.62 376 LEU A C 1
ATOM 2907 O O . LEU A 1 376 ? -6.457 -6.818 27.980 1.00 93.62 376 LEU A O 1
ATOM 2911 N N . GLU A 1 377 ? -4.856 -5.782 29.156 1.00 92.56 377 GLU A N 1
ATOM 2912 C CA . GLU A 1 377 ? -3.803 -5.989 28.167 1.00 92.56 377 GLU A CA 1
ATOM 2913 C C . GLU A 1 377 ? -3.105 -7.318 28.468 1.00 92.56 377 GLU A C 1
ATOM 2915 O O . GLU A 1 377 ? -2.405 -7.463 29.475 1.00 92.56 377 GLU A O 1
ATOM 2920 N N . SER A 1 378 ? -3.312 -8.319 27.612 1.00 88.12 378 SER A N 1
ATOM 2921 C CA . SER A 1 378 ? -2.885 -9.699 27.876 1.00 88.12 378 SER A CA 1
ATOM 2922 C C . SER A 1 378 ? -1.363 -9.862 27.971 1.00 88.12 378 SER A C 1
ATOM 2924 O O . SER A 1 378 ? -0.875 -10.789 28.622 1.00 88.12 378 SER A O 1
ATOM 2926 N N . CYS A 1 379 ? -0.612 -8.938 27.372 1.00 88.38 379 CYS A N 1
ATOM 2927 C CA . CYS A 1 379 ? 0.841 -8.978 27.270 1.00 88.38 379 CYS A CA 1
ATOM 2928 C C . CYS A 1 379 ? 1.558 -8.493 28.529 1.00 88.38 379 CYS A C 1
ATOM 2930 O O . CYS A 1 379 ? 2.461 -9.171 29.025 1.00 88.38 379 CYS A O 1
ATOM 2932 N N . SER A 1 380 ? 1.144 -7.350 29.078 1.00 89.25 380 SER A N 1
ATOM 2933 C CA . SER A 1 380 ? 1.671 -6.838 30.345 1.00 89.25 380 SER A CA 1
ATOM 2934 C C . SER A 1 380 ? 0.919 -7.355 31.581 1.00 89.25 380 SER A C 1
ATOM 2936 O O . SER A 1 380 ? 1.421 -7.222 32.699 1.00 89.25 380 SER A O 1
ATOM 2938 N N . ALA A 1 381 ? -0.266 -7.949 31.389 1.00 87.25 381 ALA A N 1
ATOM 2939 C CA . ALA A 1 381 ? -1.237 -8.287 32.432 1.00 87.25 381 ALA A CA 1
ATOM 2940 C C . ALA A 1 381 ? -1.701 -7.078 33.273 1.00 87.25 381 ALA A C 1
ATOM 2942 O O . ALA A 1 381 ? -2.255 -7.251 34.364 1.00 87.25 381 ALA A O 1
ATOM 2943 N N . ASN A 1 382 ? -1.480 -5.858 32.777 1.00 92.69 382 ASN A N 1
ATOM 2944 C CA . ASN A 1 382 ? -2.062 -4.646 33.335 1.00 92.69 382 ASN A CA 1
ATOM 2945 C C . ASN A 1 382 ? -3.503 -4.491 32.851 1.00 92.69 382 ASN A C 1
ATOM 2947 O O . ASN A 1 382 ? -3.883 -5.006 31.799 1.00 92.69 382 ASN A O 1
ATOM 2951 N N . TYR A 1 383 ? -4.305 -3.758 33.615 1.00 92.88 383 TYR A N 1
ATOM 2952 C CA . TYR A 1 383 ? -5.695 -3.506 33.272 1.00 92.88 383 TYR A CA 1
ATOM 2953 C C . TYR A 1 383 ? -6.151 -2.127 33.748 1.00 92.88 383 TYR A C 1
ATOM 2955 O O . TYR A 1 383 ? -5.532 -1.525 34.631 1.00 92.88 383 TYR A O 1
ATOM 2963 N N . ILE A 1 384 ? -7.255 -1.664 33.170 1.00 92.81 384 ILE A N 1
ATOM 2964 C CA . ILE A 1 384 ? -8.023 -0.500 33.621 1.00 92.81 384 ILE A CA 1
ATOM 2965 C C . ILE A 1 384 ? -9.478 -0.911 33.898 1.00 92.81 384 ILE A C 1
ATOM 2967 O O . ILE A 1 384 ? -9.934 -1.935 33.380 1.00 92.81 384 ILE A O 1
ATOM 2971 N N . GLU A 1 385 ? -10.175 -0.131 34.728 1.00 90.12 385 GLU A N 1
ATOM 2972 C CA . GLU A 1 385 ? -11.578 -0.319 35.146 1.00 90.12 385 GLU A CA 1
ATOM 2973 C C . GLU A 1 385 ? -12.366 0.993 35.121 1.00 90.12 385 GLU A C 1
ATOM 2975 O O . GLU A 1 385 ? -11.751 2.041 35.444 1.00 90.12 385 GLU A O 1
#